Protein AF-B0Y252-F1 (afdb_monomer_lite)

Sequence (405 aa):
MATNDQPVVIVGAGLAGLVAAYELSNRNIRSIIVDQESEANLGGQAFWSLGGIFCVNSSNQRRLGIRDSRELAMEDWFSSAAFDRETDHWPRKWAEAFVNFATDHMESYLGALGVRFVSVGWAERGSGQAGGHGNSVPRFHLTWGTGPAIVEAFAGPVKEAAKKGLVEFRFRHQVDEIIVDGETGAAVGVRGQVLEPTDVERGVASSRKSVGYFELRGAAVLVASGGIGGNLDLVKKYWPVDRLGPKVPQSFVLGVPAHVDGRMIDISRKAGASVVNSDRMWHYTEGLTNWNPIWPKHGIRVIPGPSSLWLDATGKRLPPFLYPGCDTLATLRHICSTGYDYTWFVLNKSIIAREFALSGSEQNPDITGKSILLLLQRIFGSNGTGPVQVFMKKWRRFHRGDVPE

pLDDT: mean 90.22, std 12.56, range [28.16, 98.88]

Organism: Aspergillus fumigatus (strain CBS 144.89 / FGSC A1163 / CEA10) (NCBI:txid451804)

Foldseek 3Di:
DFDQPFAEEEEDLALVSLVVLLVCLVVLGAYEYEYQADPLCRNAQLQFFLAWDFAFPDPQCVVVVNDTDLVQQLLQCCQQVVCPDPVCPVVNVVSNVVSVCSYPPPNVVCVVLVKDFDDWAALFAAQPDDSHHGHPTTGTTRTQLGSNSSSCSRVVSSVVSVVVVRYHYHYSADWDAFDADPPPLARFWTKDFRHDDDPQHHLEDDDPDGPGMDIGTGPHYHYPQAAQQLPVVLCVVLADCVQLHVDDAPDDAGQGGNSNHHSVVVNVVVSPDDDPDSNVDDDAQQWDQDLDDRHPRHIKHKQQAQPWFKFAPVRHGDDPPLGHRHHRSVVSHVNNHVVHSHIDTDDDQQRLQQGMAIGTSVRCCCRSVVPPPQVVCQVPPRRHHPSSNVCVVSVCVVCVVPDDD

InterPro domains:
  IPR003953 FAD-dependent oxidoreductase 2, FAD-binding domain [PF00890] (8-370)
  IPR014614 KsdD-like steroid dehydrogenase [NF009472] (4-398)
  IPR014614 KsdD-like steroid dehydrogenase [PTHR43260] (2-396)
  IPR036188 FAD/NAD(P)-binding domain superfamily [G3DSA:3.50.50.60] (2-290)
  IPR036188 FAD/NAD(P)-binding domain superfamily [SSF51905] (3-323)

Radius of gyration: 22.18 Å; chains: 1; bounding box: 67×45×55 Å

Structure (mmCIF, N/CA/C/O backbone):
data_AF-B0Y252-F1
#
_entry.id   AF-B0Y252-F1
#
loop_
_atom_site.group_PDB
_atom_site.id
_atom_site.type_symbol
_atom_site.label_atom_id
_atom_site.label_alt_id
_atom_site.label_comp_id
_atom_site.label_asym_id
_atom_site.label_entity_id
_atom_site.label_seq_id
_atom_site.pdbx_PDB_ins_code
_atom_site.Cartn_x
_atom_site.Cartn_y
_atom_site.Cartn_z
_atom_site.occupancy
_atom_site.B_iso_or_equiv
_atom_site.auth_seq_id
_atom_site.auth_comp_id
_atom_site.auth_asym_id
_atom_site.auth_atom_id
_atom_site.pdbx_PDB_model_num
ATOM 1 N N . MET A 1 1 ? -29.496 4.733 12.032 1.00 39.44 1 MET A N 1
ATOM 2 C CA . MET A 1 1 ? -28.685 5.863 12.536 1.00 39.44 1 MET A CA 1
ATOM 3 C C . MET A 1 1 ? -27.948 5.351 13.757 1.00 39.44 1 MET A C 1
ATOM 5 O O . MET A 1 1 ? -28.621 4.929 14.686 1.00 39.44 1 MET A O 1
ATOM 9 N N . ALA A 1 2 ? -26.617 5.275 13.724 1.00 38.44 2 ALA A N 1
ATOM 10 C CA . ALA A 1 2 ? -25.846 4.877 14.899 1.00 38.44 2 ALA A CA 1
ATOM 11 C C . ALA A 1 2 ? -26.062 5.940 15.985 1.00 38.44 2 ALA A C 1
ATOM 13 O O . ALA A 1 2 ? -25.724 7.105 15.790 1.00 38.44 2 ALA A O 1
ATOM 14 N N . THR A 1 3 ? -26.710 5.568 17.084 1.00 44.00 3 THR A N 1
ATOM 15 C CA . THR A 1 3 ? -26.755 6.403 18.285 1.00 44.00 3 THR A CA 1
ATOM 16 C C . THR A 1 3 ? -25.321 6.588 18.781 1.00 44.00 3 THR A C 1
ATOM 18 O O . THR A 1 3 ? -24.544 5.636 18.734 1.00 44.00 3 THR A O 1
ATOM 21 N N . ASN A 1 4 ? -24.975 7.783 19.265 1.00 53.44 4 ASN A N 1
ATOM 22 C CA . ASN A 1 4 ? -23.633 8.207 19.715 1.00 53.44 4 ASN A CA 1
ATOM 23 C C . ASN A 1 4 ? -22.914 7.295 20.746 1.00 53.44 4 ASN A C 1
ATOM 25 O O . ASN A 1 4 ? -21.791 7.604 21.142 1.00 53.44 4 ASN A O 1
ATOM 29 N N . ASP A 1 5 ? -23.525 6.189 21.173 1.00 74.00 5 ASP A N 1
ATOM 30 C CA . ASP A 1 5 ? -23.013 5.267 22.189 1.00 74.00 5 ASP A CA 1
ATOM 31 C C . ASP A 1 5 ? -22.282 4.032 21.633 1.00 74.00 5 ASP A C 1
ATOM 33 O O . ASP A 1 5 ? -21.508 3.412 22.360 1.00 74.00 5 ASP A O 1
ATOM 37 N N . GLN A 1 6 ? -22.462 3.673 20.354 1.00 89.12 6 GLN A N 1
ATOM 38 C CA . GLN A 1 6 ? -21.776 2.516 19.759 1.00 89.12 6 GLN A CA 1
ATOM 39 C C . GLN A 1 6 ? -20.712 2.947 18.740 1.00 89.12 6 GLN A C 1
ATOM 41 O O . GLN A 1 6 ? -21.059 3.501 17.694 1.00 89.12 6 GLN A O 1
ATOM 46 N N . PRO A 1 7 ? -19.416 2.689 19.001 1.00 96.12 7 PRO A N 1
ATOM 47 C CA . PRO A 1 7 ? -18.353 3.075 18.086 1.00 96.12 7 PRO A CA 1
ATOM 48 C C . PRO A 1 7 ? -18.309 2.168 16.851 1.00 96.12 7 PRO A C 1
ATOM 50 O O . PRO A 1 7 ? -18.771 1.027 16.875 1.00 96.12 7 PRO A O 1
ATOM 53 N N . VAL A 1 8 ? -17.689 2.645 15.774 1.00 98.38 8 VAL A N 1
ATOM 54 C CA . VAL A 1 8 ? -17.255 1.789 14.660 1.00 98.38 8 VAL A CA 1
ATOM 55 C C . VAL A 1 8 ? -15.918 1.143 15.023 1.00 98.38 8 VAL A C 1
ATOM 57 O O . VAL A 1 8 ? -14.973 1.845 15.387 1.00 98.38 8 VAL A O 1
ATOM 60 N N . VAL A 1 9 ? -15.811 -0.180 14.912 1.00 98.75 9 VAL A N 1
ATOM 61 C CA . VAL A 1 9 ? -14.551 -0.899 15.145 1.00 98.75 9 VAL A CA 1
ATOM 62 C C . VAL A 1 9 ? -13.777 -1.000 13.834 1.00 98.75 9 VAL A C 1
ATOM 64 O O . VAL A 1 9 ? -14.267 -1.559 12.857 1.00 98.75 9 VAL A O 1
ATOM 67 N N . ILE A 1 10 ? -12.557 -0.475 13.806 1.00 98.88 10 ILE A N 1
ATOM 68 C CA . ILE A 1 10 ? -11.664 -0.475 12.647 1.00 98.88 10 ILE A CA 1
ATOM 69 C C . ILE A 1 10 ? -10.504 -1.429 12.935 1.00 98.88 10 ILE A C 1
ATOM 71 O O . ILE A 1 10 ? -9.729 -1.212 13.864 1.00 98.88 10 ILE A O 1
ATOM 75 N N . VAL A 1 11 ? -10.368 -2.481 12.132 1.00 98.88 11 VAL A N 1
ATOM 76 C CA . VAL A 1 11 ? -9.285 -3.465 12.242 1.00 98.88 11 VAL A CA 1
ATOM 77 C C . VAL A 1 11 ? -8.144 -3.075 11.311 1.00 98.88 11 VAL A C 1
ATOM 79 O O . VAL A 1 11 ? -8.224 -3.293 10.103 1.00 98.88 11 VAL A O 1
ATOM 82 N N . GLY A 1 12 ? -7.075 -2.525 11.879 1.00 98.62 12 GLY A N 1
ATOM 83 C CA . GLY A 1 12 ? -5.879 -2.076 11.176 1.00 98.62 12 GLY A CA 1
ATOM 84 C C . GLY A 1 12 ? -5.693 -0.562 11.250 1.00 98.62 12 GLY A C 1
ATOM 85 O O . GLY A 1 12 ? -6.523 0.216 10.781 1.00 98.62 12 GLY A O 1
ATOM 86 N N . ALA A 1 13 ? -4.546 -0.143 11.772 1.00 98.31 13 ALA A N 1
ATOM 87 C CA . ALA A 1 13 ? -4.108 1.243 11.888 1.00 98.31 13 ALA A CA 1
ATOM 88 C C . ALA A 1 13 ? -3.237 1.679 10.688 1.00 98.31 13 ALA A C 1
ATOM 90 O O . ALA A 1 13 ? -2.377 2.556 10.799 1.00 98.31 13 ALA A O 1
ATOM 91 N N . GLY A 1 14 ? -3.445 1.049 9.526 1.00 98.19 14 GLY A N 1
ATOM 92 C CA . GLY A 1 14 ? -2.872 1.459 8.244 1.00 98.19 14 GLY A CA 1
ATOM 93 C C . GLY A 1 14 ? -3.571 2.688 7.652 1.00 98.19 14 GLY A C 1
ATOM 94 O O . GLY A 1 14 ? -4.551 3.186 8.204 1.00 98.19 14 GLY A O 1
ATOM 95 N N . LEU A 1 15 ? -3.110 3.158 6.487 1.00 98.44 15 LEU A N 1
ATOM 96 C CA . LEU A 1 15 ? -3.686 4.346 5.835 1.00 98.44 15 LEU A CA 1
ATOM 97 C C . LEU A 1 15 ? -5.209 4.253 5.635 1.00 98.44 15 LEU A C 1
ATOM 99 O O . LEU A 1 15 ? -5.908 5.207 5.944 1.00 98.44 15 LEU A O 1
ATOM 103 N N . ALA A 1 16 ? -5.741 3.113 5.182 1.00 98.62 16 ALA A N 1
ATOM 104 C CA . ALA A 1 16 ? -7.186 2.952 4.984 1.00 98.62 16 ALA A CA 1
ATOM 105 C C . ALA A 1 16 ? -7.987 3.094 6.294 1.00 98.62 16 ALA A C 1
ATOM 107 O O . ALA A 1 16 ? -9.019 3.763 6.312 1.00 98.62 16 ALA A O 1
ATOM 108 N N . GLY A 1 17 ? -7.490 2.521 7.396 1.00 98.75 17 GLY A N 1
ATOM 109 C CA . GLY A 1 17 ? -8.113 2.660 8.714 1.00 98.75 17 GLY A CA 1
ATOM 110 C C . GLY A 1 17 ? -8.033 4.090 9.249 1.00 98.75 17 GLY A C 1
ATOM 111 O O . GLY A 1 17 ? -9.010 4.601 9.790 1.00 98.75 17 GLY A O 1
ATOM 112 N N . LEU A 1 18 ? -6.906 4.772 9.021 1.00 98.88 18 LEU A N 1
ATOM 113 C CA . LEU A 1 18 ? -6.727 6.182 9.376 1.00 98.88 18 LEU A CA 1
ATOM 114 C C . LEU A 1 18 ? -7.662 7.110 8.590 1.00 98.88 18 LEU A C 1
ATOM 116 O O . LEU A 1 18 ? -8.272 7.990 9.187 1.00 98.88 18 LEU A O 1
ATOM 120 N N . VAL A 1 19 ? -7.817 6.901 7.278 1.00 98.75 19 VAL A N 1
ATOM 121 C CA . VAL A 1 19 ? -8.762 7.665 6.444 1.00 98.75 19 VAL A CA 1
ATOM 122 C C . VAL A 1 19 ? -10.194 7.458 6.939 1.00 98.75 19 VAL A C 1
ATOM 124 O O . VAL A 1 19 ? -10.931 8.425 7.106 1.00 98.75 19 VAL A O 1
ATOM 127 N N . ALA A 1 20 ? -10.584 6.217 7.239 1.00 98.75 20 ALA A N 1
ATOM 128 C CA . ALA A 1 20 ? -11.913 5.927 7.769 1.00 98.75 20 ALA A CA 1
ATOM 129 C C . ALA A 1 20 ? -12.158 6.599 9.128 1.00 98.75 20 ALA A C 1
ATOM 131 O O . ALA A 1 20 ? -13.186 7.245 9.317 1.00 98.75 20 ALA A O 1
ATOM 132 N N . ALA A 1 21 ? -11.206 6.503 10.060 1.00 98.81 21 ALA A N 1
ATOM 133 C CA . ALA A 1 21 ? -11.306 7.157 11.361 1.00 98.81 21 ALA A CA 1
ATOM 134 C C . ALA A 1 21 ? -11.365 8.686 11.236 1.00 98.81 21 ALA A C 1
ATOM 136 O O . ALA A 1 21 ? -12.153 9.330 11.926 1.00 98.81 21 ALA A O 1
ATOM 137 N N . TYR A 1 22 ? -10.586 9.268 10.321 1.00 98.75 22 TYR A N 1
ATOM 138 C CA . TYR A 1 22 ? -10.638 10.693 10.008 1.00 98.75 22 TYR A CA 1
ATOM 139 C C . TYR A 1 22 ? -12.042 11.106 9.538 1.00 98.75 22 TYR A C 1
ATOM 141 O O . TYR A 1 22 ? -12.663 11.989 10.132 1.00 98.75 22 TYR A O 1
ATOM 149 N N . GLU A 1 23 ? -12.590 10.404 8.545 1.00 98.50 23 GLU A N 1
ATOM 150 C CA . GLU A 1 23 ? -13.924 10.656 7.992 1.00 98.50 23 GLU A CA 1
ATOM 151 C C . GLU A 1 23 ? -15.058 10.478 9.017 1.00 98.50 23 GLU A C 1
ATOM 153 O O . GLU A 1 23 ? -16.035 11.234 9.000 1.00 98.50 23 GLU A O 1
ATOM 158 N N . LEU A 1 24 ? -14.943 9.499 9.917 1.00 98.25 24 LEU A N 1
ATOM 159 C CA . LEU A 1 24 ? -15.889 9.294 11.018 1.00 98.25 24 LEU A CA 1
ATOM 160 C C . LEU A 1 24 ? -15.778 10.415 12.057 1.00 98.25 24 LEU A C 1
ATOM 162 O O . LEU A 1 24 ? -16.795 10.983 12.460 1.00 98.25 24 LEU A O 1
ATOM 166 N N . SER A 1 25 ? -14.555 10.795 12.433 1.00 97.94 25 SER A N 1
ATOM 167 C CA . SER A 1 25 ? -14.313 11.846 13.425 1.00 97.94 25 SER A CA 1
ATOM 168 C C . SER A 1 25 ? -14.806 13.223 12.966 1.00 97.94 25 SER A C 1
ATOM 170 O O . SER A 1 25 ? -15.406 13.946 13.758 1.00 97.94 25 SER A O 1
ATOM 172 N N . ASN A 1 26 ? -14.683 13.547 11.672 1.00 97.19 26 ASN A N 1
ATOM 173 C CA . ASN A 1 26 ? -15.246 14.765 11.076 1.00 97.19 26 ASN A CA 1
ATOM 174 C C . ASN A 1 26 ? -16.779 14.829 11.163 1.00 97.19 26 ASN A C 1
ATOM 176 O O . ASN A 1 26 ? -17.366 15.905 11.074 1.00 97.19 26 ASN A O 1
ATOM 180 N N . ARG A 1 27 ? -17.433 13.676 11.338 1.00 97.06 27 ARG A N 1
ATOM 181 C CA . ARG A 1 27 ? -18.882 13.539 11.524 1.00 97.06 27 ARG A CA 1
ATOM 182 C C . ARG A 1 27 ? -19.266 13.309 12.992 1.00 97.06 27 ARG A C 1
ATOM 184 O O . ARG A 1 27 ? -20.423 13.011 13.265 1.00 97.06 27 ARG A O 1
ATOM 191 N N . ASN A 1 28 ? -18.322 13.459 13.927 1.00 96.31 28 ASN A N 1
ATOM 192 C CA . ASN A 1 28 ? -18.475 13.176 15.361 1.00 96.31 28 ASN A CA 1
ATOM 193 C C . ASN A 1 28 ? -18.904 11.732 15.679 1.00 96.31 28 ASN A C 1
ATOM 195 O O . ASN A 1 28 ? -19.506 11.478 16.719 1.00 96.31 28 ASN A O 1
ATOM 199 N N . ILE A 1 29 ? -18.589 10.779 14.800 1.00 96.88 29 ILE A N 1
ATOM 200 C CA . ILE A 1 29 ? -18.868 9.360 15.028 1.00 96.88 29 ILE A CA 1
ATOM 201 C C . ILE A 1 29 ? -17.666 8.744 15.742 1.00 96.88 29 ILE A C 1
ATOM 203 O O . ILE A 1 29 ? -16.533 8.857 15.269 1.00 96.88 29 ILE A O 1
ATOM 207 N N . ARG A 1 30 ? -17.913 8.083 16.879 1.00 97.94 30 ARG A N 1
ATOM 208 C CA . ARG A 1 30 ? -16.857 7.426 17.657 1.00 97.94 30 ARG A CA 1
ATOM 209 C C . ARG A 1 30 ? -16.308 6.204 16.923 1.00 97.94 30 ARG A C 1
ATOM 211 O O . ARG A 1 30 ? -17.065 5.443 16.319 1.00 97.94 30 ARG A O 1
ATOM 218 N N . SER A 1 31 ? -15.003 5.970 17.026 1.00 98.56 31 SER A N 1
ATOM 219 C CA . SER A 1 31 ? -14.366 4.775 16.459 1.00 98.56 31 SER A CA 1
ATOM 220 C C . SER A 1 31 ? -13.272 4.209 17.356 1.00 98.56 31 SER A C 1
ATOM 222 O O . SER A 1 31 ? -12.556 4.969 18.006 1.00 98.56 31 SER A O 1
ATOM 224 N N . ILE A 1 32 ? -13.101 2.888 17.333 1.00 98.81 32 ILE A N 1
ATOM 225 C CA . ILE A 1 32 ? -11.988 2.191 17.985 1.00 98.81 32 ILE A CA 1
ATOM 226 C C . ILE A 1 32 ? -11.125 1.556 16.897 1.00 98.81 32 ILE A C 1
ATOM 228 O O . ILE A 1 32 ? -11.620 0.737 16.129 1.00 98.81 32 ILE A O 1
ATOM 232 N N . ILE A 1 33 ? -9.843 1.906 16.838 1.00 98.88 33 ILE A N 1
ATOM 233 C CA . ILE A 1 33 ? -8.865 1.293 15.936 1.00 98.88 33 ILE A CA 1
ATOM 234 C C . ILE A 1 33 ? -8.096 0.226 16.714 1.00 98.88 33 ILE A C 1
ATOM 236 O O . ILE A 1 33 ? -7.396 0.551 17.672 1.00 98.88 33 ILE A O 1
ATOM 240 N N . VAL A 1 34 ? -8.191 -1.032 16.287 1.00 98.81 34 VAL A N 1
ATOM 241 C CA . VAL A 1 34 ? -7.385 -2.145 16.813 1.00 98.81 34 VAL A CA 1
ATOM 242 C C . VAL A 1 34 ? -6.263 -2.487 15.839 1.00 98.81 34 VAL A C 1
ATOM 244 O O . VAL A 1 34 ? -6.485 -2.549 14.630 1.00 98.81 34 VAL A O 1
ATOM 247 N N . ASP A 1 35 ? -5.060 -2.724 16.352 1.00 98.56 35 ASP A N 1
ATOM 248 C CA . ASP A 1 35 ? -3.934 -3.199 15.545 1.00 98.56 35 ASP A CA 1
ATOM 249 C C . ASP A 1 35 ? -3.051 -4.145 16.362 1.00 98.56 35 ASP A C 1
ATOM 251 O O . ASP A 1 35 ? -2.827 -3.928 17.555 1.00 98.56 35 ASP A O 1
ATOM 255 N N . GLN A 1 36 ? -2.536 -5.196 15.722 1.00 97.94 36 GLN A N 1
ATOM 256 C CA . GLN A 1 36 ? -1.622 -6.143 16.360 1.00 97.94 36 GLN A CA 1
ATOM 257 C C . GLN A 1 36 ? -0.223 -5.544 16.579 1.00 97.94 36 GLN A C 1
ATOM 259 O O . GLN A 1 36 ? 0.525 -5.997 17.449 1.00 97.94 36 GLN A O 1
ATOM 264 N N . GLU A 1 37 ? 0.149 -4.517 15.819 1.00 98.00 37 GLU A N 1
ATOM 265 C CA . GLU A 1 37 ? 1.418 -3.815 15.966 1.00 98.00 37 GLU A CA 1
ATOM 266 C C . GLU A 1 37 ? 1.374 -2.719 17.041 1.00 98.00 37 GLU A C 1
ATOM 268 O O . GLU A 1 37 ? 0.328 -2.365 17.589 1.00 98.00 37 GLU A O 1
ATOM 273 N N . SER A 1 38 ? 2.560 -2.216 17.392 1.00 97.44 38 SER A N 1
ATOM 274 C CA . SER A 1 38 ? 2.741 -1.073 18.289 1.00 97.44 38 SER A CA 1
ATOM 275 C C . SER A 1 38 ? 2.367 0.252 17.615 1.00 97.44 38 SER A C 1
ATOM 277 O O . SER A 1 38 ? 2.319 0.355 16.388 1.00 97.44 38 SER A O 1
ATOM 279 N N . GLU A 1 39 ? 2.202 1.307 18.417 1.00 97.38 39 GLU A N 1
ATOM 280 C CA . GLU A 1 39 ? 1.995 2.674 17.914 1.00 97.38 39 GLU A CA 1
ATOM 281 C C . GLU A 1 39 ? 3.105 3.118 16.948 1.00 97.38 39 GLU A C 1
ATOM 283 O O . GLU A 1 39 ? 2.847 3.829 15.974 1.00 97.38 39 GLU A O 1
ATOM 288 N N . ALA A 1 40 ? 4.335 2.634 17.155 1.00 96.62 40 ALA A N 1
ATOM 289 C CA . ALA A 1 40 ? 5.463 2.903 16.271 1.00 96.62 40 ALA A CA 1
ATOM 290 C C . ALA A 1 40 ? 5.213 2.455 14.822 1.00 96.62 40 ALA A C 1
ATOM 292 O O . ALA A 1 40 ? 5.899 2.944 13.934 1.00 96.62 40 ALA A O 1
ATOM 293 N N . ASN A 1 41 ? 4.233 1.581 14.560 1.00 97.44 41 ASN A N 1
ATOM 294 C CA . ASN A 1 41 ? 3.844 1.115 13.229 1.00 97.44 41 ASN A CA 1
ATOM 295 C C . ASN A 1 41 ? 2.612 1.825 12.645 1.00 97.44 41 ASN A C 1
ATOM 297 O O . ASN A 1 41 ? 2.181 1.464 11.550 1.00 97.44 41 ASN A O 1
ATOM 301 N N . LEU A 1 42 ? 2.071 2.862 13.298 1.00 97.94 42 LEU A N 1
ATOM 302 C CA . LEU A 1 42 ? 0.922 3.625 12.796 1.00 97.94 42 LEU A CA 1
ATOM 303 C C . LEU A 1 42 ? 1.124 4.060 11.333 1.00 97.94 42 LEU A C 1
ATOM 305 O O . LEU A 1 42 ? 2.168 4.619 10.991 1.00 97.94 42 LEU A O 1
ATOM 309 N N . GLY A 1 43 ? 0.147 3.783 10.468 1.00 97.62 43 GLY A N 1
ATOM 310 C CA . GLY A 1 43 ? 0.238 3.931 9.011 1.00 97.62 43 GLY A CA 1
ATOM 311 C C . GLY A 1 43 ? 0.570 2.633 8.265 1.00 97.62 43 GLY A C 1
ATOM 312 O O . GLY A 1 43 ? 0.353 2.555 7.052 1.00 97.62 43 GLY A O 1
ATOM 313 N N . GLY A 1 44 ? 1.026 1.594 8.971 1.00 96.31 44 GLY A N 1
ATOM 314 C CA . GLY A 1 44 ? 1.344 0.278 8.417 1.00 96.31 44 GLY A CA 1
ATOM 315 C C . GLY A 1 44 ? 2.297 0.363 7.224 1.00 96.31 44 GLY A C 1
ATOM 316 O O . GLY A 1 44 ? 3.201 1.200 7.178 1.00 96.31 44 GLY A O 1
ATOM 317 N N . GLN A 1 45 ? 2.057 -0.466 6.205 1.00 95.00 45 GLN A N 1
ATOM 318 C CA . GLN A 1 45 ? 2.883 -0.481 4.993 1.00 95.00 45 GLN A CA 1
ATOM 319 C C . GLN A 1 45 ? 2.877 0.838 4.200 1.00 95.00 45 GLN A C 1
ATOM 321 O O . GLN A 1 45 ? 3.824 1.110 3.468 1.00 95.00 45 GLN A O 1
ATOM 326 N N . ALA A 1 46 ? 1.846 1.681 4.349 1.00 96.12 46 ALA A N 1
ATOM 327 C CA . ALA A 1 46 ? 1.763 2.943 3.615 1.00 96.12 46 ALA A CA 1
ATOM 328 C C . ALA A 1 46 ? 2.878 3.922 4.012 1.00 96.12 46 ALA A C 1
ATOM 330 O O . ALA A 1 46 ? 3.296 4.729 3.187 1.00 96.12 46 ALA A O 1
ATOM 331 N N . PHE A 1 47 ? 3.413 3.805 5.233 1.00 96.62 47 PHE A N 1
ATOM 332 C CA . PHE A 1 47 ? 4.570 4.579 5.682 1.00 96.62 47 PHE A CA 1
ATOM 333 C C . PHE A 1 47 ? 5.816 4.333 4.812 1.00 96.62 47 PHE A C 1
ATOM 335 O O . PHE A 1 47 ? 6.586 5.253 4.550 1.00 96.62 47 PHE A O 1
ATOM 342 N N . TRP A 1 48 ? 5.999 3.104 4.324 1.00 94.06 48 TRP A N 1
ATOM 343 C CA . TRP A 1 48 ? 7.144 2.711 3.491 1.00 94.06 48 TRP A CA 1
ATOM 344 C C . TRP A 1 48 ? 6.952 3.050 2.008 1.00 94.06 48 TRP A C 1
ATOM 346 O O . TRP A 1 48 ? 7.876 2.929 1.206 1.00 94.06 48 TRP A O 1
ATOM 356 N N . SER A 1 49 ? 5.753 3.494 1.621 1.00 91.62 49 SER A N 1
ATOM 357 C CA . SER A 1 49 ? 5.453 3.866 0.242 1.00 91.62 49 SER A CA 1
ATOM 358 C C . SER A 1 49 ? 6.333 5.025 -0.227 1.00 91.62 49 SER A C 1
ATOM 360 O O . SER A 1 49 ? 6.556 5.997 0.496 1.00 91.62 49 SER A O 1
ATOM 362 N N . LEU A 1 50 ? 6.731 4.990 -1.502 1.00 89.00 50 LEU A N 1
ATOM 363 C CA . LEU A 1 50 ? 7.328 6.147 -2.174 1.00 89.00 50 LEU A CA 1
ATOM 364 C C . LEU A 1 50 ? 6.339 7.332 -2.276 1.00 89.00 50 LEU A C 1
ATOM 366 O O . LEU A 1 50 ? 6.741 8.448 -2.577 1.00 89.00 50 LEU A O 1
ATOM 370 N N . GLY A 1 51 ? 5.053 7.123 -1.972 1.00 91.38 51 GLY A N 1
ATOM 371 C CA . GLY A 1 51 ? 4.042 8.179 -1.878 1.00 91.38 51 GLY A CA 1
ATOM 372 C C . GLY A 1 51 ? 3.421 8.564 -3.216 1.00 91.38 51 GLY A C 1
ATOM 373 O O . GLY A 1 51 ? 3.019 9.712 -3.404 1.00 91.38 51 GLY A O 1
ATOM 374 N N . GLY A 1 52 ? 3.377 7.613 -4.147 1.00 94.00 52 GLY A N 1
ATOM 375 C CA . GLY A 1 52 ? 2.670 7.757 -5.409 1.00 94.00 52 GLY A CA 1
ATOM 376 C C . GLY A 1 52 ? 1.159 7.760 -5.230 1.00 94.00 52 GLY A C 1
ATOM 377 O O . GLY A 1 52 ? 0.614 6.844 -4.619 1.00 94.00 52 GLY A O 1
ATOM 378 N N . ILE A 1 53 ? 0.495 8.761 -5.797 1.00 97.12 53 ILE A N 1
ATOM 379 C CA . ILE A 1 53 ? -0.959 8.908 -5.808 1.00 97.12 53 ILE A CA 1
ATOM 380 C C . ILE A 1 53 ? -1.453 8.911 -7.255 1.00 97.12 53 ILE A C 1
ATOM 382 O O . ILE A 1 53 ? -0.927 9.633 -8.102 1.00 97.12 53 ILE A O 1
ATOM 386 N N . PHE A 1 54 ? -2.465 8.095 -7.541 1.00 97.31 54 PHE A N 1
ATOM 387 C CA . PHE A 1 54 ? -3.159 8.105 -8.825 1.00 97.31 54 PHE A CA 1
ATOM 388 C C . PHE A 1 54 ? -4.174 9.247 -8.837 1.00 97.31 54 PHE A C 1
ATOM 390 O O . PHE A 1 54 ? -5.167 9.181 -8.125 1.00 97.31 54 PHE A O 1
ATOM 397 N N . CYS A 1 55 ? -3.931 10.284 -9.631 1.00 97.69 55 CYS A N 1
ATOM 398 C CA . CYS A 1 55 ? -4.852 11.407 -9.804 1.00 97.69 55 CYS A CA 1
ATOM 399 C C . CYS A 1 55 ? -5.036 11.664 -11.303 1.00 97.69 55 CYS A C 1
ATOM 401 O O . CYS A 1 55 ? -4.108 11.434 -12.082 1.00 97.69 55 CYS A O 1
ATOM 403 N N . VAL A 1 56 ? -6.242 12.068 -11.699 1.00 98.44 56 VAL A N 1
ATOM 404 C CA . VAL A 1 56 ? -6.666 12.167 -13.101 1.00 98.44 56 VAL A CA 1
ATOM 405 C C . VAL A 1 56 ? -6.961 13.619 -13.430 1.00 98.44 56 VAL A C 1
ATOM 407 O O . VAL A 1 56 ? -7.632 14.301 -12.659 1.00 98.44 56 VAL A O 1
ATOM 410 N N . ASN A 1 57 ? -6.482 14.080 -14.586 1.00 97.81 57 ASN A N 1
ATOM 411 C CA . ASN A 1 57 ? -6.617 15.464 -15.042 1.00 97.81 57 ASN A CA 1
ATOM 412 C C . ASN A 1 57 ? -6.340 16.501 -13.926 1.00 97.81 57 ASN A C 1
ATOM 414 O O . ASN A 1 57 ? -7.127 17.416 -13.690 1.00 97.81 57 ASN A O 1
ATOM 418 N N . SER A 1 58 ? -5.228 16.352 -13.208 1.00 97.50 58 SER A N 1
ATOM 419 C CA . SER A 1 58 ? -4.821 17.246 -12.120 1.00 97.50 58 SER A CA 1
ATOM 420 C C . SER A 1 58 ? -4.270 18.579 -12.632 1.00 97.50 58 SER A C 1
ATOM 422 O O . SER A 1 58 ? -3.869 18.725 -13.795 1.00 97.50 58 SER A O 1
ATOM 424 N N . SER A 1 59 ? -4.177 19.571 -11.745 1.00 96.81 59 SER A N 1
ATOM 425 C CA . SER A 1 59 ? -3.514 20.842 -12.058 1.00 96.81 59 SER A CA 1
ATOM 426 C C . SER A 1 59 ? -2.054 20.652 -12.493 1.00 96.81 59 SER A C 1
ATOM 428 O O . SER A 1 59 ? -1.588 21.326 -13.417 1.00 96.81 59 SER A O 1
ATOM 430 N N . ASN A 1 60 ? -1.353 19.678 -11.906 1.00 94.62 60 ASN A N 1
ATOM 431 C CA . ASN A 1 60 ? 0.023 19.349 -12.268 1.00 94.62 60 ASN A CA 1
ATOM 432 C C . ASN A 1 60 ? 0.129 18.700 -13.649 1.00 94.62 60 ASN A C 1
ATOM 434 O O . ASN A 1 60 ? 1.045 19.038 -14.398 1.00 94.62 60 ASN A O 1
ATOM 438 N N . GLN A 1 61 ? -0.806 17.818 -14.016 1.00 97.75 61 GLN A N 1
ATOM 439 C CA . GLN A 1 61 ? -0.861 17.253 -15.366 1.00 97.75 61 GLN A CA 1
ATOM 440 C C . GLN A 1 61 ? -1.076 18.352 -16.409 1.00 97.75 61 GLN A C 1
ATOM 442 O O . GLN A 1 61 ? -0.283 18.470 -17.346 1.00 97.75 61 GLN A O 1
ATOM 447 N N . ARG A 1 62 ? -2.070 19.227 -16.197 1.00 97.31 62 ARG A N 1
ATOM 448 C CA . ARG A 1 62 ? -2.351 20.352 -17.104 1.00 97.31 62 ARG A CA 1
ATOM 449 C C . ARG A 1 62 ? -1.160 21.295 -17.247 1.00 97.31 62 ARG A C 1
ATOM 451 O O . ARG A 1 62 ? -0.829 21.694 -18.360 1.00 97.31 62 ARG A O 1
ATOM 458 N N . ARG A 1 63 ? -0.478 21.616 -16.143 1.00 96.44 63 ARG A N 1
ATOM 459 C CA . ARG A 1 63 ? 0.725 22.464 -16.151 1.00 96.44 63 ARG A CA 1
ATOM 460 C C . ARG A 1 63 ? 1.858 21.871 -16.994 1.00 96.44 63 ARG A C 1
ATOM 462 O O . ARG A 1 63 ? 2.619 22.623 -17.593 1.00 96.44 63 ARG A O 1
ATOM 469 N N . LEU A 1 64 ? 1.967 20.545 -17.038 1.00 96.38 64 LEU A N 1
ATOM 470 C CA . LEU A 1 64 ? 2.954 19.822 -17.843 1.00 96.38 64 LEU A CA 1
ATOM 471 C C . LEU A 1 64 ? 2.476 19.541 -19.279 1.00 96.38 64 LEU A C 1
ATOM 473 O O . LEU A 1 64 ? 3.172 18.859 -20.026 1.00 96.38 64 LEU A O 1
ATOM 477 N N . GLY A 1 65 ? 1.301 20.042 -19.675 1.00 97.44 65 GLY A N 1
ATOM 478 C CA . GLY A 1 65 ? 0.723 19.807 -20.999 1.00 97.44 65 GLY A CA 1
ATOM 479 C C . GLY A 1 65 ? 0.180 18.389 -21.208 1.00 97.44 65 GLY A C 1
ATOM 480 O O . GLY A 1 65 ? -0.123 18.018 -22.341 1.00 97.44 65 GLY A O 1
ATOM 481 N N . ILE A 1 66 ? 0.041 17.595 -20.140 1.00 97.81 66 ILE A N 1
ATOM 482 C CA . ILE A 1 66 ? -0.553 16.257 -20.198 1.00 97.81 66 ILE A CA 1
ATOM 483 C C . ILE A 1 66 ? -2.065 16.418 -20.374 1.00 97.81 66 ILE A C 1
ATOM 485 O O . ILE A 1 66 ? -2.738 17.018 -19.535 1.00 97.81 66 ILE A O 1
ATOM 489 N N . ARG A 1 67 ? -2.592 15.882 -21.477 1.00 97.81 67 ARG A N 1
ATOM 490 C CA . ARG A 1 67 ? -4.028 15.855 -21.773 1.00 97.81 67 ARG A CA 1
ATOM 491 C C . ARG A 1 67 ? -4.613 14.560 -21.233 1.00 97.81 67 ARG A C 1
ATOM 493 O O . ARG A 1 67 ? -4.342 13.500 -21.782 1.00 97.81 67 ARG A O 1
ATOM 500 N N . ASP A 1 68 ? -5.380 14.663 -20.160 1.00 98.12 68 ASP A N 1
ATOM 501 C CA . ASP A 1 68 ? -5.985 13.523 -19.479 1.00 98.12 68 ASP A CA 1
ATOM 502 C C . ASP A 1 68 ? -7.488 13.754 -19.279 1.00 98.12 68 ASP A C 1
ATOM 504 O O . ASP A 1 68 ? -7.949 14.899 -19.268 1.00 98.12 68 ASP A O 1
ATOM 508 N N . SER A 1 69 ? -8.251 12.676 -19.119 1.00 98.25 69 SER A N 1
ATOM 509 C CA . SER A 1 69 ? -9.687 12.718 -18.850 1.00 98.25 69 SER A CA 1
ATOM 510 C C . SER A 1 69 ? -10.141 11.504 -18.039 1.00 98.25 69 SER A C 1
ATOM 512 O O . SER A 1 69 ? -9.433 10.499 -17.936 1.00 98.25 69 SER A O 1
ATOM 514 N N . ARG A 1 70 ? -11.350 11.591 -17.471 1.00 98.44 70 ARG A N 1
ATOM 515 C CA . ARG A 1 70 ? -11.986 10.480 -16.752 1.00 98.44 70 ARG A CA 1
ATOM 516 C C . ARG A 1 70 ? -12.148 9.266 -17.652 1.00 98.44 70 ARG A C 1
ATOM 518 O O . ARG A 1 70 ? -11.867 8.154 -17.228 1.00 98.44 70 ARG A O 1
ATOM 525 N N . GLU A 1 71 ? -12.613 9.491 -18.875 1.00 98.12 71 GLU A N 1
ATOM 526 C CA . GLU A 1 71 ? -12.916 8.450 -19.856 1.00 98.12 71 GLU A CA 1
ATOM 527 C C . GLU A 1 71 ? -11.646 7.669 -20.188 1.00 98.12 71 GLU A C 1
ATOM 529 O O . GLU A 1 71 ? -11.638 6.445 -20.088 1.00 98.12 71 GLU A O 1
ATOM 534 N N . LEU A 1 72 ? -10.552 8.386 -20.459 1.00 97.12 72 LEU A N 1
ATOM 535 C CA . LEU A 1 72 ? -9.255 7.785 -20.746 1.00 97.12 72 LEU A CA 1
ATOM 536 C C . LEU A 1 72 ? -8.699 7.017 -19.537 1.00 97.12 72 LEU A C 1
ATOM 538 O O . LEU A 1 72 ? -8.198 5.905 -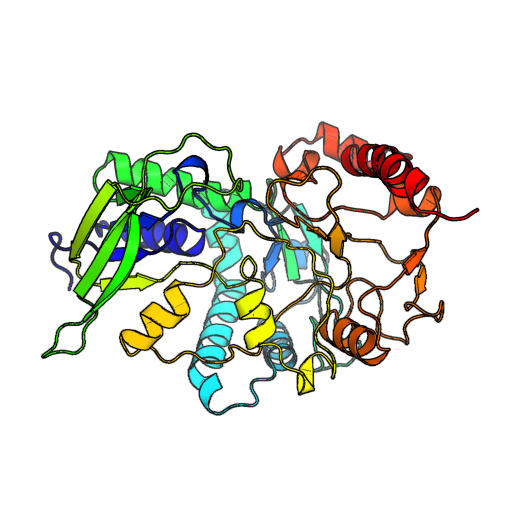19.673 1.00 97.12 72 LEU A O 1
ATOM 542 N N . ALA A 1 73 ? -8.805 7.588 -18.334 1.00 97.44 73 ALA A N 1
ATOM 543 C CA . ALA A 1 73 ? -8.369 6.920 -17.110 1.00 97.44 73 ALA A CA 1
ATOM 544 C C . ALA A 1 73 ? -9.196 5.662 -16.800 1.00 97.44 73 ALA A C 1
ATOM 546 O O . ALA A 1 73 ? -8.648 4.676 -16.308 1.00 97.44 73 ALA A O 1
ATOM 547 N N . MET A 1 74 ? -10.499 5.687 -17.089 1.00 97.69 74 MET A N 1
ATOM 548 C CA . MET A 1 74 ? -11.393 4.544 -16.915 1.00 97.69 74 MET A CA 1
ATOM 549 C C . MET A 1 74 ? -11.053 3.420 -17.893 1.00 97.69 74 MET A C 1
ATOM 551 O O . MET A 1 74 ? -10.984 2.262 -17.487 1.00 97.69 74 MET A O 1
ATOM 555 N N . GLU A 1 75 ? -10.807 3.759 -19.160 1.00 96.12 75 GLU A N 1
ATOM 556 C CA . GLU A 1 75 ? -10.397 2.804 -20.191 1.00 96.12 75 GLU A CA 1
ATOM 557 C C . GLU A 1 75 ? -9.080 2.114 -19.816 1.00 96.12 75 GLU A C 1
ATOM 559 O O . GLU A 1 75 ? -9.012 0.883 -19.802 1.00 96.12 75 GLU A O 1
ATOM 564 N N . ASP A 1 76 ? -8.067 2.886 -19.413 1.00 95.75 76 ASP A N 1
ATOM 565 C CA . ASP A 1 76 ? -6.777 2.356 -18.957 1.00 95.75 76 ASP A CA 1
ATOM 566 C C . ASP A 1 76 ? -6.934 1.438 -17.731 1.00 95.75 76 ASP A C 1
ATOM 568 O O . ASP A 1 76 ? -6.333 0.359 -17.653 1.00 95.75 76 ASP A O 1
ATOM 572 N N . TRP A 1 77 ? -7.779 1.838 -16.770 1.00 95.62 77 TRP A N 1
ATOM 573 C CA . TRP A 1 77 ? -8.053 1.038 -15.577 1.00 95.62 77 TRP A CA 1
ATOM 574 C C . TRP A 1 77 ? -8.716 -0.291 -15.937 1.00 95.62 77 TRP A C 1
ATOM 576 O O . TRP A 1 77 ? -8.300 -1.343 -15.452 1.00 95.62 77 TRP A O 1
ATOM 586 N N . PHE A 1 78 ? -9.744 -0.263 -16.786 1.00 95.50 78 PHE A N 1
ATOM 587 C CA . PHE A 1 78 ? -10.511 -1.450 -17.165 1.00 95.50 78 PHE A CA 1
ATOM 588 C C . PHE A 1 78 ? -9.675 -2.411 -18.013 1.00 95.50 78 PHE A C 1
ATOM 590 O O . PHE A 1 78 ? -9.763 -3.626 -17.814 1.00 95.50 78 PHE A O 1
ATOM 597 N N . SER A 1 79 ? -8.825 -1.869 -18.887 1.00 93.94 79 SER A N 1
ATOM 598 C CA . SER A 1 79 ? -7.872 -2.633 -19.696 1.00 93.94 79 SER A CA 1
ATOM 599 C C . SER A 1 79 ? -6.849 -3.354 -18.817 1.00 93.94 79 SER A C 1
ATOM 601 O O . SER A 1 79 ? -6.626 -4.554 -18.970 1.00 93.94 79 SER A O 1
ATOM 603 N N . SER A 1 80 ? -6.288 -2.655 -17.827 1.00 92.56 80 SER A N 1
ATOM 604 C CA . SER A 1 80 ? -5.296 -3.223 -16.903 1.00 92.56 80 SER A CA 1
ATOM 605 C C . SER A 1 80 ? -5.904 -4.217 -15.909 1.00 92.56 80 SER A C 1
ATOM 607 O O . SER A 1 80 ? -5.306 -5.243 -15.589 1.00 92.56 80 SER A O 1
ATOM 609 N N . ALA A 1 81 ? -7.103 -3.927 -15.396 1.00 93.00 81 ALA A N 1
ATOM 610 C CA . ALA A 1 81 ? -7.752 -4.759 -14.389 1.00 93.00 81 ALA A CA 1
ATOM 611 C C . ALA A 1 81 ? -8.244 -6.099 -14.950 1.00 93.00 81 ALA A C 1
ATOM 613 O O . ALA A 1 81 ? -8.401 -7.039 -14.163 1.00 93.00 81 ALA A O 1
ATOM 614 N N . ALA A 1 82 ? -8.480 -6.171 -16.271 1.00 90.56 82 ALA A N 1
ATOM 615 C CA . ALA A 1 82 ? -8.970 -7.344 -16.991 1.00 90.56 82 ALA A CA 1
ATOM 616 C C . ALA A 1 82 ? -10.133 -8.001 -16.239 1.00 90.56 82 ALA A C 1
ATOM 618 O O . ALA A 1 82 ? -10.004 -9.095 -15.697 1.00 90.56 82 ALA A O 1
ATOM 619 N N . PHE A 1 83 ? -11.248 -7.275 -16.116 1.00 93.94 83 PHE A N 1
ATOM 620 C CA . PHE A 1 83 ? -12.425 -7.714 -15.365 1.00 93.94 83 PHE A CA 1
ATOM 621 C C . PHE A 1 83 ? -13.169 -8.881 -16.057 1.00 93.94 83 PHE A C 1
ATOM 623 O O . PHE A 1 83 ? -14.290 -8.730 -16.545 1.00 93.94 83 PHE A O 1
ATOM 630 N N . ASP A 1 84 ? -12.522 -10.034 -16.139 1.00 92.88 84 ASP A N 1
ATOM 631 C CA . ASP A 1 84 ? -12.894 -11.215 -16.915 1.00 92.88 84 ASP A CA 1
ATOM 632 C C . ASP A 1 84 ? -13.751 -12.237 -16.144 1.00 92.88 84 ASP A C 1
ATOM 634 O O . ASP A 1 84 ? -14.015 -13.324 -16.655 1.00 92.88 84 ASP A O 1
ATOM 638 N N . ARG A 1 85 ? -14.212 -11.906 -14.926 1.00 94.38 85 ARG A N 1
ATO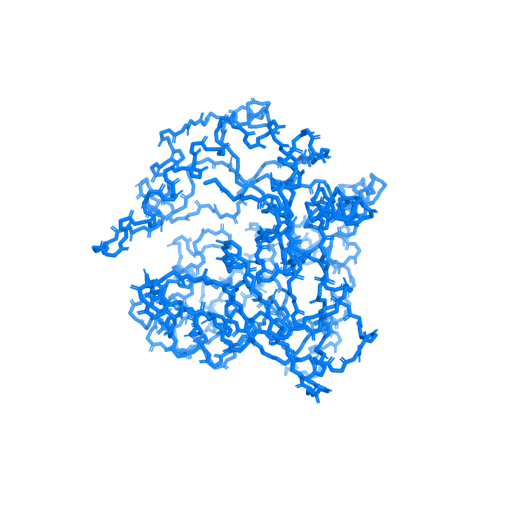M 639 C CA . ARG A 1 85 ? -14.987 -12.814 -14.059 1.00 94.38 85 ARG A CA 1
ATOM 640 C C . ARG A 1 85 ? -16.338 -12.231 -13.662 1.00 94.38 85 ARG A C 1
ATOM 642 O O . ARG A 1 85 ? -16.466 -11.032 -13.431 1.00 94.38 85 ARG A O 1
ATOM 649 N N . GLU A 1 86 ? -17.327 -13.096 -13.441 1.00 93.25 86 GLU A N 1
ATOM 650 C CA . GLU A 1 86 ? -18.626 -12.700 -12.863 1.00 93.25 86 GLU A CA 1
ATOM 651 C C . GLU A 1 86 ? -18.470 -12.071 -11.470 1.00 93.25 86 GLU A C 1
ATOM 653 O O . GLU A 1 86 ? -19.169 -11.123 -11.110 1.00 93.25 86 GLU A O 1
ATOM 658 N N . THR A 1 87 ? -17.479 -12.536 -10.705 1.00 95.50 87 THR A N 1
ATOM 659 C CA . THR A 1 87 ? -17.136 -11.996 -9.385 1.00 95.50 87 THR A CA 1
ATOM 660 C C . THR A 1 87 ? -16.588 -10.565 -9.425 1.00 95.50 87 THR A C 1
ATOM 662 O O . THR A 1 87 ? -16.415 -9.956 -8.370 1.00 95.50 87 THR A O 1
ATOM 665 N N . ASP A 1 88 ? -16.328 -9.998 -10.611 1.00 96.38 88 ASP A N 1
ATOM 666 C CA . ASP A 1 88 ? -15.791 -8.643 -10.767 1.00 96.38 88 ASP A CA 1
ATOM 667 C C . ASP A 1 88 ? -16.854 -7.534 -10.697 1.00 96.38 88 ASP A C 1
ATOM 669 O O . ASP A 1 88 ? -16.519 -6.364 -10.881 1.00 96.38 88 ASP A O 1
ATOM 673 N N . HIS A 1 89 ? -18.114 -7.847 -10.369 1.00 95.94 89 HIS A N 1
ATOM 674 C CA . HIS A 1 89 ? -19.160 -6.833 -10.185 1.00 95.94 89 HIS A CA 1
ATOM 675 C C . HIS A 1 89 ? -18.742 -5.714 -9.208 1.00 95.94 89 HIS A C 1
ATOM 677 O O . HIS A 1 89 ? -18.740 -4.535 -9.572 1.00 95.94 89 HIS A O 1
ATOM 683 N N . TRP A 1 90 ? -18.342 -6.070 -7.981 1.00 96.56 90 TRP A N 1
ATOM 684 C CA . TRP A 1 90 ? -17.904 -5.095 -6.975 1.00 96.56 90 TRP A CA 1
ATOM 685 C C . TRP A 1 90 ? -16.552 -4.443 -7.303 1.00 96.56 90 TRP A C 1
ATOM 687 O O . TRP A 1 90 ? -16.462 -3.222 -7.181 1.00 96.56 90 TRP A O 1
ATOM 697 N N . PRO A 1 91 ? -15.523 -5.180 -7.772 1.00 97.00 91 PRO A N 1
ATOM 698 C CA . PRO A 1 91 ? -14.295 -4.574 -8.288 1.00 97.00 91 PRO A CA 1
ATOM 699 C C . PRO A 1 91 ? -14.519 -3.511 -9.373 1.00 97.00 91 PRO A C 1
ATOM 701 O O . PRO A 1 91 ? -13.906 -2.447 -9.303 1.00 97.00 91 PRO A O 1
ATOM 704 N N . ARG A 1 92 ? -15.429 -3.747 -10.331 1.00 97.62 92 ARG A N 1
ATOM 705 C CA . ARG A 1 92 ? -15.804 -2.760 -11.361 1.00 97.62 92 ARG A CA 1
ATOM 706 C C . ARG A 1 92 ? -16.431 -1.515 -10.742 1.00 97.62 92 ARG A C 1
ATOM 708 O O . ARG A 1 92 ? -15.991 -0.407 -11.028 1.00 97.62 92 ARG A O 1
ATOM 715 N N . LYS A 1 93 ? -17.404 -1.689 -9.841 1.00 97.94 93 LYS A N 1
ATOM 716 C CA . LYS A 1 93 ? -18.055 -0.568 -9.141 1.00 97.94 93 LYS A CA 1
ATOM 717 C C . LYS A 1 93 ? -17.080 0.253 -8.306 1.00 97.94 93 LYS A C 1
ATOM 719 O O . LYS A 1 93 ? -17.160 1.479 -8.295 1.00 97.94 93 LYS A O 1
ATOM 724 N N . TRP A 1 94 ? -16.145 -0.412 -7.635 1.00 97.69 94 TRP A N 1
ATOM 725 C CA . TRP A 1 94 ? -15.099 0.260 -6.878 1.00 97.69 94 TRP A CA 1
ATOM 726 C C . TRP A 1 94 ? -14.150 1.039 -7.796 1.00 97.69 94 TRP A C 1
ATOM 728 O O . TRP A 1 94 ? -13.852 2.192 -7.503 1.00 97.69 94 TRP A O 1
ATOM 738 N N . ALA A 1 95 ? -13.725 0.453 -8.920 1.00 98.00 95 ALA A N 1
ATOM 739 C CA . ALA A 1 95 ? -12.873 1.127 -9.898 1.00 98.00 95 ALA A CA 1
ATOM 740 C C . ALA A 1 95 ? -13.545 2.376 -10.482 1.00 98.00 95 ALA A C 1
ATOM 742 O O . ALA A 1 95 ? -12.928 3.439 -10.512 1.00 98.00 95 ALA A O 1
ATOM 743 N N . GLU A 1 96 ? -14.824 2.273 -10.859 1.00 98.38 96 GLU A N 1
ATOM 744 C CA . GLU A 1 96 ? -15.621 3.412 -11.326 1.00 98.38 96 GLU A CA 1
ATOM 745 C C . GLU A 1 96 ? -15.635 4.540 -10.286 1.00 98.38 96 GLU A C 1
ATOM 747 O O . GLU A 1 96 ? -15.295 5.686 -10.587 1.00 98.38 96 GLU A O 1
ATOM 752 N N . ALA A 1 97 ? -15.977 4.211 -9.036 1.00 98.56 97 ALA A N 1
ATOM 753 C CA . ALA A 1 97 ? -16.018 5.177 -7.943 1.00 98.56 97 ALA A CA 1
ATOM 754 C C . ALA A 1 97 ? -14.640 5.797 -7.657 1.00 98.56 97 ALA A C 1
ATOM 756 O O . ALA A 1 97 ? -14.544 7.006 -7.439 1.00 98.56 97 ALA A O 1
ATOM 757 N N . PHE A 1 98 ? -13.574 4.995 -7.689 1.00 98.56 98 PHE A N 1
ATOM 758 C CA . PHE A 1 98 ? -12.211 5.454 -7.447 1.00 98.56 98 PHE A CA 1
ATOM 759 C C . PHE A 1 98 ? -11.723 6.401 -8.545 1.00 98.56 98 PHE A C 1
ATOM 761 O O . PHE A 1 98 ? -11.212 7.470 -8.223 1.00 98.56 98 PHE A O 1
ATOM 768 N N . VAL A 1 99 ? -11.914 6.063 -9.825 1.00 98.69 99 VAL A N 1
ATOM 769 C CA . VAL A 1 99 ? -11.527 6.931 -10.952 1.00 98.69 99 VAL A CA 1
ATOM 770 C C . VAL A 1 99 ? -12.327 8.235 -10.932 1.00 98.69 99 VAL A C 1
ATOM 772 O O . VAL A 1 99 ? -11.755 9.308 -11.133 1.00 98.69 99 VAL A O 1
ATOM 775 N N . ASN A 1 100 ? -13.623 8.172 -10.610 1.00 98.62 100 ASN A N 1
ATOM 776 C CA . ASN A 1 100 ? -14.449 9.366 -10.428 1.00 98.62 100 ASN A CA 1
ATOM 777 C C . ASN A 1 100 ? -13.884 10.268 -9.321 1.00 98.62 100 ASN A C 1
ATOM 779 O O . ASN A 1 100 ? -13.617 11.445 -9.553 1.00 98.62 100 ASN A O 1
ATOM 783 N N . PHE A 1 101 ? -13.603 9.703 -8.145 1.00 98.62 101 PHE A N 1
ATOM 784 C CA . PHE A 1 101 ? -12.998 10.438 -7.035 1.00 98.62 101 PHE A CA 1
ATOM 785 C C . PHE A 1 101 ? -11.609 11.001 -7.383 1.00 98.62 101 PHE A C 1
ATOM 787 O O . PHE A 1 101 ? -11.314 12.155 -7.067 1.00 98.62 101 PHE A O 1
ATOM 794 N N . ALA A 1 102 ? -10.770 10.218 -8.067 1.00 98.44 102 ALA A N 1
ATOM 795 C CA . ALA A 1 102 ? -9.432 10.608 -8.513 1.00 98.44 102 ALA A CA 1
ATOM 796 C C . ALA A 1 102 ? -9.440 11.768 -9.517 1.00 98.44 102 ALA A C 1
ATOM 798 O O . ALA A 1 102 ? -8.456 12.510 -9.582 1.00 98.44 102 ALA A O 1
ATOM 799 N N . THR A 1 103 ? -10.535 11.915 -10.267 1.00 98.50 103 THR A N 1
ATOM 800 C CA . THR A 1 103 ? -10.753 13.003 -11.226 1.00 98.50 103 THR A CA 1
ATOM 801 C C . THR A 1 103 ? -11.316 14.250 -10.547 1.00 98.50 103 THR A C 1
ATOM 803 O O . THR A 1 103 ? -10.821 15.350 -10.769 1.00 98.50 103 THR A O 1
ATOM 806 N N . ASP A 1 104 ? -12.342 14.088 -9.710 1.00 97.56 104 ASP A N 1
ATOM 807 C CA . ASP A 1 104 ? -13.164 15.222 -9.266 1.00 97.56 104 ASP A CA 1
ATOM 808 C C . ASP A 1 104 ? -12.727 15.826 -7.933 1.00 97.56 104 ASP A C 1
ATOM 810 O O . ASP A 1 104 ? -12.937 17.012 -7.679 1.00 97.56 104 ASP A O 1
ATOM 814 N N . HIS A 1 105 ? -12.168 15.006 -7.043 1.00 98.06 105 HIS A N 1
ATOM 815 C CA . HIS A 1 105 ? -12.073 15.363 -5.628 1.00 98.06 105 HIS A CA 1
ATOM 816 C C . HIS A 1 105 ? -10.688 15.138 -5.034 1.00 98.06 105 HIS A C 1
ATOM 818 O O . HIS A 1 105 ? -10.291 15.888 -4.140 1.00 98.06 105 HIS A O 1
ATOM 824 N N . MET A 1 106 ? -9.936 14.147 -5.515 1.00 98.00 106 MET A N 1
ATOM 825 C CA . MET A 1 106 ? -8.716 13.689 -4.854 1.00 98.00 106 MET A CA 1
ATOM 826 C C . MET A 1 106 ? -7.660 14.788 -4.698 1.00 98.00 106 MET A C 1
ATOM 828 O O . MET A 1 106 ? -7.115 14.938 -3.605 1.00 98.00 106 MET A O 1
ATOM 832 N N . GLU A 1 107 ? -7.395 15.584 -5.740 1.00 97.25 107 GLU A N 1
ATOM 833 C CA . GLU A 1 107 ? -6.412 16.677 -5.666 1.00 97.25 107 GLU A CA 1
ATOM 834 C C . GLU A 1 107 ? -6.805 17.712 -4.601 1.00 97.25 107 GLU A C 1
ATOM 836 O O . GLU A 1 107 ? -5.988 18.068 -3.750 1.00 97.25 107 GLU A O 1
ATOM 841 N N . SER A 1 108 ? -8.068 18.154 -4.593 1.00 97.69 108 SER A N 1
ATOM 842 C CA . SER A 1 108 ? -8.564 19.115 -3.600 1.00 97.69 108 SER A CA 1
ATOM 843 C C . SER A 1 108 ? -8.623 18.541 -2.185 1.00 97.69 108 SER A C 1
ATOM 845 O O . SER A 1 108 ? -8.253 19.227 -1.236 1.00 97.69 108 SER A O 1
ATOM 847 N N . TYR A 1 109 ? -9.037 17.280 -2.041 1.00 98.19 109 TYR A N 1
ATOM 848 C CA . TYR A 1 109 ? -9.175 16.597 -0.758 1.00 98.19 109 TYR A CA 1
ATOM 849 C C . TYR A 1 109 ? -7.817 16.434 -0.075 1.00 98.19 109 TYR A C 1
ATOM 851 O O . TYR A 1 109 ? -7.619 16.870 1.057 1.00 98.19 109 TYR A O 1
ATOM 859 N N . LEU A 1 110 ? -6.839 15.889 -0.802 1.00 98.12 110 LEU A N 1
ATOM 860 C CA . LEU A 1 110 ? -5.474 15.744 -0.306 1.00 98.12 110 LEU A CA 1
ATOM 861 C C . LEU A 1 110 ? -4.811 17.114 -0.097 1.00 98.12 110 LEU A C 1
ATOM 863 O O . LEU A 1 110 ? -4.126 17.326 0.904 1.00 98.12 110 LEU A O 1
ATOM 867 N N . GLY A 1 111 ? -5.061 18.074 -0.991 1.00 97.88 111 GLY A N 1
ATOM 868 C CA . GLY A 1 111 ? -4.570 19.444 -0.858 1.00 97.88 111 GLY A CA 1
ATOM 869 C C . GLY A 1 111 ? -5.072 20.159 0.401 1.00 97.88 111 GLY A C 1
ATOM 870 O O . GLY A 1 111 ? -4.293 20.879 1.029 1.00 97.88 111 GLY A O 1
ATOM 871 N N . ALA A 1 112 ? -6.332 19.940 0.794 1.00 97.88 112 ALA A N 1
ATOM 872 C CA . ALA A 1 112 ? -6.919 20.471 2.028 1.00 97.88 112 ALA A CA 1
ATOM 873 C C . ALA A 1 112 ? -6.287 19.862 3.291 1.00 97.88 112 ALA A C 1
ATOM 875 O O . ALA A 1 112 ? -6.178 20.535 4.312 1.00 97.88 112 ALA A O 1
ATOM 876 N N . LEU A 1 113 ? -5.794 18.626 3.194 1.00 97.88 113 LEU A N 1
ATOM 877 C CA . LEU A 1 113 ? -5.026 17.942 4.239 1.00 97.88 113 LEU A CA 1
ATOM 878 C C . LEU A 1 113 ? -3.527 18.295 4.227 1.00 97.88 113 LEU A C 1
ATOM 880 O O . LEU A 1 113 ? -2.735 17.707 4.960 1.00 97.88 113 LEU A O 1
ATOM 884 N N . GLY A 1 114 ? -3.109 19.244 3.384 1.00 96.94 114 GLY A N 1
ATOM 885 C CA . GLY A 1 114 ? -1.720 19.698 3.297 1.00 96.94 114 GLY A CA 1
ATOM 886 C C . GLY A 1 114 ? -0.798 18.790 2.478 1.00 96.94 114 GLY A C 1
ATOM 887 O O . GLY A 1 114 ? 0.412 19.032 2.432 1.00 96.94 114 GLY A O 1
ATOM 888 N N . VAL A 1 115 ? -1.336 17.780 1.791 1.00 97.19 115 VAL A N 1
ATOM 889 C CA . VAL A 1 115 ? -0.566 16.954 0.854 1.00 97.19 115 VAL A CA 1
ATOM 890 C C . VAL A 1 115 ? -0.257 17.770 -0.402 1.00 97.19 115 VAL A C 1
ATOM 892 O O . VAL A 1 115 ? -1.106 18.473 -0.955 1.00 97.19 115 VAL A O 1
ATOM 895 N N . ARG A 1 116 ? 0.992 17.690 -0.862 1.00 94.75 116 ARG A N 1
ATOM 896 C CA . ARG A 1 116 ? 1.479 18.371 -2.068 1.00 94.75 116 ARG A CA 1
ATOM 897 C C . ARG A 1 116 ? 2.187 17.373 -2.966 1.00 94.75 116 ARG A C 1
ATOM 899 O O . ARG A 1 116 ? 2.920 16.522 -2.471 1.00 94.75 116 ARG A O 1
ATOM 906 N N . PHE A 1 117 ? 2.015 17.514 -4.274 1.00 95.12 117 PHE A N 1
ATOM 907 C CA . PHE A 1 117 ? 2.732 16.711 -5.260 1.00 95.12 117 PHE A CA 1
ATOM 908 C C . PHE A 1 117 ? 3.947 17.475 -5.794 1.00 95.12 117 PHE A C 1
ATOM 910 O O . PHE A 1 117 ? 3.869 18.684 -6.008 1.00 95.12 117 PHE A O 1
ATOM 917 N N . VAL A 1 118 ? 5.059 16.772 -6.015 1.00 90.31 118 VAL A N 1
ATOM 918 C CA . VAL A 1 118 ? 6.305 17.349 -6.556 1.00 90.31 118 VAL A CA 1
ATOM 919 C C . VAL A 1 118 ? 6.585 16.980 -8.002 1.00 90.31 118 VAL A C 1
ATOM 921 O O . VAL A 1 118 ? 7.327 17.687 -8.679 1.00 90.31 118 VAL A O 1
ATOM 924 N N . SER A 1 119 ? 6.007 15.888 -8.491 1.00 89.81 119 SER A N 1
ATOM 925 C CA . SER A 1 119 ? 6.140 15.471 -9.882 1.00 89.81 119 SER A CA 1
ATOM 926 C C . SER A 1 119 ? 4.960 14.607 -10.307 1.00 89.81 119 SER A C 1
ATOM 928 O O . SER A 1 119 ? 4.258 14.035 -9.470 1.00 89.81 119 SER A O 1
ATOM 930 N N . VAL A 1 120 ? 4.755 14.522 -11.622 1.00 93.69 120 VAL A N 1
ATOM 931 C CA . VAL A 1 120 ? 3.839 13.571 -12.256 1.00 93.69 120 VAL A CA 1
ATOM 932 C C . VAL A 1 120 ? 4.637 12.756 -13.256 1.00 93.69 120 VAL A C 1
ATOM 934 O O . VAL A 1 120 ? 5.391 13.315 -14.053 1.00 93.69 120 VAL A O 1
ATOM 937 N N . GLY A 1 121 ? 4.494 11.438 -13.200 1.00 91.38 121 GLY A N 1
ATOM 938 C CA . GLY A 1 121 ? 5.242 10.528 -14.051 1.00 91.38 121 GLY A CA 1
ATOM 939 C C . GLY A 1 121 ? 4.524 9.212 -14.310 1.00 91.38 121 GLY A C 1
ATOM 940 O O . GLY A 1 121 ? 3.322 9.057 -14.074 1.00 91.38 121 GLY A O 1
ATOM 941 N N . TRP A 1 122 ? 5.297 8.265 -14.828 1.00 88.81 122 TRP A N 1
ATOM 942 C CA . TRP A 1 122 ? 4.877 6.894 -15.073 1.00 88.81 122 TRP A CA 1
ATOM 943 C C . TRP A 1 122 ? 5.252 6.039 -13.864 1.00 88.81 122 TRP A C 1
ATOM 945 O O . TRP A 1 122 ? 6.421 6.010 -13.486 1.00 88.81 122 TRP A O 1
ATOM 955 N N . ALA A 1 123 ? 4.281 5.341 -13.271 1.00 81.94 123 ALA A N 1
ATOM 956 C CA . ALA A 1 123 ? 4.591 4.224 -12.372 1.00 81.94 123 ALA A CA 1
ATOM 957 C C . ALA A 1 123 ? 5.086 3.024 -13.189 1.00 81.94 123 ALA A C 1
ATOM 959 O O . ALA A 1 123 ? 6.098 2.406 -12.871 1.00 81.94 123 ALA A O 1
ATOM 960 N N . GLU A 1 124 ? 4.350 2.763 -14.268 1.00 85.00 124 GLU A N 1
ATOM 961 C CA . GLU A 1 124 ? 4.632 1.815 -15.330 1.00 85.00 124 GLU A CA 1
ATOM 962 C C . GLU A 1 124 ? 4.149 2.404 -16.658 1.00 85.00 124 GLU A C 1
ATOM 964 O O . GLU A 1 124 ? 3.164 3.150 -16.681 1.00 85.00 124 GLU A O 1
ATOM 969 N N . ARG A 1 125 ? 4.845 2.093 -17.755 1.00 84.75 125 ARG A N 1
ATOM 970 C CA . ARG A 1 125 ? 4.466 2.524 -19.114 1.00 84.75 125 ARG A CA 1
ATOM 971 C C . ARG A 1 125 ? 3.458 1.595 -19.788 1.00 84.75 125 ARG A C 1
ATOM 973 O O . ARG A 1 125 ? 2.879 1.983 -20.794 1.00 84.75 125 ARG A O 1
ATOM 980 N N . GLY A 1 126 ? 3.257 0.398 -19.248 1.00 88.25 126 GLY A N 1
ATOM 981 C CA . GLY A 1 126 ? 2.352 -0.592 -19.805 1.00 88.25 126 GLY A CA 1
ATOM 982 C C . GLY A 1 126 ? 2.965 -1.483 -20.879 1.00 88.25 126 GLY A C 1
ATOM 983 O O . GLY A 1 126 ? 4.170 -1.484 -21.135 1.00 88.25 126 GLY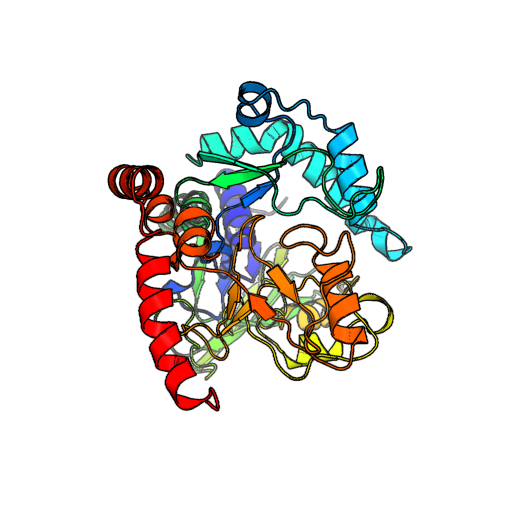 A O 1
ATOM 984 N N . SER A 1 127 ? 2.072 -2.229 -21.516 1.00 89.62 127 SER A N 1
ATOM 985 C CA . SER A 1 127 ? 2.328 -3.266 -22.521 1.00 89.62 127 SER A CA 1
ATOM 986 C C . SER A 1 127 ? 2.720 -2.737 -23.909 1.00 89.62 127 SER A C 1
ATOM 988 O O . SER A 1 127 ? 3.087 -3.518 -24.787 1.00 89.62 127 SER A O 1
ATOM 990 N N . GLY A 1 128 ? 2.642 -1.420 -24.133 1.00 85.62 128 GLY A N 1
ATOM 991 C CA . GLY A 1 128 ? 2.927 -0.795 -25.430 1.00 85.62 128 GLY A CA 1
ATOM 992 C C . GLY A 1 128 ? 1.802 -0.929 -26.465 1.00 85.62 128 GLY A C 1
ATOM 993 O O . GLY A 1 128 ? 2.025 -0.635 -27.637 1.00 85.62 128 GLY A O 1
ATOM 994 N N . GLN A 1 129 ? 0.605 -1.359 -26.053 1.00 85.88 129 GLN A N 1
ATOM 995 C CA . GLN A 1 129 ? -0.574 -1.511 -26.912 1.00 85.88 129 GLN A CA 1
ATOM 996 C C . GLN A 1 129 ? -1.695 -0.557 -26.483 1.00 85.88 129 GLN A C 1
ATOM 998 O O . GLN A 1 129 ? -1.926 -0.364 -25.289 1.00 85.88 129 GLN A O 1
ATOM 1003 N N . ALA A 1 130 ? -2.413 0.020 -27.452 1.00 84.31 130 ALA A N 1
ATOM 1004 C CA . ALA A 1 130 ? -3.635 0.775 -27.174 1.00 84.31 130 ALA A CA 1
ATOM 1005 C C . ALA A 1 130 ? -4.719 -0.172 -26.629 1.00 84.31 130 ALA A C 1
ATOM 1007 O O . ALA A 1 130 ? -4.931 -1.240 -27.201 1.00 84.31 130 ALA A O 1
ATOM 1008 N N . GLY A 1 131 ? -5.366 0.196 -25.518 1.00 83.12 131 GLY A N 1
ATOM 1009 C CA . GLY A 1 131 ? -6.320 -0.674 -24.813 1.00 83.12 131 GLY A CA 1
ATOM 1010 C C . GLY A 1 131 ? -5.684 -1.887 -24.115 1.00 83.12 131 GLY A C 1
ATOM 1011 O O . GLY A 1 131 ? -6.391 -2.810 -23.720 1.00 83.12 131 GLY A O 1
ATOM 1012 N N . GLY A 1 132 ? -4.351 -1.925 -23.996 1.00 87.94 132 GLY A N 1
ATOM 1013 C CA . GLY A 1 132 ? -3.622 -2.953 -23.252 1.00 87.94 132 GLY A CA 1
ATOM 1014 C C . GLY A 1 132 ? -3.391 -2.578 -21.784 1.00 87.94 132 GLY A C 1
ATOM 1015 O O . GLY A 1 132 ? -3.862 -1.554 -21.296 1.00 87.94 132 GLY A O 1
ATOM 1016 N N . HIS A 1 133 ? -2.614 -3.401 -21.072 1.00 90.31 133 HIS A N 1
ATOM 1017 C CA . HIS A 1 133 ? -2.170 -3.088 -19.707 1.00 90.31 133 HIS A CA 1
ATOM 1018 C C . HIS A 1 133 ? -1.369 -1.782 -19.672 1.00 90.31 133 HIS A C 1
ATOM 1020 O O . HIS A 1 133 ? -0.480 -1.593 -20.509 1.00 90.31 133 HIS A O 1
ATOM 1026 N N . GLY A 1 134 ? -1.626 -0.940 -18.670 1.00 90.56 134 GLY A N 1
ATOM 1027 C CA . GLY A 1 134 ? -0.892 0.290 -18.388 1.00 90.56 134 GLY A CA 1
ATOM 1028 C C . GLY A 1 134 ? -1.742 1.555 -18.443 1.00 90.56 134 GLY A C 1
ATOM 1029 O O . GLY A 1 134 ? -2.959 1.518 -18.571 1.00 90.56 134 GLY A O 1
ATOM 1030 N N . ASN A 1 135 ? -1.067 2.699 -18.315 1.00 92.56 135 ASN A N 1
ATOM 1031 C CA . ASN A 1 135 ? -1.682 4.003 -18.538 1.00 92.56 135 ASN A CA 1
ATOM 1032 C C . ASN A 1 135 ? -1.330 4.492 -19.949 1.00 92.56 135 ASN A C 1
ATOM 1034 O O . ASN A 1 135 ? -0.226 4.258 -20.434 1.00 92.56 135 ASN A O 1
ATOM 1038 N N . SER A 1 136 ? -2.229 5.244 -20.567 1.00 93.88 136 SER A N 1
ATOM 1039 C CA . SER A 1 136 ? -1.997 5.965 -21.822 1.00 93.88 136 SER A CA 1
ATOM 1040 C C . SER A 1 136 ? -1.318 7.326 -21.611 1.00 93.88 136 SER A C 1
ATOM 1042 O O . SER A 1 136 ? -0.666 7.842 -22.520 1.00 93.88 136 SER A O 1
ATOM 1044 N N . VAL A 1 137 ? -1.407 7.894 -20.400 1.00 95.38 137 VAL A N 1
ATOM 1045 C CA . VAL A 1 137 ? -0.735 9.141 -19.987 1.00 95.38 137 VAL A CA 1
ATOM 1046 C C . VAL A 1 137 ? -0.186 9.054 -18.549 1.00 95.38 137 VAL A C 1
ATOM 1048 O O . VAL A 1 137 ? -0.648 8.231 -17.759 1.00 95.38 137 VAL A O 1
ATOM 1051 N N . PRO A 1 138 ? 0.790 9.898 -18.151 1.00 95.31 138 PRO A N 1
ATOM 1052 C CA . PRO A 1 138 ? 1.331 9.882 -16.790 1.00 95.31 138 PRO A CA 1
ATOM 1053 C C . PRO A 1 138 ? 0.280 10.274 -15.735 1.00 95.31 138 PRO A C 1
ATOM 1055 O O . PRO A 1 138 ? -0.260 11.380 -15.792 1.00 95.31 138 PRO A O 1
ATOM 1058 N N . ARG A 1 139 ? 0.039 9.402 -14.740 1.00 96.31 139 ARG A N 1
ATOM 1059 C CA . ARG A 1 139 ? -0.898 9.630 -13.610 1.00 96.31 139 ARG A CA 1
ATOM 1060 C C . ARG A 1 139 ? -0.312 9.366 -12.224 1.00 96.31 139 ARG A C 1
ATOM 1062 O O . ARG A 1 139 ? -1.012 9.481 -11.219 1.00 96.31 139 ARG A O 1
ATOM 1069 N N . PHE A 1 140 ? 0.971 9.025 -12.139 1.00 95.44 140 PHE A N 1
ATOM 1070 C CA . PHE A 1 140 ? 1.635 8.769 -10.864 1.00 95.44 140 PHE A CA 1
ATOM 1071 C C . PHE A 1 140 ? 2.167 10.075 -10.273 1.00 95.44 140 PHE A C 1
ATOM 1073 O O . PHE A 1 140 ? 3.184 10.600 -10.730 1.00 95.44 140 PHE A O 1
ATOM 1080 N N . HIS A 1 141 ? 1.469 10.605 -9.272 1.00 96.44 141 HIS A N 1
ATOM 1081 C CA . HIS A 1 141 ? 1.812 11.852 -8.598 1.00 96.44 141 HIS A CA 1
ATOM 1082 C C . HIS A 1 141 ? 2.675 11.559 -7.375 1.00 96.44 141 HIS A C 1
ATOM 1084 O O . HIS A 1 141 ? 2.218 10.915 -6.432 1.00 96.44 141 HIS A O 1
ATOM 1090 N N . LEU A 1 142 ? 3.921 12.026 -7.371 1.00 94.06 142 LEU A N 1
ATOM 1091 C CA . LEU A 1 142 ? 4.821 11.815 -6.243 1.00 94.06 142 LEU A CA 1
ATOM 1092 C C . LEU A 1 142 ? 4.540 12.840 -5.143 1.00 94.06 142 LEU A C 1
ATOM 1094 O O . LEU A 1 142 ? 4.655 14.045 -5.372 1.00 94.06 142 LEU A O 1
ATOM 1098 N N . THR A 1 143 ? 4.201 12.371 -3.944 1.00 95.06 143 THR A N 1
ATOM 1099 C CA . THR A 1 143 ? 3.945 13.236 -2.785 1.00 95.06 143 THR A CA 1
ATOM 1100 C C . THR A 1 143 ? 5.236 13.794 -2.175 1.00 95.06 143 THR A C 1
ATOM 1102 O O . THR A 1 143 ? 6.197 13.062 -1.931 1.00 95.06 143 THR A O 1
ATOM 1105 N N . TRP A 1 144 ? 5.240 15.090 -1.848 1.00 92.69 144 TRP A N 1
ATOM 1106 C CA . TRP A 1 144 ? 6.280 15.727 -1.039 1.00 92.69 144 TRP A CA 1
ATOM 1107 C C . TRP A 1 144 ? 6.245 15.192 0.393 1.00 92.69 144 TRP A C 1
ATOM 1109 O O . TRP A 1 144 ? 5.283 15.424 1.128 1.00 92.69 144 TRP A O 1
ATOM 1119 N N . GLY A 1 145 ? 7.300 14.493 0.806 1.00 92.75 145 GLY A N 1
ATOM 1120 C CA . GLY A 1 145 ? 7.328 13.732 2.055 1.00 92.75 145 GLY A CA 1
ATOM 1121 C C . GLY A 1 145 ? 6.865 12.274 1.934 1.00 92.75 145 GLY A C 1
ATOM 1122 O O . GLY A 1 145 ? 6.712 11.626 2.965 1.00 92.75 145 GLY A O 1
ATOM 1123 N N . THR A 1 146 ? 6.657 11.775 0.706 1.00 94.38 146 THR A N 1
ATOM 1124 C CA . THR A 1 146 ? 6.378 10.366 0.361 1.00 94.38 146 THR A CA 1
ATOM 1125 C C . THR A 1 146 ? 5.236 9.735 1.186 1.00 94.38 146 THR A C 1
ATOM 1127 O O . THR A 1 146 ? 4.281 10.424 1.554 1.00 94.38 146 THR A O 1
ATOM 1130 N N . GLY A 1 147 ? 5.275 8.420 1.431 1.00 95.38 147 GLY A N 1
ATOM 1131 C CA . GLY A 1 147 ? 4.312 7.698 2.265 1.00 95.38 147 GLY A CA 1
ATOM 1132 C C . GLY A 1 147 ? 4.107 8.296 3.665 1.00 95.38 147 GLY A C 1
ATOM 1133 O O . GLY A 1 147 ? 2.953 8.476 4.057 1.00 95.38 147 GLY A O 1
ATOM 1134 N N . PRO A 1 148 ? 5.167 8.676 4.410 1.00 97.19 148 PRO A N 1
ATOM 1135 C CA . PRO A 1 148 ? 5.041 9.275 5.735 1.00 97.19 148 PRO A CA 1
ATOM 1136 C C . PRO A 1 148 ? 4.203 10.554 5.755 1.00 97.19 148 PRO A C 1
ATOM 1138 O O . PRO A 1 148 ? 3.381 10.709 6.650 1.00 97.19 148 PRO A O 1
ATOM 1141 N N . ALA A 1 149 ? 4.337 11.443 4.766 1.00 97.50 149 ALA A N 1
ATOM 1142 C CA . ALA A 1 149 ? 3.511 12.651 4.711 1.00 97.50 149 ALA A CA 1
ATOM 1143 C C . ALA A 1 149 ? 2.033 12.355 4.427 1.00 97.50 149 ALA A C 1
ATOM 1145 O O . ALA A 1 149 ? 1.171 13.053 4.954 1.00 97.50 149 ALA A O 1
ATOM 1146 N N . ILE A 1 150 ? 1.734 11.323 3.632 1.00 98.12 150 ILE A N 1
ATOM 1147 C CA . ILE A 1 150 ? 0.351 10.881 3.409 1.00 98.12 150 ILE A CA 1
ATOM 1148 C C . ILE A 1 150 ? -0.217 10.296 4.702 1.00 98.12 150 ILE A C 1
ATOM 1150 O O . ILE A 1 150 ? -1.329 10.636 5.083 1.00 98.12 150 ILE A O 1
ATOM 1154 N N . VAL A 1 151 ? 0.544 9.445 5.398 1.00 98.50 151 VAL A N 1
ATOM 1155 C CA . VAL A 1 151 ? 0.129 8.890 6.695 1.00 98.50 151 VAL A CA 1
ATOM 1156 C C . VAL A 1 151 ? -0.124 10.011 7.699 1.00 98.50 151 VAL A C 1
ATOM 1158 O O . VAL A 1 151 ? -1.176 10.018 8.329 1.00 98.50 151 VAL A O 1
ATOM 1161 N N . GLU A 1 152 ? 0.794 10.970 7.819 1.00 98.19 152 GLU A N 1
ATOM 1162 C CA . GLU A 1 152 ? 0.690 12.077 8.774 1.00 98.19 152 GLU A CA 1
ATOM 1163 C C . GLU A 1 152 ? -0.532 12.966 8.514 1.00 98.19 152 GLU A C 1
ATOM 1165 O O . GLU A 1 152 ? -1.195 13.382 9.464 1.00 98.19 152 GLU A O 1
ATOM 1170 N N . ALA A 1 153 ? -0.889 13.181 7.242 1.00 98.38 153 ALA A N 1
ATOM 1171 C CA . ALA A 1 153 ? -2.063 13.958 6.847 1.00 98.38 153 ALA A CA 1
ATOM 1172 C C . ALA A 1 153 ? -3.378 13.432 7.459 1.00 98.38 153 ALA A C 1
ATOM 1174 O O . ALA A 1 153 ? -4.304 14.211 7.675 1.00 98.38 153 ALA A O 1
ATOM 1175 N N . PHE A 1 154 ? -3.446 12.137 7.787 1.00 98.75 154 PHE A N 1
ATOM 1176 C CA . PHE A 1 154 ? -4.584 11.530 8.485 1.00 98.75 154 PHE A CA 1
ATOM 1177 C C . PHE A 1 154 ? -4.273 11.214 9.952 1.00 98.75 154 PHE A C 1
ATOM 1179 O O . PHE A 1 154 ? -5.106 11.450 10.824 1.00 98.75 154 PHE A O 1
ATOM 1186 N N . ALA A 1 155 ? -3.073 10.714 10.255 1.00 98.56 155 ALA A N 1
ATOM 1187 C CA . ALA A 1 155 ? -2.680 10.330 11.606 1.00 98.56 155 ALA A CA 1
ATOM 1188 C C . ALA A 1 155 ? -2.709 11.514 12.580 1.00 98.56 155 ALA A C 1
ATOM 1190 O O . ALA A 1 155 ? -3.179 11.342 13.703 1.00 98.56 155 ALA A O 1
ATOM 1191 N N . GLY A 1 156 ? -2.264 12.703 12.159 1.00 98.19 156 GLY A N 1
ATOM 1192 C CA . GLY A 1 156 ? -2.304 13.916 12.979 1.00 98.19 156 GLY A CA 1
ATOM 1193 C C . GLY A 1 156 ? -3.731 14.258 13.432 1.00 98.19 156 GLY A C 1
ATOM 1194 O O . GLY A 1 156 ? -4.011 14.208 14.632 1.00 98.19 156 GLY A O 1
ATOM 1195 N N . PRO A 1 157 ? -4.673 14.521 12.506 1.00 98.50 157 PRO A N 1
ATOM 1196 C CA . PRO A 1 157 ? -6.074 14.775 12.848 1.00 98.50 157 PRO A CA 1
ATOM 1197 C C . PRO A 1 157 ? -6.739 13.660 13.668 1.00 98.50 157 PRO A C 1
ATOM 1199 O O . PRO A 1 157 ? -7.476 13.952 14.608 1.00 98.50 157 PRO A O 1
ATOM 1202 N N . VAL A 1 158 ? -6.460 12.388 13.365 1.00 98.81 158 VAL A N 1
ATOM 1203 C CA . VAL A 1 158 ? -7.019 11.250 14.116 1.00 98.81 158 VAL A CA 1
ATOM 1204 C C . VAL A 1 158 ? -6.472 11.203 15.549 1.00 98.81 158 VAL A C 1
ATOM 1206 O O . VAL A 1 158 ? -7.230 10.948 16.484 1.00 98.81 158 VAL A O 1
ATOM 1209 N N . LYS A 1 159 ? -5.188 11.514 15.766 1.00 98.69 159 LYS A N 1
ATOM 1210 C CA . LYS A 1 159 ? -4.613 11.664 17.114 1.00 98.69 159 LYS A CA 1
ATOM 1211 C C . LYS A 1 159 ? -5.249 12.825 17.879 1.00 98.69 159 LYS A C 1
ATOM 1213 O O . LYS A 1 159 ? -5.532 12.685 19.067 1.00 98.69 159 LYS A O 1
ATOM 1218 N N . GLU A 1 160 ? -5.536 13.945 17.218 1.00 98.56 160 GLU A N 1
ATOM 1219 C CA . GLU A 1 160 ? -6.280 15.048 17.842 1.00 98.56 160 GLU A CA 1
ATOM 1220 C C . GLU A 1 160 ? -7.722 14.652 18.188 1.00 98.56 160 GLU A C 1
ATOM 1222 O O . GLU A 1 160 ? -8.226 15.012 19.252 1.00 98.56 160 GLU A O 1
ATOM 1227 N N . ALA A 1 161 ? -8.388 13.867 17.339 1.00 98.50 161 ALA A N 1
ATOM 1228 C CA . ALA A 1 161 ? -9.700 13.303 17.643 1.00 98.50 161 ALA A CA 1
ATOM 1229 C C . ALA A 1 161 ? -9.646 12.320 18.828 1.00 98.50 161 ALA A C 1
ATOM 1231 O O . ALA A 1 161 ? -10.581 12.273 19.630 1.00 98.50 161 ALA A O 1
ATOM 1232 N N . ALA A 1 162 ? -8.537 11.594 18.995 1.00 98.44 162 ALA A N 1
ATOM 1233 C CA . ALA A 1 162 ? -8.335 10.714 20.141 1.00 98.44 162 ALA A CA 1
ATOM 1234 C C . ALA A 1 162 ? -8.207 11.479 21.463 1.00 98.44 162 ALA A C 1
ATOM 1236 O O . ALA A 1 162 ? -8.842 11.111 22.449 1.00 98.44 162 ALA A O 1
ATOM 1237 N N . LYS A 1 163 ? -7.500 12.617 21.472 1.00 98.31 163 LYS A N 1
ATOM 1238 C CA . LYS A 1 163 ? -7.456 13.521 22.641 1.00 98.31 163 LYS A CA 1
ATOM 1239 C C . LYS A 1 163 ? -8.842 14.044 23.042 1.00 98.31 163 LYS A C 1
ATOM 1241 O O . LYS A 1 163 ? -9.057 14.374 24.202 1.00 98.31 163 LYS A O 1
ATOM 1246 N N . LYS A 1 164 ? -9.780 14.108 22.091 1.00 97.00 164 LYS A N 1
ATOM 1247 C CA . LYS A 1 164 ? -11.182 14.510 22.302 1.00 97.00 164 LYS A CA 1
ATOM 1248 C C . LYS A 1 164 ? -12.109 13.335 22.653 1.00 97.00 164 LYS A C 1
ATOM 1250 O O . LYS A 1 164 ? -13.309 13.543 22.786 1.00 97.00 164 LYS A O 1
ATOM 1255 N N . GLY A 1 165 ? -11.591 12.108 22.758 1.00 96.50 165 GLY A N 1
ATOM 1256 C CA . GLY A 1 165 ? -12.380 10.904 23.050 1.00 96.50 165 GLY A CA 1
ATOM 1257 C C . GLY A 1 165 ? -13.243 10.388 21.888 1.00 96.50 165 GLY A C 1
ATOM 1258 O O . GLY A 1 165 ? -14.060 9.486 22.087 1.00 96.50 165 GLY A O 1
ATOM 1259 N N . LEU A 1 166 ? -13.077 10.934 20.676 1.00 97.50 166 LEU A N 1
ATOM 1260 C CA . LEU A 1 166 ? -13.792 10.471 19.478 1.00 97.50 166 LEU A CA 1
ATOM 1261 C C . LEU A 1 166 ? -13.140 9.231 18.862 1.00 97.50 166 LEU A C 1
ATOM 1263 O O . LEU A 1 166 ? -13.827 8.395 18.280 1.00 97.50 166 LEU A O 1
ATOM 1267 N N . VAL A 1 167 ? -11.822 9.101 18.996 1.00 98.62 167 VAL A N 1
ATOM 1268 C CA . VAL A 1 167 ? -11.073 7.946 18.497 1.00 98.62 167 VAL A CA 1
ATOM 1269 C C . VAL A 1 167 ? -10.340 7.277 19.645 1.00 98.62 167 VAL A C 1
ATOM 1271 O O . VAL A 1 167 ? -9.736 7.933 20.485 1.00 98.62 167 VAL A O 1
ATOM 1274 N N . GLU A 1 168 ? -10.359 5.957 19.664 1.00 98.56 168 GLU A N 1
ATOM 1275 C CA . GLU A 1 168 ? -9.601 5.168 20.619 1.00 98.56 168 GLU A CA 1
ATOM 1276 C C . GLU A 1 168 ? -8.638 4.243 19.880 1.00 98.56 168 GLU A C 1
ATOM 1278 O O . GLU A 1 168 ? -9.040 3.527 18.966 1.00 98.56 168 GLU A O 1
ATOM 1283 N N . PHE A 1 169 ? -7.366 4.245 20.276 1.00 98.75 169 PHE A N 1
ATOM 1284 C CA . PHE A 1 169 ? -6.368 3.325 19.741 1.00 98.75 169 PHE A CA 1
ATOM 1285 C C . PHE A 1 169 ? -6.143 2.158 20.701 1.00 98.75 169 PHE A C 1
ATOM 1287 O O . PHE A 1 169 ? -5.859 2.346 21.883 1.00 98.75 169 PHE A O 1
ATOM 1294 N N . ARG A 1 170 ? -6.214 0.942 20.169 1.00 98.62 170 ARG A N 1
ATOM 1295 C CA . ARG A 1 170 ? -5.968 -0.325 20.859 1.00 98.62 170 ARG A CA 1
ATOM 1296 C C . ARG A 1 170 ? -4.844 -1.063 20.134 1.00 98.62 170 ARG A C 1
ATOM 1298 O O . ARG A 1 170 ? -5.070 -2.010 19.384 1.00 98.62 170 ARG A O 1
ATOM 1305 N N . PHE A 1 171 ? -3.617 -0.587 20.327 1.00 98.56 171 PHE A N 1
ATOM 1306 C CA . PHE A 1 171 ? -2.419 -1.270 19.831 1.00 98.56 171 PHE A CA 1
ATOM 1307 C C . PHE A 1 171 ? -2.195 -2.582 20.575 1.00 98.56 171 PHE A C 1
ATOM 1309 O O . PHE A 1 171 ? -2.686 -2.761 21.692 1.00 98.56 171 PHE A O 1
ATOM 1316 N N . ARG A 1 172 ? -1.431 -3.495 19.973 1.00 98.50 172 ARG A N 1
ATOM 1317 C CA . ARG A 1 172 ? -1.192 -4.840 20.520 1.00 98.50 172 ARG A CA 1
ATOM 1318 C C . ARG A 1 172 ? -2.486 -5.633 20.740 1.00 98.50 172 ARG A C 1
ATOM 1320 O O . ARG A 1 172 ? -2.538 -6.480 21.620 1.00 98.50 172 ARG A O 1
ATOM 1327 N N . HIS A 1 173 ? -3.524 -5.374 19.948 1.00 98.75 173 HIS A N 1
ATOM 1328 C CA . HIS A 1 173 ? -4.769 -6.143 19.935 1.00 98.75 173 HIS A CA 1
ATOM 1329 C C . HIS A 1 173 ? -4.858 -6.896 18.607 1.00 98.75 173 HIS A C 1
ATOM 1331 O O . HIS A 1 173 ? -5.152 -6.319 17.560 1.00 98.75 173 HIS A O 1
ATOM 1337 N N . GLN A 1 174 ? -4.563 -8.193 18.645 1.00 98.69 174 GLN A N 1
ATOM 1338 C CA . GLN A 1 174 ? -4.648 -9.068 17.485 1.00 98.69 174 GLN A CA 1
ATOM 1339 C C . GLN A 1 174 ? -6.054 -9.652 17.384 1.00 98.69 174 GLN A C 1
ATOM 1341 O O . GLN A 1 174 ? -6.493 -10.395 18.257 1.00 98.69 174 GLN A O 1
ATOM 1346 N N . VAL A 1 175 ? -6.760 -9.318 16.307 1.00 98.81 175 VAL A N 1
ATOM 1347 C CA . VAL A 1 175 ? -8.092 -9.869 16.039 1.00 98.81 175 VAL A CA 1
ATOM 1348 C C . VAL A 1 175 ? -7.978 -11.327 15.596 1.00 98.81 175 VAL A C 1
ATOM 1350 O O . VAL A 1 175 ? -7.224 -11.662 14.677 1.00 98.81 175 VAL A O 1
ATOM 1353 N N . ASP A 1 176 ? -8.772 -12.183 16.235 1.00 98.69 176 ASP A N 1
ATOM 1354 C CA . ASP A 1 176 ? -8.877 -13.605 15.916 1.00 98.69 176 ASP A CA 1
ATOM 1355 C C . ASP A 1 176 ? -10.231 -13.954 15.284 1.00 98.69 176 ASP A C 1
ATOM 1357 O O . ASP A 1 176 ? -10.319 -14.927 14.536 1.00 98.69 176 ASP A O 1
ATOM 1361 N N . GLU A 1 177 ? -11.265 -13.145 15.537 1.00 98.69 177 GLU A N 1
ATOM 1362 C CA . GLU A 1 177 ? -12.628 -13.392 15.070 1.00 98.69 177 GLU A CA 1
ATOM 1363 C C . GLU A 1 177 ? -13.437 -12.096 14.909 1.00 98.69 177 GLU A C 1
ATOM 1365 O O . GLU A 1 177 ? -13.321 -11.166 15.711 1.00 98.69 177 GLU A O 1
ATOM 1370 N N . ILE A 1 178 ? -14.295 -12.064 13.884 1.00 98.81 178 ILE A N 1
ATOM 1371 C CA . ILE A 1 178 ? -15.373 -11.078 13.741 1.00 98.81 178 ILE A CA 1
ATOM 1372 C C . ILE A 1 178 ? -16.634 -11.691 14.345 1.00 98.81 178 ILE A C 1
ATOM 1374 O O . ILE A 1 178 ? -17.050 -12.776 13.947 1.00 98.81 178 ILE A O 1
ATOM 1378 N N . ILE A 1 179 ? -17.240 -10.986 15.294 1.00 98.50 179 ILE A N 1
ATOM 1379 C CA . ILE A 1 179 ? -18.469 -11.408 15.959 1.00 98.50 179 ILE A CA 1
ATOM 1380 C C . ILE A 1 179 ? -19.632 -11.078 15.033 1.00 98.50 179 ILE A C 1
ATOM 1382 O O . ILE A 1 179 ? -19.894 -9.906 14.748 1.00 98.50 179 ILE A O 1
ATOM 1386 N N . VAL A 1 180 ? -20.323 -12.119 14.583 1.00 98.19 180 VAL A N 1
ATOM 1387 C CA . VAL A 1 180 ? -21.517 -12.012 13.748 1.00 98.19 180 VAL A CA 1
ATOM 1388 C C . VAL A 1 180 ? -22.737 -12.314 14.604 1.00 98.19 180 VAL A C 1
ATOM 1390 O O . VAL A 1 180 ? -22.767 -13.301 15.337 1.00 98.19 180 VAL A O 1
ATOM 1393 N N . ASP A 1 181 ? -23.730 -11.440 14.535 1.00 96.31 181 ASP A N 1
ATOM 1394 C CA . ASP A 1 181 ? -25.020 -11.648 15.168 1.00 96.31 181 ASP A CA 1
ATOM 1395 C C . ASP A 1 181 ? -25.773 -12.791 14.473 1.00 96.31 181 ASP A C 1
ATOM 1397 O O . ASP A 1 181 ? -25.942 -12.786 13.254 1.00 96.31 181 ASP A O 1
ATOM 1401 N N . GLY A 1 182 ? -26.199 -13.792 15.246 1.00 93.88 182 GLY A N 1
ATOM 1402 C CA . GLY A 1 182 ? -26.775 -15.024 14.704 1.00 93.88 182 GLY A CA 1
ATOM 1403 C C . GLY A 1 182 ? -28.167 -14.856 14.089 1.00 93.88 182 GLY A C 1
ATOM 1404 O O . GLY A 1 182 ? -28.560 -15.682 13.269 1.00 93.88 182 GLY A O 1
ATOM 1405 N N . GLU A 1 183 ? -28.902 -13.806 14.461 1.00 94.94 183 GLU A N 1
ATOM 1406 C CA . GLU A 1 183 ? -30.259 -13.553 13.965 1.00 94.94 183 GLU A CA 1
ATOM 1407 C C . GLU A 1 183 ? -30.244 -12.676 12.710 1.00 94.94 183 GLU A C 1
ATOM 1409 O O . GLU A 1 183 ? -30.930 -12.959 11.729 1.00 94.94 183 GLU A O 1
ATOM 1414 N N . THR A 1 184 ? -29.445 -11.610 12.727 1.00 95.00 184 THR A N 1
ATOM 1415 C CA . THR A 1 184 ? -29.393 -10.603 11.659 1.00 95.00 184 THR A CA 1
ATOM 1416 C C . THR A 1 184 ? -28.283 -10.850 10.641 1.00 95.00 184 THR A C 1
ATOM 1418 O O . THR A 1 184 ? -28.321 -10.287 9.547 1.00 95.00 184 THR A O 1
ATOM 1421 N N . GLY A 1 185 ? -27.269 -11.649 10.987 1.00 95.00 185 GLY A N 1
ATOM 1422 C CA . GLY A 1 185 ? -26.054 -11.822 10.188 1.00 95.00 185 GLY A CA 1
ATOM 1423 C C . GLY A 1 185 ? -25.131 -10.596 10.183 1.00 95.00 185 GLY A C 1
ATOM 1424 O O . GLY A 1 185 ? -24.176 -10.551 9.408 1.00 95.00 185 GLY A O 1
ATOM 1425 N N . ALA A 1 186 ? -25.397 -9.582 11.013 1.00 95.94 186 ALA A N 1
ATOM 1426 C CA . ALA A 1 186 ? -24.598 -8.363 11.060 1.00 95.94 186 ALA A CA 1
ATOM 1427 C C . ALA A 1 186 ? -23.270 -8.576 11.807 1.00 95.94 186 ALA A C 1
ATOM 1429 O O . ALA A 1 186 ? -23.225 -9.223 12.851 1.00 95.94 186 ALA A O 1
ATOM 1430 N N . ALA A 1 187 ? -22.183 -7.972 11.318 1.00 97.44 187 ALA A N 1
ATOM 1431 C CA . ALA A 1 187 ? -20.930 -7.894 12.069 1.00 97.44 187 ALA A CA 1
ATOM 1432 C C . ALA A 1 187 ? -21.063 -6.853 13.194 1.00 97.44 187 ALA A C 1
ATOM 1434 O O . ALA A 1 187 ? -21.128 -5.652 12.931 1.00 97.44 187 ALA A O 1
ATOM 1435 N N . VAL A 1 188 ? -21.086 -7.318 14.443 1.00 97.06 188 VAL A N 1
ATOM 1436 C CA . VAL A 1 188 ? -21.382 -6.504 15.641 1.00 97.06 188 VAL A CA 1
ATOM 1437 C C . VAL A 1 188 ? -20.175 -6.300 16.556 1.00 97.06 188 VAL A C 1
ATOM 1439 O O . VAL A 1 188 ? -20.280 -5.686 17.619 1.00 97.06 188 VAL A O 1
ATOM 1442 N N . GLY A 1 189 ? -19.012 -6.821 16.174 1.00 98.12 189 GLY A N 1
ATOM 1443 C CA . GLY A 1 189 ? -17.802 -6.675 16.964 1.00 98.12 189 GLY A CA 1
ATOM 1444 C C . GLY A 1 189 ? -16.654 -7.553 16.498 1.00 98.12 189 GLY A C 1
ATOM 1445 O O . GLY A 1 189 ? -16.724 -8.225 15.472 1.00 98.12 189 GLY A O 1
ATOM 1446 N N . VAL A 1 190 ? -15.590 -7.556 17.288 1.00 98.81 190 VAL A N 1
ATOM 1447 C CA . VAL A 1 190 ? -14.415 -8.406 17.101 1.00 98.81 190 VAL A CA 1
ATOM 1448 C C . VAL A 1 190 ? -13.942 -8.932 18.450 1.00 98.81 190 VAL A C 1
ATOM 1450 O O . VAL A 1 190 ? -14.134 -8.284 19.482 1.00 98.81 190 VAL A O 1
ATOM 1453 N N . ARG A 1 191 ? -13.272 -10.081 18.443 1.00 98.69 191 ARG A N 1
ATOM 1454 C CA . ARG A 1 191 ? -12.551 -10.596 19.609 1.00 98.69 191 ARG A CA 1
ATOM 1455 C C . ARG A 1 191 ? -11.196 -11.159 19.218 1.00 98.69 191 ARG A C 1
ATOM 1457 O O . ARG A 1 191 ? -10.955 -11.494 18.055 1.00 98.69 191 ARG A O 1
ATOM 1464 N N . GLY A 1 192 ? -10.308 -11.252 20.195 1.00 98.69 192 GLY A N 1
ATOM 1465 C CA . GLY A 1 192 ? -8.993 -11.841 19.997 1.00 98.69 192 GLY A CA 1
ATOM 1466 C C . GLY A 1 192 ? -8.079 -11.677 21.196 1.00 98.69 192 GLY A C 1
ATOM 1467 O O . GLY A 1 192 ? -8.532 -11.651 22.343 1.00 98.69 192 GLY A O 1
ATOM 1468 N N . GLN A 1 193 ? -6.784 -11.575 20.923 1.00 98.75 193 GLN A N 1
ATOM 1469 C CA . GLN A 1 193 ? -5.726 -11.574 21.924 1.00 98.75 193 GLN A CA 1
ATOM 1470 C C . GLN A 1 193 ? -5.107 -10.194 22.125 1.00 98.75 193 GLN A C 1
ATOM 1472 O O . GLN A 1 193 ? -4.879 -9.437 21.180 1.00 98.75 193 GLN A O 1
ATOM 1477 N N . VAL A 1 194 ? -4.772 -9.895 23.377 1.00 98.81 194 VAL A N 1
ATOM 1478 C CA . VAL A 1 194 ? -3.894 -8.779 23.729 1.00 98.81 194 VAL A CA 1
ATOM 1479 C C . VAL A 1 194 ? -2.466 -9.313 23.741 1.00 98.81 194 VAL A C 1
ATOM 1481 O O . VAL A 1 194 ? -2.161 -10.255 24.470 1.00 98.81 194 VAL A O 1
ATOM 1484 N N . LEU A 1 195 ? -1.597 -8.742 22.916 1.00 98.69 195 LEU A N 1
ATOM 1485 C CA . LEU A 1 195 ? -0.192 -9.118 22.804 1.00 98.69 195 LEU A CA 1
ATOM 1486 C C . LEU A 1 195 ? 0.652 -8.366 23.835 1.00 98.69 195 LEU A C 1
ATOM 1488 O O . LEU A 1 195 ? 0.314 -7.250 24.232 1.00 98.69 195 LEU A O 1
ATOM 1492 N N . GLU A 1 196 ? 1.784 -8.947 24.238 1.00 98.31 196 GLU A N 1
ATOM 1493 C CA . GLU A 1 196 ? 2.704 -8.255 25.144 1.00 98.31 196 GLU A CA 1
ATOM 1494 C C . GLU A 1 196 ? 3.171 -6.903 24.557 1.00 98.31 196 GLU A C 1
ATOM 1496 O O . GLU A 1 196 ? 3.331 -6.784 23.327 1.00 98.31 196 GLU A O 1
ATOM 1501 N N . PRO A 1 197 ? 3.372 -5.871 25.404 1.00 97.56 197 PRO A N 1
ATOM 1502 C CA . PRO A 1 197 ? 3.929 -4.595 24.973 1.00 97.56 197 PRO A CA 1
ATOM 1503 C C . PRO A 1 197 ? 5.282 -4.772 24.285 1.00 97.56 197 PRO A C 1
ATOM 1505 O O . PRO A 1 197 ? 6.017 -5.720 24.549 1.00 97.56 197 PRO A O 1
ATOM 1508 N N . THR A 1 198 ? 5.619 -3.847 23.392 1.00 97.06 198 THR A N 1
ATOM 1509 C CA . THR A 1 198 ? 6.883 -3.891 22.660 1.00 97.06 198 THR A CA 1
ATOM 1510 C C . THR A 1 198 ? 7.356 -2.486 22.319 1.00 97.06 198 THR A C 1
ATOM 1512 O O . THR A 1 198 ? 6.544 -1.609 22.019 1.00 97.06 198 THR A O 1
ATOM 1515 N N . ASP A 1 199 ? 8.668 -2.302 22.356 1.00 95.44 199 ASP A N 1
ATOM 1516 C CA . ASP A 1 199 ? 9.407 -1.091 22.009 1.00 95.44 199 ASP A CA 1
ATOM 1517 C C . ASP A 1 199 ? 10.245 -1.266 20.731 1.00 95.44 199 ASP A C 1
ATOM 1519 O O . ASP A 1 199 ? 11.021 -0.379 20.378 1.00 95.44 199 ASP A O 1
ATOM 1523 N N . VAL A 1 200 ? 10.082 -2.390 20.016 1.00 95.69 200 VAL A N 1
ATOM 1524 C CA . VAL A 1 200 ? 10.808 -2.628 18.765 1.00 95.69 200 VAL A CA 1
ATOM 1525 C C . VAL A 1 200 ? 10.517 -1.531 17.746 1.00 95.69 200 VAL A C 1
ATOM 1527 O O . VAL A 1 200 ? 9.399 -1.010 17.644 1.00 95.69 200 VAL A O 1
ATOM 1530 N N . GLU A 1 201 ? 11.539 -1.203 16.961 1.00 95.56 201 GLU A N 1
ATOM 1531 C CA . GLU A 1 201 ? 11.437 -0.189 15.921 1.00 95.56 201 GLU A CA 1
ATOM 1532 C C . GLU A 1 201 ? 10.395 -0.559 14.852 1.00 95.56 201 GLU A C 1
ATOM 1534 O O . GLU A 1 201 ? 10.061 -1.725 14.616 1.00 95.56 201 GLU A O 1
ATOM 1539 N N . ARG A 1 202 ? 9.879 0.465 14.165 1.00 96.19 202 ARG A N 1
ATOM 1540 C CA . ARG A 1 202 ? 8.896 0.317 13.086 1.00 96.19 202 ARG A CA 1
ATOM 1541 C C . ARG A 1 202 ? 9.366 -0.701 12.041 1.00 96.19 202 ARG A C 1
ATOM 1543 O O . ARG A 1 202 ? 10.475 -0.614 11.525 1.00 96.19 202 ARG A O 1
ATOM 1550 N N . GLY A 1 203 ? 8.477 -1.611 11.653 1.00 94.12 203 GLY A N 1
ATOM 1551 C CA . GLY A 1 203 ? 8.731 -2.623 10.626 1.00 94.12 203 GLY A CA 1
ATOM 1552 C C . GLY A 1 203 ? 9.537 -3.836 11.097 1.00 94.12 203 GLY A C 1
ATOM 1553 O O . GLY A 1 203 ? 9.501 -4.860 10.412 1.00 94.12 203 GLY A O 1
ATOM 1554 N N . VAL A 1 204 ? 10.200 -3.767 12.256 1.00 95.69 204 VAL A N 1
ATOM 1555 C CA . VAL A 1 204 ? 10.852 -4.926 12.877 1.00 95.69 204 VAL A CA 1
ATOM 1556 C C . VAL A 1 204 ? 9.779 -5.890 13.383 1.00 95.69 204 VAL A C 1
ATOM 1558 O O . VAL A 1 204 ? 8.735 -5.478 13.889 1.00 95.69 204 VAL A O 1
ATOM 1561 N N . ALA A 1 205 ? 10.015 -7.193 13.222 1.00 94.44 205 ALA A N 1
ATOM 1562 C CA . ALA A 1 205 ? 9.078 -8.208 13.685 1.00 94.44 205 ALA A CA 1
ATOM 1563 C C . ALA A 1 205 ? 8.911 -8.133 15.213 1.00 94.44 205 ALA A C 1
ATOM 1565 O O . ALA A 1 205 ? 9.881 -8.265 15.958 1.00 94.44 205 ALA A O 1
ATOM 1566 N N . SER A 1 206 ? 7.671 -7.941 15.665 1.00 95.25 206 SER A N 1
ATOM 1567 C CA . SER A 1 206 ? 7.310 -7.920 17.082 1.00 95.25 206 SER A CA 1
ATOM 1568 C C . SER A 1 206 ? 6.776 -9.280 17.554 1.00 95.25 206 SER A C 1
ATOM 1570 O O . SER A 1 206 ? 6.315 -10.101 16.757 1.00 95.25 206 SER A O 1
ATOM 1572 N N . SER A 1 207 ? 6.830 -9.528 18.867 1.00 95.62 207 SER A N 1
ATOM 1573 C CA . SER A 1 207 ? 6.320 -10.764 19.477 1.00 95.62 207 SER A CA 1
ATOM 1574 C C . SER A 1 207 ? 4.811 -10.941 19.259 1.00 95.62 207 SER A C 1
ATOM 1576 O O . SER A 1 207 ? 4.050 -9.968 19.259 1.00 95.62 207 SER A O 1
ATOM 1578 N N . ARG A 1 208 ? 4.375 -12.200 19.119 1.00 96.44 208 ARG A N 1
ATOM 1579 C CA . ARG A 1 208 ? 2.962 -12.624 19.065 1.00 96.44 208 ARG A CA 1
ATOM 1580 C C . ARG A 1 208 ? 2.504 -13.328 20.343 1.00 96.44 208 ARG A C 1
ATOM 1582 O O . ARG A 1 208 ? 1.481 -14.002 20.345 1.00 96.44 208 ARG A O 1
ATOM 1589 N N . LYS A 1 209 ? 3.262 -13.201 21.434 1.00 98.25 209 LYS A N 1
ATOM 1590 C CA . LYS A 1 209 ? 2.890 -13.778 22.726 1.00 98.25 209 LYS A CA 1
ATOM 1591 C C . LYS A 1 209 ? 1.676 -13.049 23.305 1.00 98.25 209 LYS A C 1
ATOM 1593 O O . LYS A 1 209 ? 1.725 -11.839 23.530 1.00 98.25 209 LYS A O 1
ATOM 1598 N N . SER A 1 210 ? 0.612 -13.804 23.563 1.00 98.38 210 SER A N 1
ATOM 1599 C CA . SER A 1 210 ? -0.594 -13.307 24.224 1.00 98.38 210 SER A CA 1
ATOM 1600 C C . SER A 1 210 ? -0.383 -13.128 25.729 1.00 98.38 210 SER A C 1
ATOM 1602 O O . SER A 1 210 ? 0.247 -13.959 26.386 1.00 98.38 210 SER A O 1
ATOM 1604 N N . VAL A 1 211 ? -0.937 -12.041 26.264 1.00 98.62 211 VAL A N 1
ATOM 1605 C CA . VAL A 1 211 ? -1.014 -11.717 27.698 1.00 98.62 211 VAL A CA 1
ATOM 1606 C C . VAL A 1 211 ? -2.459 -11.553 28.180 1.00 98.62 211 VAL A C 1
ATOM 1608 O O . VAL A 1 211 ? -2.689 -11.238 29.344 1.00 98.62 211 VAL A O 1
ATOM 1611 N N . GLY A 1 212 ? -3.443 -11.764 27.303 1.00 98.50 212 GLY A N 1
ATOM 1612 C CA . GLY A 1 212 ? -4.855 -11.620 27.633 1.00 98.50 212 GLY A CA 1
ATOM 1613 C C . GLY A 1 212 ? -5.761 -11.734 26.414 1.00 98.50 212 GLY A C 1
ATOM 1614 O O . GLY A 1 212 ? -5.309 -11.985 25.297 1.00 98.50 212 GLY A O 1
ATOM 1615 N N . TYR A 1 213 ? -7.052 -11.514 26.639 1.00 98.69 213 TYR A N 1
ATOM 1616 C CA . TYR A 1 213 ? -8.083 -11.552 25.605 1.00 98.69 213 TYR A CA 1
ATOM 1617 C C . TYR A 1 213 ? -8.908 -10.273 25.635 1.00 98.69 213 TYR A C 1
ATOM 1619 O O . TYR A 1 213 ? -9.006 -9.613 26.670 1.00 98.69 213 TYR A O 1
ATOM 1627 N N . PHE A 1 214 ? -9.516 -9.939 24.502 1.00 98.69 214 PHE A N 1
ATOM 1628 C CA . PHE A 1 214 ? -10.434 -8.817 24.396 1.00 98.69 214 PHE A CA 1
ATOM 1629 C C . PHE A 1 214 ? -11.651 -9.176 23.546 1.00 98.69 214 PHE A C 1
ATOM 1631 O O . PHE A 1 214 ? -11.574 -9.993 22.628 1.00 98.69 214 PHE A O 1
ATOM 1638 N N . GLU A 1 215 ? -12.757 -8.500 23.833 1.00 98.62 215 GLU A N 1
ATOM 1639 C CA . GLU A 1 215 ? -13.950 -8.439 22.999 1.00 98.62 215 GLU A CA 1
ATOM 1640 C C . GLU A 1 215 ? -14.360 -6.968 22.894 1.00 98.62 215 GLU A C 1
ATOM 1642 O O . GLU A 1 215 ? -14.407 -6.254 23.897 1.00 98.62 215 GLU A O 1
ATOM 1647 N N . LEU A 1 216 ? -14.626 -6.505 21.676 1.00 98.19 216 LEU A N 1
ATOM 1648 C CA . LEU A 1 216 ? -15.114 -5.161 21.393 1.00 98.19 216 LEU A CA 1
ATOM 1649 C C . LEU A 1 216 ? -16.372 -5.264 20.548 1.00 98.19 216 LEU A C 1
ATOM 1651 O O . LEU A 1 216 ? -16.355 -5.876 19.481 1.00 98.19 216 LEU A O 1
ATOM 1655 N N . ARG A 1 217 ? -17.446 -4.622 21.008 1.00 97.38 217 ARG A N 1
ATOM 1656 C CA . ARG A 1 217 ? -18.697 -4.487 20.260 1.00 97.38 217 ARG A CA 1
ATOM 1657 C C . ARG A 1 217 ? -18.847 -3.073 19.731 1.00 97.38 217 ARG A C 1
ATOM 1659 O O . ARG A 1 217 ? -18.400 -2.115 20.360 1.00 97.38 217 ARG A O 1
ATOM 1666 N N . GLY A 1 218 ? -19.474 -2.956 18.572 1.00 95.38 218 GLY A N 1
ATOM 1667 C CA . GLY A 1 218 ? -19.660 -1.683 17.899 1.00 95.38 218 GLY A CA 1
ATOM 1668 C C . GLY A 1 218 ? -20.806 -1.720 16.904 1.00 95.38 218 GLY A C 1
ATOM 1669 O O . GLY A 1 218 ? -21.362 -2.776 16.614 1.00 95.38 218 GLY A O 1
ATOM 1670 N N . ALA A 1 219 ? -21.134 -0.549 16.366 1.00 94.69 219 ALA A N 1
ATOM 1671 C CA . ALA A 1 219 ? -22.209 -0.397 15.389 1.00 94.69 219 ALA A CA 1
ATOM 1672 C C . ALA A 1 219 ? -21.868 -1.039 14.032 1.00 94.69 219 ALA A C 1
ATOM 1674 O O . ALA A 1 219 ? -22.763 -1.361 13.255 1.00 94.69 219 ALA A O 1
ATOM 1675 N N . ALA A 1 220 ? -20.575 -1.174 13.728 1.00 96.56 220 ALA A N 1
ATOM 1676 C CA . ALA A 1 220 ? -20.059 -1.801 12.519 1.00 96.56 220 ALA A CA 1
ATOM 1677 C C . ALA A 1 220 ? -18.598 -2.228 12.713 1.00 96.56 220 ALA A C 1
ATOM 1679 O O . ALA A 1 220 ? -17.893 -1.694 13.577 1.00 96.56 220 ALA A O 1
ATOM 1680 N N . VAL A 1 221 ? -18.135 -3.134 11.849 1.00 98.44 221 VAL A N 1
ATOM 1681 C CA . VAL A 1 221 ? -16.733 -3.554 11.750 1.00 98.44 221 VAL A CA 1
ATOM 1682 C C . VAL A 1 221 ? -16.194 -3.206 10.364 1.00 98.44 221 VAL A C 1
ATOM 1684 O O . VAL A 1 221 ? -16.734 -3.648 9.352 1.00 98.44 221 VAL A O 1
ATOM 1687 N N . LEU A 1 222 ? -15.107 -2.437 10.312 1.00 98.62 222 LEU A N 1
ATOM 1688 C CA . LEU A 1 222 ? -14.346 -2.151 9.098 1.00 98.62 222 LEU A CA 1
ATOM 1689 C C . LEU A 1 222 ? -13.015 -2.902 9.140 1.00 98.62 222 LEU A C 1
ATOM 1691 O O . LEU A 1 222 ? -12.186 -2.649 10.011 1.00 98.62 222 LEU A O 1
ATOM 1695 N N . VAL A 1 223 ? -12.768 -3.776 8.166 1.00 98.69 223 VAL A N 1
ATOM 1696 C CA . VAL A 1 223 ? -11.482 -4.474 8.029 1.00 98.69 223 VAL A CA 1
ATOM 1697 C C . VAL A 1 223 ? -10.565 -3.691 7.086 1.00 98.69 223 VAL A C 1
ATOM 1699 O O . VAL A 1 223 ? -10.814 -3.607 5.888 1.00 98.69 223 VAL A O 1
ATOM 1702 N N . ALA A 1 224 ? -9.488 -3.129 7.634 1.00 98.44 224 ALA A N 1
ATOM 1703 C CA . ALA A 1 224 ? -8.483 -2.308 6.952 1.00 98.44 224 ALA A CA 1
ATOM 1704 C C . ALA A 1 224 ? -7.053 -2.842 7.202 1.00 98.44 224 ALA A C 1
ATOM 1706 O O . ALA A 1 224 ? -6.103 -2.091 7.430 1.00 98.44 224 ALA A O 1
ATOM 1707 N N . SER A 1 225 ? -6.898 -4.166 7.155 1.00 97.38 225 SER A N 1
ATOM 1708 C CA . SER A 1 225 ? -5.745 -4.917 7.677 1.00 97.38 225 SER A CA 1
ATOM 1709 C C . SER A 1 225 ? -4.558 -5.094 6.719 1.00 97.38 225 SER A C 1
ATOM 1711 O O . SER A 1 225 ? -3.602 -5.790 7.046 1.00 97.38 225 SER A O 1
ATOM 1713 N N . GLY A 1 226 ? -4.610 -4.528 5.512 1.00 96.06 226 GLY A N 1
ATOM 1714 C CA . GLY A 1 226 ? -3.575 -4.734 4.492 1.00 96.06 226 GLY A CA 1
ATOM 1715 C C . GLY A 1 226 ? -3.675 -6.078 3.756 1.00 96.06 226 GLY A C 1
ATOM 1716 O O . GLY A 1 226 ? -4.730 -6.706 3.724 1.00 96.06 226 GLY A O 1
ATOM 1717 N N . GLY A 1 227 ? -2.580 -6.468 3.093 1.00 96.00 227 GLY A N 1
ATOM 1718 C CA . GLY A 1 227 ? -2.519 -7.634 2.200 1.00 96.00 227 GLY A CA 1
ATOM 1719 C C . GLY A 1 227 ? -1.678 -8.792 2.744 1.00 96.00 227 GLY A C 1
ATOM 1720 O O . GLY A 1 227 ? -1.389 -8.853 3.932 1.00 96.00 227 GLY A O 1
ATOM 1721 N N . ILE A 1 228 ? -1.260 -9.690 1.847 1.00 96.00 228 ILE A N 1
ATOM 1722 C CA . ILE A 1 228 ? -0.501 -10.924 2.155 1.00 96.00 228 ILE A CA 1
ATOM 1723 C C . ILE A 1 228 ? 1.006 -10.817 1.872 1.00 96.00 228 ILE A C 1
ATOM 1725 O O . ILE A 1 228 ? 1.716 -11.811 1.965 1.00 96.00 228 ILE A O 1
ATOM 1729 N N . GLY A 1 229 ? 1.505 -9.648 1.458 1.00 95.06 229 GLY A N 1
ATOM 1730 C CA . GLY A 1 229 ? 2.857 -9.508 0.900 1.00 95.06 229 GLY A CA 1
ATOM 1731 C C . GLY A 1 229 ? 4.000 -9.887 1.851 1.00 95.06 229 GLY A C 1
ATOM 1732 O O . GLY A 1 229 ? 5.091 -10.181 1.378 1.00 95.06 229 GLY A O 1
ATOM 1733 N N . GLY A 1 230 ? 3.764 -9.902 3.166 1.00 95.00 230 GLY A N 1
ATOM 1734 C CA . GLY A 1 230 ? 4.719 -10.358 4.179 1.00 95.00 230 GLY A CA 1
ATOM 1735 C C . GLY A 1 230 ? 4.654 -11.865 4.458 1.00 95.00 230 GLY A C 1
ATOM 1736 O O . GLY A 1 230 ? 5.499 -12.387 5.180 1.00 95.00 230 GLY A O 1
ATOM 1737 N N . ASN A 1 231 ? 3.680 -12.580 3.885 1.00 95.75 231 ASN A N 1
ATOM 1738 C CA . ASN A 1 231 ? 3.433 -14.002 4.108 1.00 95.75 231 ASN A CA 1
ATOM 1739 C C . ASN A 1 231 ? 3.708 -14.819 2.837 1.00 95.75 231 ASN A C 1
ATOM 1741 O O . ASN A 1 231 ? 2.836 -15.016 1.988 1.00 95.75 231 ASN A O 1
ATOM 1745 N N . LEU A 1 232 ? 4.941 -15.320 2.722 1.00 94.56 232 LEU A N 1
ATOM 1746 C CA . LEU A 1 232 ? 5.378 -16.093 1.558 1.00 94.56 232 LEU A CA 1
ATOM 1747 C C . LEU A 1 232 ? 4.582 -17.380 1.345 1.00 94.56 232 LEU A C 1
ATOM 1749 O O . LEU A 1 232 ? 4.385 -17.769 0.197 1.00 94.56 232 LEU A O 1
ATOM 1753 N N . ASP A 1 233 ? 4.111 -18.025 2.409 1.00 95.00 233 ASP A N 1
ATOM 1754 C CA . ASP A 1 233 ? 3.354 -19.270 2.280 1.00 95.00 233 ASP A CA 1
ATOM 1755 C C . ASP A 1 233 ? 1.996 -19.007 1.626 1.00 95.00 233 ASP A C 1
ATOM 1757 O O . ASP A 1 233 ? 1.592 -19.737 0.721 1.00 95.00 233 ASP A O 1
ATOM 1761 N N . LEU A 1 234 ? 1.324 -17.911 1.999 1.00 95.81 234 LEU A N 1
ATOM 1762 C CA . LEU A 1 234 ? 0.096 -17.481 1.328 1.00 95.81 234 LEU A CA 1
ATOM 1763 C C . LEU A 1 234 ? 0.350 -16.992 -0.099 1.00 95.81 234 LEU A C 1
ATOM 1765 O O . LEU A 1 234 ? -0.434 -17.318 -0.989 1.00 95.81 234 LEU A O 1
ATOM 1769 N N . VAL A 1 235 ? 1.442 -16.257 -0.338 1.00 95.31 235 VAL A N 1
ATOM 1770 C CA . VAL A 1 235 ? 1.829 -15.839 -1.696 1.00 95.31 235 VAL A CA 1
ATOM 1771 C C . VAL A 1 235 ? 2.010 -17.057 -2.603 1.00 95.31 235 VAL A C 1
ATOM 1773 O O . VAL A 1 235 ? 1.432 -17.114 -3.683 1.00 95.31 235 VAL A O 1
ATOM 1776 N N . LYS A 1 236 ? 2.756 -18.068 -2.146 1.00 94.94 236 LYS A N 1
ATOM 1777 C CA . LYS A 1 236 ? 2.974 -19.310 -2.896 1.00 94.94 236 LYS A CA 1
ATOM 1778 C C . LYS A 1 236 ? 1.684 -20.109 -3.070 1.00 94.94 236 LYS A C 1
ATOM 1780 O O . LYS A 1 236 ? 1.440 -20.627 -4.154 1.00 94.94 236 LYS A O 1
ATOM 1785 N N . LYS A 1 237 ? 0.843 -20.183 -2.033 1.00 94.06 237 LYS A N 1
ATOM 1786 C CA . LYS A 1 237 ? -0.445 -20.891 -2.070 1.00 94.06 237 LYS A CA 1
ATOM 1787 C C . LYS A 1 237 ? -1.389 -20.340 -3.140 1.00 94.06 237 LYS A C 1
ATOM 1789 O O . LYS A 1 237 ? -2.094 -21.122 -3.767 1.00 94.06 237 LYS A O 1
ATOM 1794 N N . TYR A 1 238 ? -1.434 -19.021 -3.323 1.00 94.75 238 TYR A N 1
ATOM 1795 C CA . TYR A 1 238 ? -2.326 -18.376 -4.292 1.00 94.75 238 TYR A CA 1
ATOM 1796 C C . TYR A 1 238 ? -1.647 -18.036 -5.624 1.00 94.75 238 TYR A C 1
ATOM 1798 O O . TYR A 1 238 ? -2.242 -17.332 -6.438 1.00 94.75 238 TYR A O 1
ATOM 1806 N N . TRP A 1 239 ? -0.424 -18.519 -5.862 1.00 94.69 239 TRP A N 1
ATOM 1807 C CA . TRP A 1 239 ? 0.333 -18.164 -7.055 1.00 94.69 239 TRP A CA 1
ATOM 1808 C C . TRP A 1 239 ? -0.393 -18.602 -8.342 1.00 94.69 239 TRP A C 1
ATOM 1810 O O . TRP A 1 239 ? -0.605 -19.799 -8.553 1.00 94.69 239 TRP A O 1
ATOM 1820 N N . PRO A 1 240 ? -0.750 -17.670 -9.242 1.00 94.00 240 PRO A N 1
ATOM 1821 C CA . PRO A 1 240 ? -1.484 -17.985 -10.465 1.00 94.00 240 PRO A CA 1
ATOM 1822 C C . PRO A 1 240 ? -0.548 -18.501 -11.569 1.00 94.00 240 PRO A C 1
ATOM 1824 O O . PRO A 1 240 ? -0.091 -17.733 -12.421 1.00 94.00 240 PRO A O 1
ATOM 1827 N N . VAL A 1 241 ? -0.272 -19.805 -11.594 1.00 92.75 241 VAL A N 1
ATOM 1828 C CA . VAL A 1 241 ? 0.655 -20.411 -12.574 1.00 92.75 241 VAL A CA 1
ATOM 1829 C C . VAL A 1 241 ? 0.297 -20.090 -14.034 1.00 92.75 241 VAL A C 1
ATOM 1831 O O . VAL A 1 241 ? 1.171 -19.763 -14.837 1.00 92.75 241 VAL A O 1
ATOM 1834 N N . ASP A 1 242 ? -0.994 -20.042 -14.365 1.00 89.31 242 ASP A N 1
ATOM 1835 C CA . ASP A 1 242 ? -1.455 -19.735 -15.725 1.00 89.31 242 ASP A CA 1
ATOM 1836 C C . ASP A 1 242 ? -1.285 -18.255 -16.102 1.00 89.31 242 ASP A C 1
ATOM 1838 O O . ASP A 1 242 ? -1.270 -17.907 -17.287 1.00 89.31 242 ASP A O 1
ATOM 1842 N N . ARG A 1 243 ? -1.152 -17.358 -15.109 1.00 89.81 243 ARG A N 1
ATOM 1843 C CA . ARG A 1 243 ? -1.047 -15.903 -15.317 1.00 89.81 243 ARG A CA 1
ATOM 1844 C C . ARG A 1 243 ? 0.376 -15.378 -15.200 1.00 89.81 243 ARG A C 1
ATOM 1846 O O . ARG A 1 243 ? 0.789 -14.603 -16.063 1.00 89.81 243 ARG A O 1
ATOM 1853 N N . LEU A 1 244 ? 1.101 -15.798 -14.166 1.00 91.88 244 LEU A N 1
ATOM 1854 C CA . LEU A 1 244 ? 2.440 -15.307 -13.820 1.00 91.88 244 LEU A CA 1
ATOM 1855 C C . LEU A 1 244 ? 3.561 -16.282 -14.193 1.00 91.88 244 LEU A C 1
ATOM 1857 O O . LEU A 1 244 ? 4.725 -15.994 -13.941 1.00 91.88 244 LEU A O 1
ATOM 1861 N N . GLY A 1 245 ? 3.228 -17.398 -14.841 1.00 88.19 245 GLY A N 1
ATOM 1862 C CA . GLY A 1 245 ? 4.186 -18.348 -15.395 1.00 88.19 245 GLY A CA 1
ATOM 1863 C C . GLY A 1 245 ? 4.193 -19.694 -14.665 1.00 88.19 245 GLY A C 1
ATOM 1864 O O . GLY A 1 245 ? 3.796 -19.787 -13.502 1.00 88.19 245 GLY A O 1
ATOM 1865 N N . PRO A 1 246 ? 4.677 -20.751 -15.341 1.00 87.00 246 PRO A N 1
ATOM 1866 C CA . PRO A 1 246 ? 4.448 -22.145 -14.951 1.00 87.00 246 PRO A CA 1
ATOM 1867 C C . PRO A 1 246 ? 5.180 -22.574 -13.673 1.00 87.00 246 PRO A C 1
ATOM 1869 O O . PRO A 1 246 ? 4.937 -23.662 -13.157 1.00 87.00 246 PRO A O 1
ATOM 1872 N N . LYS A 1 247 ? 6.102 -21.749 -13.168 1.00 88.00 247 LYS A N 1
ATOM 1873 C CA . LYS A 1 247 ? 6.954 -22.068 -12.027 1.00 88.00 247 LYS A CA 1
ATOM 1874 C C . LYS A 1 247 ? 6.863 -20.962 -10.987 1.00 88.00 247 LYS A C 1
ATOM 1876 O O . LYS A 1 247 ? 7.122 -19.801 -11.287 1.00 88.00 247 LYS A O 1
ATOM 1881 N N . VAL A 1 248 ? 6.544 -21.345 -9.754 1.00 92.12 248 VAL A N 1
ATOM 1882 C CA . VAL A 1 248 ? 6.648 -20.446 -8.602 1.00 92.12 248 VAL A CA 1
ATOM 1883 C C . VAL A 1 248 ? 8.139 -20.209 -8.313 1.00 92.12 248 VAL A C 1
ATOM 1885 O O . VAL A 1 248 ? 8.877 -21.197 -8.173 1.00 92.12 248 VAL A O 1
ATOM 1888 N N . PRO A 1 249 ? 8.598 -18.948 -8.205 1.00 91.56 249 PRO A N 1
ATOM 1889 C CA . PRO A 1 249 ? 9.964 -18.633 -7.792 1.00 91.56 249 PRO A CA 1
ATOM 1890 C C . PRO A 1 249 ? 10.365 -19.368 -6.505 1.00 91.56 249 PRO A C 1
ATOM 1892 O O . PRO A 1 249 ? 9.533 -19.617 -5.630 1.00 91.56 249 PRO A O 1
ATOM 1895 N N . GLN A 1 250 ? 11.637 -19.743 -6.369 1.00 90.88 250 GLN A N 1
ATOM 1896 C CA . GLN A 1 250 ? 12.145 -20.313 -5.115 1.00 90.88 250 GLN A CA 1
ATOM 1897 C C . GLN A 1 250 ? 12.653 -19.199 -4.200 1.00 90.88 250 GLN A C 1
ATOM 1899 O O . GLN A 1 250 ? 12.396 -19.210 -2.990 1.00 90.88 250 GLN A O 1
ATOM 1904 N N . SER A 1 251 ? 13.297 -18.207 -4.808 1.00 89.88 251 SER A N 1
ATOM 1905 C CA . SER A 1 251 ? 13.833 -17.021 -4.159 1.00 89.88 251 SER A CA 1
ATOM 1906 C C . SER A 1 251 ? 12.829 -15.870 -4.201 1.00 89.88 251 SER A C 1
ATOM 1908 O O . SER A 1 251 ? 12.267 -15.550 -5.243 1.00 89.88 251 SER A O 1
ATOM 1910 N N . PHE A 1 252 ? 12.621 -15.221 -3.055 1.00 91.69 252 PHE A N 1
ATOM 1911 C CA . PHE A 1 252 ? 11.790 -14.025 -2.937 1.00 91.69 252 PHE A CA 1
ATOM 1912 C C . PHE A 1 252 ? 12.475 -12.999 -2.050 1.00 91.69 252 PHE A C 1
ATOM 1914 O O . PHE A 1 252 ? 13.033 -13.344 -1.004 1.00 91.69 252 PHE A O 1
ATOM 1921 N N . VAL A 1 253 ? 12.320 -11.735 -2.426 1.00 93.75 253 VAL A N 1
ATOM 1922 C CA . VAL A 1 253 ? 12.532 -10.598 -1.536 1.00 93.75 253 VAL A CA 1
ATOM 1923 C C . VAL A 1 253 ? 11.183 -9.962 -1.203 1.00 93.75 253 VAL A C 1
ATOM 1925 O O . VAL A 1 253 ? 10.253 -9.994 -2.008 1.00 93.75 253 VAL A O 1
ATOM 1928 N N . LEU A 1 254 ? 11.065 -9.412 0.001 1.00 94.38 254 LEU A N 1
ATOM 1929 C CA . LEU A 1 254 ? 9.822 -8.886 0.555 1.00 94.38 254 LEU A CA 1
ATOM 1930 C C . LEU A 1 254 ? 9.886 -7.367 0.648 1.00 94.38 254 LEU A C 1
ATOM 1932 O O . LEU A 1 254 ? 10.697 -6.822 1.394 1.00 94.38 254 LEU A O 1
ATOM 1936 N N . GLY A 1 255 ? 9.005 -6.684 -0.082 1.00 92.81 255 GLY A N 1
ATOM 1937 C CA . GLY A 1 255 ? 8.894 -5.221 -0.057 1.00 92.81 255 GLY A CA 1
ATOM 1938 C C . GLY A 1 255 ? 8.042 -4.669 1.088 1.00 92.81 255 GLY A C 1
ATOM 1939 O O . GLY A 1 255 ? 7.806 -3.467 1.133 1.00 92.81 255 GLY A O 1
ATOM 1940 N N . VAL A 1 256 ? 7.541 -5.525 1.985 1.00 94.88 256 VAL A N 1
ATOM 1941 C CA . VAL A 1 256 ? 6.659 -5.129 3.090 1.00 94.88 256 VAL A CA 1
ATOM 1942 C C . VAL A 1 256 ? 7.041 -5.828 4.401 1.00 94.88 256 VAL A C 1
ATOM 1944 O O . VAL A 1 256 ? 7.568 -6.943 4.348 1.00 94.88 256 VAL A O 1
ATOM 1947 N N . PRO A 1 257 ? 6.749 -5.219 5.568 1.00 95.25 257 PRO A N 1
ATOM 1948 C CA . PRO A 1 257 ? 7.023 -5.821 6.872 1.00 95.25 257 PRO A CA 1
ATOM 1949 C C . PRO A 1 257 ? 6.292 -7.146 7.125 1.00 95.25 257 PRO A C 1
ATOM 1951 O O . PRO A 1 257 ? 5.239 -7.424 6.549 1.00 95.25 257 PRO A O 1
ATOM 1954 N N . ALA A 1 258 ? 6.799 -7.914 8.094 1.00 94.44 258 ALA A N 1
ATOM 1955 C CA . ALA A 1 258 ? 6.251 -9.219 8.481 1.00 94.44 258 ALA A CA 1
ATOM 1956 C C . ALA A 1 258 ? 4.788 -9.172 8.965 1.00 94.44 258 ALA A C 1
ATOM 1958 O O . ALA A 1 258 ? 4.079 -10.166 8.862 1.00 94.44 258 ALA A O 1
ATOM 1959 N N . HIS A 1 259 ? 4.320 -8.030 9.478 1.00 94.38 259 HIS A N 1
ATOM 1960 C CA . HIS A 1 259 ? 2.936 -7.862 9.932 1.00 94.38 259 HIS A CA 1
ATOM 1961 C C . HIS A 1 259 ? 1.917 -7.717 8.789 1.00 94.38 259 HIS A C 1
ATOM 1963 O O . HIS A 1 259 ? 0.719 -7.701 9.053 1.00 94.38 259 HIS A O 1
ATOM 1969 N N . VAL A 1 260 ? 2.356 -7.619 7.528 1.00 96.44 260 VAL A N 1
ATOM 1970 C CA . VAL A 1 260 ? 1.477 -7.651 6.344 1.00 96.44 260 VAL A CA 1
ATOM 1971 C C . VAL A 1 260 ? 1.179 -9.113 5.988 1.00 96.44 260 VAL A C 1
ATOM 1973 O O . VAL A 1 260 ? 1.586 -9.628 4.947 1.00 96.44 260 VAL A O 1
ATOM 1976 N N . ASP A 1 261 ? 0.541 -9.811 6.927 1.00 95.69 261 ASP A N 1
ATOM 1977 C CA . ASP A 1 261 ? 0.441 -11.275 6.959 1.00 95.69 261 ASP A CA 1
ATOM 1978 C C . ASP A 1 261 ? -0.834 -11.841 6.306 1.00 95.69 261 ASP A C 1
ATOM 1980 O O . ASP A 1 261 ? -0.925 -13.047 6.060 1.00 95.69 261 ASP A O 1
ATOM 1984 N N . GLY A 1 262 ? -1.807 -10.972 6.016 1.00 96.88 262 GLY A N 1
ATOM 1985 C CA . GLY A 1 262 ? -3.094 -11.295 5.410 1.00 96.88 262 GLY A CA 1
ATOM 1986 C C . GLY A 1 262 ? -4.054 -12.106 6.282 1.00 96.88 262 GLY A C 1
ATOM 1987 O O . GLY A 1 262 ? -5.059 -12.594 5.760 1.00 96.88 262 GLY A O 1
ATOM 1988 N N . ARG A 1 263 ? -3.799 -12.248 7.590 1.00 96.69 263 ARG A N 1
ATOM 1989 C CA . ARG A 1 263 ? -4.600 -13.072 8.517 1.00 96.69 263 ARG A CA 1
ATOM 1990 C C . ARG A 1 263 ? -6.098 -12.766 8.444 1.00 96.69 263 ARG A C 1
ATOM 1992 O O . ARG A 1 263 ? -6.928 -13.676 8.411 1.00 96.69 263 ARG A O 1
ATOM 1999 N N . MET A 1 264 ? -6.444 -11.482 8.375 1.00 98.19 264 MET A N 1
ATOM 2000 C CA . MET A 1 264 ? -7.836 -11.032 8.370 1.00 98.19 264 MET A CA 1
ATOM 2001 C C . MET A 1 264 ? -8.628 -11.454 7.128 1.00 98.19 264 MET A C 1
ATOM 2003 O O . MET A 1 264 ? -9.855 -11.428 7.182 1.00 98.19 264 MET A O 1
ATOM 2007 N N . ILE A 1 265 ? -7.986 -11.886 6.035 1.00 97.56 265 ILE A N 1
ATOM 2008 C CA . ILE A 1 265 ? -8.696 -12.380 4.843 1.00 97.56 265 ILE A CA 1
ATOM 2009 C C . ILE A 1 265 ? -9.489 -13.647 5.182 1.00 97.56 265 ILE A C 1
ATOM 2011 O O . ILE A 1 265 ? -10.672 -13.743 4.858 1.00 97.56 265 ILE A O 1
ATOM 2015 N N . ASP A 1 266 ? -8.862 -14.614 5.856 1.00 97.06 266 ASP A N 1
ATOM 2016 C CA . ASP A 1 266 ? -9.535 -15.866 6.216 1.00 97.06 266 ASP A CA 1
ATOM 2017 C C . ASP A 1 266 ? -10.528 -15.676 7.369 1.00 97.06 266 ASP A C 1
ATOM 2019 O O . ASP A 1 266 ? -11.608 -16.260 7.351 1.00 97.06 266 ASP A O 1
ATOM 2023 N N . ILE A 1 267 ? -10.208 -14.800 8.328 1.00 98.44 267 ILE A N 1
ATOM 2024 C CA . ILE A 1 267 ? -11.139 -14.413 9.401 1.00 98.44 267 ILE A CA 1
ATOM 2025 C C . ILE A 1 267 ? -12.404 -13.780 8.808 1.00 98.44 267 ILE A C 1
ATOM 2027 O O . ILE A 1 267 ? -13.512 -14.163 9.174 1.00 98.44 267 ILE A O 1
ATOM 2031 N N . SER A 1 268 ? -12.253 -12.867 7.845 1.00 98.38 268 SER A N 1
ATOM 2032 C CA . SER A 1 268 ? -13.394 -12.240 7.168 1.00 98.38 268 SER A CA 1
ATOM 2033 C C . SER A 1 268 ? -14.211 -13.265 6.385 1.00 98.38 268 SER A C 1
ATOM 2035 O O . SER A 1 268 ? -15.438 -13.242 6.444 1.00 98.38 268 SER A O 1
ATOM 2037 N N . ARG A 1 269 ? -13.551 -14.212 5.703 1.00 97.50 269 ARG A N 1
ATOM 2038 C CA . ARG A 1 269 ? -14.232 -15.311 5.004 1.00 97.50 269 ARG A CA 1
ATOM 2039 C C . ARG A 1 269 ? -15.068 -16.164 5.958 1.00 97.50 269 ARG A C 1
ATOM 2041 O O . ARG A 1 269 ? -16.217 -16.463 5.653 1.00 97.50 269 ARG A O 1
ATOM 2048 N N . LYS A 1 270 ? -14.514 -16.536 7.116 1.00 97.88 270 LYS A N 1
ATOM 2049 C CA . LYS A 1 270 ? -15.226 -17.300 8.158 1.00 97.88 270 LYS A CA 1
ATOM 2050 C C . LYS A 1 270 ? -16.438 -16.552 8.713 1.00 97.88 270 LYS A C 1
ATOM 2052 O O . LYS A 1 270 ? -17.417 -17.190 9.072 1.00 97.88 270 LYS A O 1
ATOM 2057 N N . ALA A 1 271 ? -16.389 -15.222 8.722 1.00 97.94 271 ALA A N 1
ATOM 2058 C CA . ALA A 1 271 ? -17.508 -14.360 9.089 1.00 97.94 271 ALA A CA 1
ATOM 2059 C C . ALA A 1 271 ? -18.543 -14.156 7.960 1.00 97.94 271 ALA A C 1
ATOM 2061 O O . ALA A 1 271 ? -19.468 -13.367 8.119 1.00 97.94 271 ALA A O 1
ATOM 2062 N N . GLY A 1 272 ? -18.396 -14.838 6.816 1.00 96.69 272 GLY A N 1
ATOM 2063 C CA . GLY A 1 272 ? -19.338 -14.790 5.694 1.00 96.69 272 GLY A CA 1
ATOM 2064 C C . GLY A 1 272 ? -18.955 -13.838 4.556 1.00 96.69 272 GLY A C 1
ATOM 2065 O O . GLY A 1 272 ? -19.714 -13.704 3.597 1.00 96.69 272 GLY A O 1
ATOM 2066 N N . ALA A 1 273 ? -17.788 -13.185 4.607 1.00 96.12 273 ALA A N 1
ATOM 2067 C CA . ALA A 1 273 ? -17.349 -12.312 3.519 1.00 96.12 273 ALA A CA 1
ATOM 2068 C C . ALA A 1 273 ? -16.958 -13.109 2.261 1.00 96.12 273 ALA A C 1
ATOM 2070 O O . ALA A 1 273 ? -16.242 -14.112 2.328 1.00 96.12 273 ALA A O 1
ATOM 2071 N N . SER A 1 274 ? -17.353 -12.604 1.090 1.00 95.06 274 SER A N 1
ATOM 2072 C CA . SER A 1 274 ? -16.864 -13.117 -0.192 1.00 95.06 274 SER A CA 1
ATOM 2073 C C . SER A 1 274 ? -15.449 -12.604 -0.463 1.00 95.06 274 SER A C 1
ATOM 2075 O O . SER A 1 274 ? -15.213 -11.397 -0.515 1.00 95.06 274 SER A O 1
ATOM 2077 N N . VAL A 1 275 ? -14.499 -13.525 -0.636 1.00 94.94 275 VAL A N 1
ATOM 2078 C CA . VAL A 1 275 ? -13.108 -13.216 -0.997 1.00 94.94 275 VAL A CA 1
ATOM 2079 C C . VAL A 1 275 ? -12.899 -13.579 -2.459 1.00 94.94 275 VAL A C 1
ATOM 2081 O O . VAL A 1 275 ? -12.998 -14.748 -2.825 1.00 94.94 275 VAL A O 1
ATOM 2084 N N . VAL A 1 276 ? -12.572 -12.585 -3.279 1.00 95.44 276 VAL A N 1
ATOM 2085 C CA . VAL A 1 276 ? -12.376 -12.730 -4.728 1.00 95.44 276 VAL A CA 1
ATOM 2086 C C . VAL A 1 276 ? -10.935 -12.407 -5.110 1.00 95.44 276 VAL A C 1
ATOM 2088 O O . VAL A 1 276 ? -10.226 -11.743 -4.356 1.00 95.44 276 VAL A O 1
ATOM 2091 N N . ASN A 1 277 ? -10.510 -12.840 -6.300 1.00 94.62 277 ASN A N 1
ATOM 2092 C CA . ASN A 1 277 ? -9.259 -12.393 -6.923 1.00 94.62 277 ASN A CA 1
ATOM 2093 C C . ASN A 1 277 ? -7.989 -12.638 -6.082 1.00 94.62 277 ASN A C 1
ATOM 2095 O O . ASN A 1 277 ? -7.008 -11.912 -6.224 1.00 94.62 277 ASN A O 1
ATOM 2099 N N . SER A 1 278 ? -7.968 -13.685 -5.244 1.00 93.75 278 SER A N 1
ATOM 2100 C CA . SER A 1 278 ? -6.794 -14.059 -4.429 1.00 93.75 278 SER A CA 1
ATOM 2101 C C . SER A 1 278 ? -5.551 -14.378 -5.263 1.00 93.75 278 SER A C 1
ATOM 2103 O O . SER A 1 278 ? -4.431 -14.277 -4.774 1.00 93.75 278 SER A O 1
ATOM 2105 N N . ASP A 1 279 ? -5.767 -14.757 -6.518 1.00 92.88 279 ASP A N 1
ATOM 2106 C CA . ASP A 1 279 ? -4.763 -15.083 -7.523 1.00 92.88 279 ASP A CA 1
ATOM 2107 C C . ASP A 1 279 ? -4.338 -13.854 -8.360 1.00 92.88 279 ASP A C 1
ATOM 2109 O O . ASP A 1 279 ? -3.411 -13.933 -9.161 1.00 92.88 279 ASP A O 1
ATOM 2113 N N . ARG A 1 280 ? -4.995 -12.692 -8.212 1.00 93.31 280 ARG A N 1
ATOM 2114 C CA . ARG A 1 280 ? -4.587 -11.448 -8.884 1.00 93.31 280 ARG A CA 1
ATOM 2115 C C . ARG A 1 280 ? -3.517 -10.742 -8.048 1.00 93.31 280 ARG A C 1
ATOM 2117 O O . ARG A 1 280 ? -3.814 -9.883 -7.225 1.00 93.31 280 ARG A O 1
ATOM 2124 N N . MET A 1 281 ? -2.263 -11.124 -8.271 1.00 92.19 281 MET A N 1
ATOM 2125 C CA . MET A 1 281 ? -1.107 -10.629 -7.520 1.00 92.19 281 MET A CA 1
ATOM 2126 C C . MET A 1 281 ? -0.239 -9.680 -8.342 1.00 92.19 281 MET A C 1
ATOM 2128 O O . MET A 1 281 ? -0.139 -9.810 -9.561 1.00 92.19 281 MET A O 1
ATOM 2132 N N . TRP A 1 282 ? 0.428 -8.757 -7.648 1.00 92.19 282 TRP A N 1
ATOM 2133 C CA . TRP A 1 282 ? 1.368 -7.814 -8.239 1.00 92.19 282 TRP A CA 1
ATOM 2134 C C . TRP A 1 282 ? 2.755 -7.980 -7.622 1.00 92.19 282 TRP A C 1
ATOM 2136 O O . TRP A 1 282 ? 2.928 -7.781 -6.418 1.00 92.19 282 TRP A O 1
ATOM 2146 N N . HIS A 1 283 ? 3.746 -8.321 -8.445 1.00 92.88 283 HIS A N 1
ATOM 2147 C CA . HIS A 1 283 ? 5.130 -8.506 -8.013 1.00 92.88 283 HIS A CA 1
ATOM 2148 C C . HIS A 1 283 ? 6.057 -7.674 -8.881 1.00 92.88 283 HIS A C 1
ATOM 2150 O O . HIS A 1 283 ? 6.087 -7.849 -10.093 1.00 92.88 283 HIS A O 1
ATOM 2156 N N . TYR A 1 284 ? 6.841 -6.809 -8.245 1.00 91.38 284 TYR A N 1
ATOM 2157 C CA . TYR A 1 284 ? 7.876 -6.060 -8.939 1.00 91.38 284 TYR A CA 1
ATOM 2158 C C . TYR A 1 284 ? 9.066 -6.960 -9.258 1.00 91.38 284 TYR A C 1
ATOM 2160 O O . TYR A 1 284 ? 9.641 -7.591 -8.371 1.00 91.38 284 TYR A O 1
ATOM 2168 N N . THR A 1 285 ? 9.454 -6.974 -10.526 1.00 91.31 285 THR A N 1
ATOM 2169 C CA . THR A 1 285 ? 10.566 -7.778 -11.051 1.00 91.31 285 THR A CA 1
ATOM 2170 C C . THR A 1 285 ? 11.934 -7.131 -10.848 1.00 91.31 285 THR A C 1
ATOM 2172 O O . THR A 1 285 ? 12.953 -7.794 -11.004 1.00 91.31 285 THR A O 1
ATOM 2175 N N . GLU A 1 286 ? 11.983 -5.852 -10.467 1.00 89.06 286 GLU A N 1
ATOM 2176 C CA . GLU A 1 286 ? 13.225 -5.118 -10.189 1.00 89.06 286 GLU A CA 1
ATOM 2177 C C . GLU A 1 286 ? 13.625 -5.157 -8.698 1.00 89.06 286 GLU A C 1
ATOM 2179 O O .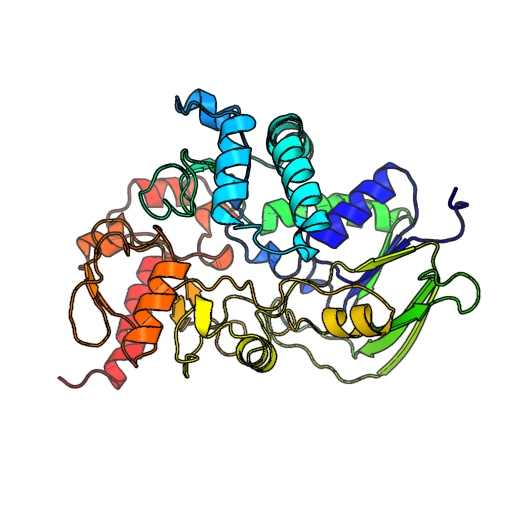 GLU A 1 286 ? 14.202 -4.205 -8.168 1.00 89.06 286 GLU A O 1
ATOM 2184 N N . GLY A 1 287 ? 13.262 -6.229 -7.987 1.00 89.44 287 GLY A N 1
ATOM 2185 C CA . GLY A 1 287 ? 13.573 -6.424 -6.571 1.00 89.44 287 GLY A CA 1
ATOM 2186 C C . GLY A 1 287 ? 14.988 -6.960 -6.336 1.00 89.44 287 GLY A C 1
ATOM 2187 O O . GLY A 1 287 ? 15.419 -7.908 -6.985 1.00 89.44 287 GLY A O 1
ATOM 2188 N N . LEU A 1 288 ? 15.695 -6.386 -5.364 1.00 89.19 288 LEU A N 1
ATOM 2189 C CA . LEU A 1 288 ? 17.020 -6.810 -4.909 1.00 89.19 288 LEU A CA 1
ATOM 2190 C C . LEU A 1 288 ? 17.006 -7.061 -3.402 1.00 89.19 288 LEU A C 1
ATOM 2192 O O . LEU A 1 288 ? 16.275 -6.389 -2.675 1.00 89.19 288 LEU A O 1
ATOM 2196 N N . THR A 1 289 ? 17.879 -7.935 -2.903 1.00 88.50 289 THR A N 1
ATOM 2197 C CA . THR A 1 289 ? 18.107 -8.065 -1.456 1.00 88.50 289 THR A CA 1
ATOM 2198 C C . THR A 1 289 ? 18.616 -6.746 -0.880 1.00 88.50 289 THR A C 1
ATOM 2200 O O . THR A 1 289 ? 19.583 -6.160 -1.380 1.00 88.50 289 THR A O 1
ATOM 2203 N N . ASN A 1 290 ? 17.978 -6.276 0.190 1.00 88.06 290 ASN A N 1
ATOM 2204 C CA . ASN A 1 290 ? 18.425 -5.092 0.902 1.00 88.06 290 ASN A CA 1
ATOM 2205 C C . ASN A 1 290 ? 19.704 -5.404 1.693 1.00 88.06 290 ASN A C 1
ATOM 2207 O O . ASN A 1 290 ? 19.737 -6.336 2.493 1.00 88.06 290 ASN A O 1
ATOM 2211 N N . TRP A 1 291 ? 20.749 -4.597 1.503 1.00 82.69 291 TRP A N 1
ATOM 2212 C CA . TRP A 1 291 ? 22.001 -4.719 2.256 1.00 82.69 291 TRP A CA 1
ATOM 2213 C C . TRP A 1 291 ? 21.848 -4.331 3.737 1.00 82.69 291 TRP A C 1
ATOM 2215 O O . TRP A 1 291 ? 22.678 -4.725 4.553 1.00 82.69 291 TRP A O 1
ATOM 2225 N N . ASN A 1 292 ? 20.817 -3.548 4.071 1.00 85.75 292 ASN A N 1
ATOM 2226 C CA . ASN A 1 292 ? 20.454 -3.135 5.424 1.00 85.75 292 ASN A CA 1
ATOM 2227 C C . ASN A 1 292 ? 18.975 -3.473 5.696 1.00 85.75 292 ASN A C 1
ATOM 2229 O O . ASN A 1 292 ? 18.115 -2.587 5.641 1.00 85.75 292 ASN A O 1
ATOM 2233 N N . PRO A 1 293 ? 18.644 -4.761 5.887 1.00 90.75 293 PRO A N 1
ATOM 2234 C CA . PRO A 1 293 ? 17.264 -5.195 6.042 1.00 90.75 293 PRO A CA 1
ATOM 2235 C C . PRO A 1 293 ? 16.653 -4.678 7.353 1.00 90.75 293 PRO A C 1
ATOM 2237 O O . PRO A 1 293 ? 17.333 -4.584 8.368 1.00 90.75 293 PRO A O 1
ATOM 2240 N N . ILE A 1 294 ? 15.350 -4.382 7.320 1.00 92.75 294 ILE A N 1
ATOM 2241 C CA . ILE A 1 294 ? 14.558 -3.951 8.492 1.00 92.75 294 ILE A CA 1
ATOM 2242 C C . ILE A 1 294 ? 13.700 -5.130 8.972 1.00 92.75 294 ILE A C 1
ATOM 2244 O O . ILE A 1 294 ? 13.578 -5.389 10.164 1.00 92.75 294 ILE A O 1
ATOM 2248 N N . TRP A 1 295 ? 13.158 -5.899 8.025 1.00 93.50 295 TRP A N 1
ATOM 2249 C CA . TRP A 1 295 ? 12.449 -7.155 8.261 1.00 93.50 295 TRP A CA 1
ATOM 2250 C C . TRP A 1 295 ? 13.140 -8.332 7.551 1.00 93.50 295 TRP A C 1
ATOM 2252 O O . TRP A 1 295 ? 13.980 -8.131 6.663 1.00 93.50 295 TRP A O 1
ATOM 2262 N N . PRO A 1 296 ? 12.802 -9.584 7.910 1.00 89.38 296 PRO A N 1
ATOM 2263 C CA . PRO A 1 296 ? 13.341 -10.762 7.239 1.00 89.38 296 PRO A CA 1
ATOM 2264 C C . PRO A 1 296 ? 13.094 -10.725 5.726 1.00 89.38 296 PRO A C 1
ATOM 2266 O O . PRO A 1 296 ? 11.985 -10.442 5.278 1.00 89.38 296 PRO A O 1
ATOM 2269 N N . LYS A 1 297 ? 14.131 -11.030 4.933 1.00 90.88 297 LYS A N 1
ATOM 2270 C CA . LYS A 1 297 ? 14.100 -10.999 3.457 1.00 90.88 297 LYS A CA 1
ATOM 2271 C C . LYS A 1 297 ? 13.734 -9.631 2.857 1.00 90.88 297 LYS A C 1
ATOM 2273 O O . LYS A 1 297 ? 13.228 -9.592 1.739 1.00 90.88 297 LYS A O 1
ATOM 2278 N N . HIS A 1 298 ? 13.984 -8.522 3.561 1.00 93.31 298 HIS A N 1
ATOM 2279 C CA . HIS A 1 298 ? 13.696 -7.175 3.057 1.00 93.31 298 HIS A CA 1
ATOM 2280 C C . HIS A 1 298 ? 14.313 -6.955 1.666 1.00 93.31 298 HIS A C 1
ATOM 2282 O O . HIS A 1 298 ? 15.526 -7.063 1.485 1.00 93.31 298 HIS A O 1
ATOM 2288 N N . GLY A 1 299 ? 13.455 -6.664 0.688 1.00 91.69 299 GLY A N 1
ATOM 2289 C CA . GLY A 1 299 ? 13.823 -6.304 -0.672 1.00 91.69 299 GLY A CA 1
ATOM 2290 C C . GLY A 1 299 ? 13.703 -4.812 -0.942 1.00 91.69 299 GLY A C 1
ATOM 2291 O O . GLY A 1 299 ? 12.754 -4.180 -0.492 1.00 91.69 299 GLY A O 1
ATOM 2292 N N . ILE A 1 300 ? 14.625 -4.272 -1.736 1.00 85.62 300 ILE A N 1
ATOM 2293 C CA . ILE A 1 300 ? 14.518 -2.932 -2.317 1.00 85.62 300 ILE A CA 1
ATOM 2294 C C . ILE A 1 300 ? 14.184 -3.086 -3.797 1.00 85.62 300 ILE A C 1
ATOM 2296 O O . ILE A 1 300 ? 14.872 -3.811 -4.513 1.00 85.62 300 ILE A O 1
ATOM 2300 N N . ARG A 1 301 ? 13.163 -2.371 -4.274 1.00 87.06 301 ARG A N 1
ATOM 2301 C CA . ARG A 1 301 ? 12.923 -2.231 -5.714 1.00 87.06 301 ARG A CA 1
ATOM 2302 C C . ARG A 1 301 ? 13.814 -1.130 -6.274 1.00 87.06 301 ARG A C 1
ATOM 2304 O O . ARG A 1 301 ? 13.835 -0.022 -5.735 1.00 87.06 301 ARG A O 1
ATOM 2311 N N . VAL A 1 302 ? 14.498 -1.408 -7.375 1.00 83.25 302 VAL A N 1
ATOM 2312 C CA . VAL A 1 302 ? 15.249 -0.389 -8.109 1.00 83.25 302 VAL A CA 1
ATOM 2313 C C . VAL A 1 302 ? 14.417 0.219 -9.222 1.00 83.25 302 VAL A C 1
ATOM 2315 O O . VAL A 1 302 ? 13.588 -0.440 -9.839 1.00 83.25 302 VAL A O 1
ATOM 2318 N N . ILE A 1 303 ? 14.659 1.498 -9.477 1.00 80.25 303 ILE A N 1
ATOM 2319 C CA . ILE A 1 303 ? 14.164 2.228 -10.638 1.00 80.25 303 ILE A CA 1
ATOM 2320 C C . ILE A 1 303 ? 15.408 2.458 -11.500 1.00 80.25 303 ILE A C 1
ATOM 2322 O O . ILE A 1 303 ? 16.165 3.392 -11.229 1.00 80.25 303 ILE A O 1
ATOM 2326 N N . PRO A 1 304 ? 15.696 1.561 -12.459 1.00 70.38 304 PRO A N 1
ATOM 2327 C CA . PRO A 1 304 ? 17.016 1.468 -13.085 1.00 70.38 304 PRO A CA 1
ATOM 2328 C C . PRO A 1 304 ? 17.243 2.473 -14.223 1.00 70.38 304 PRO A C 1
ATOM 2330 O O . PRO A 1 304 ? 18.337 2.508 -14.789 1.00 70.38 304 PRO A O 1
ATOM 2333 N N . GLY A 1 305 ? 16.222 3.262 -14.568 1.00 74.75 305 GLY A N 1
ATOM 2334 C CA . GLY A 1 305 ? 16.243 4.160 -15.718 1.00 74.75 305 GLY A CA 1
ATOM 2335 C C . GLY A 1 305 ? 16.297 3.442 -17.075 1.00 74.75 305 GLY A C 1
ATOM 2336 O O . GLY A 1 305 ? 16.342 2.212 -17.134 1.00 74.75 305 GLY A O 1
ATOM 2337 N N . PRO A 1 306 ? 16.247 4.201 -18.183 1.00 79.62 306 PRO A N 1
ATOM 2338 C CA . PRO A 1 306 ? 16.160 3.645 -19.533 1.00 79.62 306 PRO A CA 1
ATOM 2339 C C . PRO A 1 306 ? 17.467 3.030 -20.054 1.00 79.62 306 PRO A C 1
ATOM 2341 O O . PRO A 1 306 ? 17.411 2.212 -20.969 1.00 79.62 306 PRO A O 1
ATOM 2344 N N . SER A 1 307 ? 18.632 3.418 -19.524 1.00 85.12 307 SER A N 1
ATOM 2345 C CA . SER A 1 307 ? 19.925 3.037 -20.113 1.00 85.12 307 SER A CA 1
ATOM 2346 C C . SER A 1 307 ? 20.474 1.691 -19.623 1.00 85.12 307 SER A C 1
ATOM 2348 O O . SER A 1 307 ? 21.438 1.179 -20.195 1.00 85.12 307 SER A O 1
ATOM 2350 N N . SER A 1 308 ? 19.904 1.114 -18.562 1.00 86.19 308 SER A N 1
ATOM 2351 C CA . SER A 1 308 ? 20.356 -0.173 -18.024 1.00 86.19 308 SER A CA 1
ATOM 2352 C C . SER A 1 308 ? 20.016 -1.332 -18.967 1.00 86.19 308 SER A C 1
ATOM 2354 O O . SER A 1 308 ? 18.891 -1.450 -19.450 1.00 86.19 308 SER A O 1
ATOM 2356 N N . LEU A 1 309 ? 20.977 -2.229 -19.197 1.00 88.88 309 LEU A N 1
ATOM 2357 C CA . LEU A 1 309 ? 20.753 -3.454 -19.957 1.00 88.88 309 LEU A CA 1
ATOM 2358 C C . LEU A 1 309 ? 20.096 -4.502 -19.054 1.00 88.88 309 LEU A C 1
ATOM 2360 O O . LEU A 1 309 ? 20.642 -4.836 -18.005 1.00 88.88 309 LEU A O 1
ATOM 2364 N N . TRP A 1 310 ? 18.954 -5.042 -19.481 1.00 91.75 310 TRP A N 1
ATOM 2365 C CA . TRP A 1 310 ? 18.243 -6.092 -18.752 1.00 91.75 310 TRP A CA 1
ATOM 2366 C C . TRP A 1 310 ? 18.335 -7.428 -19.491 1.00 91.75 310 TRP A C 1
ATOM 2368 O O . TRP A 1 310 ? 17.897 -7.544 -20.641 1.00 91.75 310 TRP A O 1
ATOM 2378 N N . LEU A 1 311 ? 18.942 -8.418 -18.837 1.00 93.62 311 LEU A N 1
ATOM 2379 C CA . LEU A 1 311 ? 19.151 -9.763 -19.368 1.00 93.62 311 LEU A CA 1
ATOM 2380 C C . LEU A 1 311 ? 18.421 -10.802 -18.516 1.00 93.62 311 LEU A C 1
ATOM 2382 O O . LEU A 1 311 ? 18.342 -10.663 -17.295 1.00 93.62 311 LEU A O 1
ATOM 2386 N N . ASP A 1 312 ? 17.933 -11.864 -19.146 1.00 93.31 312 ASP A N 1
ATOM 2387 C CA . ASP A 1 312 ? 17.483 -13.059 -18.446 1.00 93.31 312 ASP A CA 1
ATOM 2388 C C . ASP A 1 312 ? 18.674 -13.794 -17.810 1.00 93.31 312 ASP A C 1
ATOM 2390 O O . ASP A 1 312 ? 19.839 -13.443 -18.023 1.00 93.31 312 ASP A O 1
ATOM 2394 N N . ALA A 1 313 ? 18.393 -14.829 -17.019 1.00 92.75 313 ALA A N 1
ATOM 2395 C CA . ALA A 1 313 ? 19.423 -15.607 -16.336 1.00 92.75 313 ALA A CA 1
ATOM 2396 C C . ALA A 1 313 ? 20.474 -16.233 -17.279 1.00 92.75 313 ALA A C 1
ATOM 2398 O O . ALA A 1 313 ? 21.586 -16.510 -16.832 1.00 92.75 313 ALA A O 1
ATOM 2399 N N . THR A 1 314 ? 20.152 -16.417 -18.566 1.00 93.50 314 THR A N 1
ATOM 2400 C CA . THR A 1 314 ? 21.040 -16.992 -19.593 1.00 93.50 314 THR A CA 1
ATOM 2401 C C . THR A 1 314 ? 21.877 -15.941 -20.330 1.00 93.50 314 THR A C 1
ATOM 2403 O O . THR A 1 314 ? 22.683 -16.281 -21.194 1.00 93.50 314 THR A O 1
ATOM 2406 N N . GLY A 1 315 ? 21.709 -14.657 -19.993 1.00 94.00 315 GLY A N 1
ATOM 2407 C CA . GLY A 1 315 ? 22.421 -13.542 -20.618 1.00 94.00 315 GLY A CA 1
ATOM 2408 C C . GLY A 1 315 ? 21.757 -13.016 -21.893 1.00 94.00 315 GLY A C 1
ATOM 2409 O O . GLY A 1 315 ? 22.319 -12.143 -22.560 1.00 94.00 315 GLY A O 1
ATOM 2410 N N . LYS A 1 316 ? 20.557 -13.495 -22.242 1.00 94.00 316 LYS A N 1
ATOM 2411 C CA . LYS A 1 316 ? 19.798 -12.981 -23.384 1.00 94.00 316 LYS A CA 1
ATOM 2412 C C . LYS A 1 316 ? 18.994 -11.756 -22.962 1.00 94.00 316 LYS A C 1
ATOM 2414 O O . LYS A 1 316 ? 18.432 -11.702 -21.876 1.00 94.00 316 LYS A O 1
ATOM 2419 N N . ARG A 1 317 ? 18.927 -10.745 -23.831 1.00 93.88 317 ARG A N 1
ATOM 2420 C CA . ARG A 1 317 ? 18.093 -9.559 -23.586 1.00 93.88 317 ARG A CA 1
ATOM 2421 C C . ARG A 1 317 ? 16.625 -9.953 -23.479 1.00 93.88 317 ARG A C 1
ATOM 2423 O O . ARG A 1 317 ? 16.146 -10.724 -24.313 1.00 93.88 317 ARG A O 1
ATOM 2430 N N . LEU A 1 318 ? 15.919 -9.367 -22.512 1.00 93.06 318 LEU A N 1
ATOM 2431 C CA . LEU A 1 318 ? 14.469 -9.510 -22.431 1.00 93.06 318 LEU A CA 1
ATOM 2432 C C . LEU A 1 318 ? 13.828 -8.976 -23.731 1.00 93.06 318 LEU A C 1
ATOM 2434 O O . LEU A 1 318 ? 14.292 -7.967 -24.277 1.00 93.06 318 LEU A O 1
ATOM 2438 N N . PRO A 1 319 ? 12.800 -9.654 -24.272 1.00 91.31 319 PRO A N 1
ATOM 2439 C CA . PRO A 1 319 ? 12.158 -9.239 -25.512 1.00 91.31 319 PRO A CA 1
ATOM 2440 C C . PRO A 1 319 ? 11.401 -7.913 -25.328 1.00 91.31 319 PRO A C 1
ATOM 2442 O O . PRO A 1 319 ? 10.808 -7.694 -24.273 1.00 91.31 319 PRO A O 1
ATOM 2445 N N . PRO A 1 320 ? 11.342 -7.036 -26.346 1.00 87.62 320 PRO A N 1
ATOM 2446 C CA . PRO A 1 320 ? 10.392 -5.923 -26.353 1.00 87.62 320 PRO A CA 1
ATOM 2447 C C . PRO A 1 320 ? 8.951 -6.437 -26.141 1.00 87.62 320 PRO A C 1
ATOM 2449 O O . PRO A 1 320 ? 8.581 -7.444 -26.739 1.00 87.62 320 PRO A O 1
ATOM 2452 N N . PHE A 1 321 ? 8.093 -5.826 -25.317 1.00 85.94 321 PHE A N 1
ATOM 2453 C CA . PHE A 1 321 ? 8.228 -4.590 -24.523 1.00 85.94 321 PHE A CA 1
ATOM 2454 C C . PHE A 1 321 ? 8.543 -4.835 -23.028 1.00 85.94 321 PHE A C 1
ATOM 2456 O O . PHE A 1 321 ? 8.128 -4.062 -22.166 1.00 85.94 321 PHE A O 1
ATOM 2463 N N . LEU A 1 322 ? 9.287 -5.894 -22.693 1.00 90.69 322 LEU A N 1
ATOM 2464 C CA . LEU A 1 322 ? 9.683 -6.231 -21.317 1.00 90.69 322 LEU A CA 1
ATOM 2465 C C . LEU A 1 322 ? 10.887 -5.394 -20.859 1.00 90.69 322 LEU A C 1
ATOM 2467 O O . LEU A 1 322 ? 11.976 -5.897 -20.579 1.00 90.69 322 LEU A O 1
ATOM 2471 N N . TYR A 1 323 ? 10.689 -4.079 -20.845 1.00 86.81 323 TYR A N 1
ATOM 2472 C CA . TYR A 1 323 ? 11.662 -3.111 -20.358 1.00 86.81 323 TYR A CA 1
ATOM 2473 C C . TYR A 1 323 ? 11.401 -2.764 -18.889 1.00 86.81 323 TYR A C 1
ATOM 2475 O O . TYR A 1 323 ? 10.273 -2.911 -18.406 1.00 86.81 323 TYR A O 1
ATOM 2483 N N . PRO A 1 324 ? 12.414 -2.262 -18.163 1.00 83.62 324 PRO A N 1
ATOM 2484 C CA . PRO A 1 324 ? 12.225 -1.853 -16.777 1.00 83.62 324 PRO A CA 1
ATOM 2485 C C . PRO A 1 324 ? 11.142 -0.779 -16.649 1.00 83.62 324 PRO A C 1
ATOM 2487 O O . PRO A 1 324 ? 11.164 0.219 -17.373 1.00 83.62 324 PRO A O 1
ATOM 2490 N N . GLY A 1 325 ? 10.193 -0.975 -15.730 1.00 80.81 325 GLY A N 1
ATOM 2491 C CA . GLY A 1 325 ? 9.062 -0.058 -15.556 1.00 80.81 325 GLY A CA 1
ATOM 2492 C C . GLY A 1 325 ? 8.067 -0.004 -16.730 1.00 80.81 325 GLY A C 1
ATOM 2493 O O . GLY A 1 325 ? 7.374 1.005 -16.876 1.00 80.81 325 GLY A O 1
ATOM 2494 N N . CYS A 1 326 ? 7.989 -1.037 -17.578 1.00 87.94 326 CYS A N 1
ATOM 2495 C CA . CYS A 1 326 ? 6.944 -1.173 -18.605 1.00 87.94 326 CYS A CA 1
ATOM 2496 C C . CYS A 1 326 ? 5.773 -2.035 -18.128 1.00 87.94 326 CYS A C 1
ATOM 2498 O O . CYS A 1 326 ? 4.761 -1.481 -17.717 1.00 87.94 326 CYS A O 1
ATOM 2500 N N . ASP A 1 327 ? 5.908 -3.358 -18.171 1.00 91.12 327 ASP A N 1
ATOM 2501 C CA . ASP A 1 327 ? 4.867 -4.307 -17.767 1.00 91.12 327 ASP A CA 1
ATOM 2502 C C . ASP A 1 327 ? 5.496 -5.361 -16.854 1.00 91.12 327 ASP A C 1
ATOM 2504 O O . ASP A 1 327 ? 6.135 -6.317 -17.317 1.00 91.12 327 ASP A O 1
ATOM 2508 N N . THR A 1 328 ? 5.382 -5.164 -15.538 1.00 91.19 328 THR A N 1
ATOM 2509 C CA . THR A 1 328 ? 6.031 -6.069 -14.584 1.00 91.19 328 THR A CA 1
ATOM 2510 C C . THR A 1 328 ? 5.404 -7.461 -14.584 1.00 91.19 328 THR A C 1
ATOM 2512 O O . THR A 1 328 ? 6.118 -8.435 -14.366 1.00 91.19 328 THR A O 1
ATOM 2515 N N . LEU A 1 329 ? 4.110 -7.597 -14.899 1.00 92.12 329 LEU A N 1
ATOM 2516 C CA . LEU A 1 329 ? 3.436 -8.896 -14.900 1.00 92.12 329 LEU A CA 1
ATOM 2517 C C . LEU A 1 329 ? 3.844 -9.731 -16.114 1.00 92.12 329 LEU A C 1
ATOM 2519 O O . LEU A 1 329 ? 4.163 -10.913 -15.966 1.00 92.12 329 LEU A O 1
ATOM 2523 N N . ALA A 1 330 ? 3.902 -9.122 -17.300 1.00 92.94 330 ALA A N 1
ATOM 2524 C CA . ALA A 1 330 ? 4.431 -9.777 -18.491 1.00 92.94 330 ALA A CA 1
ATOM 2525 C C . ALA A 1 330 ? 5.917 -10.122 -18.314 1.00 92.94 330 ALA A C 1
ATOM 2527 O O . ALA A 1 330 ? 6.351 -11.216 -18.686 1.00 92.94 330 ALA A O 1
ATOM 2528 N N . THR A 1 331 ? 6.683 -9.232 -17.673 1.00 93.19 331 THR A N 1
ATOM 2529 C CA . THR A 1 331 ? 8.094 -9.482 -17.359 1.00 93.19 331 THR A CA 1
ATOM 2530 C C . THR A 1 331 ? 8.245 -10.651 -16.390 1.00 93.19 331 THR A C 1
ATOM 2532 O O . THR A 1 331 ? 9.044 -11.552 -16.635 1.00 93.19 331 THR A O 1
ATOM 2535 N N . LEU A 1 332 ? 7.429 -10.710 -15.337 1.00 93.88 332 LEU A N 1
ATOM 2536 C CA . LEU A 1 332 ? 7.451 -11.802 -14.370 1.00 93.88 332 LEU A CA 1
ATOM 2537 C C . LEU A 1 332 ? 7.082 -13.135 -15.017 1.00 93.88 332 LEU A C 1
ATOM 2539 O O . LEU A 1 332 ? 7.778 -14.126 -14.798 1.00 93.88 332 LEU A O 1
ATOM 2543 N N . ARG A 1 333 ? 6.036 -13.148 -15.856 1.00 94.06 333 ARG A N 1
ATOM 2544 C CA . ARG A 1 333 ? 5.650 -14.324 -16.644 1.00 94.06 333 ARG A CA 1
ATOM 2545 C C . ARG A 1 333 ? 6.814 -14.821 -17.489 1.00 94.06 333 ARG A C 1
ATOM 2547 O O . ARG A 1 333 ? 7.085 -16.022 -17.501 1.00 94.06 333 ARG A O 1
ATOM 2554 N N . HIS A 1 334 ? 7.500 -13.913 -18.180 1.00 93.75 334 HIS A N 1
ATOM 2555 C CA . HIS A 1 334 ? 8.659 -14.263 -18.988 1.00 93.75 334 HIS A CA 1
ATOM 2556 C C . HIS A 1 334 ? 9.770 -14.875 -18.133 1.00 93.75 334 HIS A C 1
ATOM 2558 O O . HIS A 1 334 ? 10.207 -15.982 -18.437 1.00 93.75 334 HIS A O 1
ATOM 2564 N N . ILE A 1 335 ? 10.156 -14.227 -17.029 1.00 92.94 335 ILE A N 1
ATOM 2565 C CA . ILE A 1 335 ? 11.189 -14.726 -16.107 1.00 92.94 335 ILE A CA 1
ATOM 2566 C C . ILE A 1 335 ? 10.837 -16.137 -15.630 1.00 92.94 335 ILE A C 1
ATOM 2568 O O . ILE A 1 335 ? 11.618 -17.062 -15.845 1.00 92.94 335 ILE A O 1
ATOM 2572 N N . CYS A 1 336 ? 9.628 -16.337 -15.098 1.00 92.38 336 CYS A N 1
ATOM 2573 C CA . CYS A 1 336 ? 9.188 -17.635 -14.583 1.00 92.38 336 CYS A CA 1
ATOM 2574 C C . CYS A 1 336 ? 9.140 -18.725 -15.672 1.00 92.38 336 CYS A C 1
ATOM 2576 O O . CYS A 1 336 ? 9.303 -19.906 -15.368 1.00 92.38 336 CYS A O 1
ATOM 2578 N N . SER A 1 337 ? 8.945 -18.351 -16.943 1.00 91.94 337 SER A N 1
ATOM 2579 C CA . SER A 1 337 ? 8.971 -19.286 -18.077 1.00 91.94 337 SER A CA 1
ATOM 2580 C C . SER A 1 337 ? 10.378 -19.746 -18.476 1.00 91.94 337 SER A C 1
ATOM 2582 O O . SER A 1 337 ? 10.517 -20.804 -19.083 1.00 91.94 337 SER A O 1
ATOM 2584 N N . THR A 1 338 ? 11.428 -19.005 -18.100 1.00 91.69 338 THR A N 1
ATOM 2585 C CA . THR A 1 338 ? 12.823 -19.377 -18.412 1.00 91.69 338 THR A CA 1
ATOM 2586 C C . THR A 1 338 ? 13.342 -20.548 -17.572 1.00 91.69 338 THR A C 1
ATOM 2588 O O . THR A 1 338 ? 14.405 -21.090 -17.859 1.00 91.69 338 THR A O 1
ATOM 2591 N N . GLY A 1 339 ? 12.617 -20.932 -16.515 1.00 90.12 339 GLY A N 1
ATOM 2592 C CA . GLY A 1 339 ? 13.057 -21.920 -15.528 1.00 90.12 339 GLY A CA 1
ATOM 2593 C C . GLY A 1 339 ? 13.891 -21.335 -14.381 1.00 90.12 339 GLY A C 1
ATOM 2594 O O . GLY A 1 339 ? 14.092 -22.033 -13.378 1.00 90.12 339 GLY A O 1
ATOM 2595 N N . TYR A 1 340 ? 14.294 -20.066 -14.488 1.00 92.06 340 TYR A N 1
ATOM 2596 C CA . TYR A 1 340 ? 15.017 -19.296 -13.476 1.00 92.06 340 TYR A CA 1
ATOM 2597 C C . TYR A 1 340 ? 14.095 -18.301 -12.757 1.00 92.06 340 TYR A C 1
ATOM 2599 O O . TYR A 1 340 ? 13.009 -17.978 -13.234 1.00 92.06 340 TYR A O 1
ATOM 2607 N N . ASP A 1 341 ? 14.530 -17.811 -11.599 1.00 90.81 341 ASP A N 1
ATOM 2608 C CA . ASP A 1 341 ? 13.810 -16.835 -10.772 1.00 90.81 341 ASP A CA 1
ATOM 2609 C C . ASP A 1 341 ? 14.596 -15.530 -10.555 1.00 90.81 341 ASP A C 1
ATOM 2611 O O . ASP A 1 341 ? 14.288 -14.751 -9.654 1.00 90.81 341 ASP A O 1
ATOM 2615 N N . TYR A 1 342 ? 15.590 -15.267 -11.409 1.00 91.88 342 TYR A N 1
ATOM 2616 C CA . TYR A 1 342 ? 16.397 -14.051 -11.386 1.00 91.88 342 TYR A CA 1
ATOM 2617 C C . TYR A 1 342 ? 16.710 -13.531 -12.795 1.00 91.88 342 TYR A C 1
ATOM 2619 O O . TYR A 1 342 ? 16.581 -14.231 -13.800 1.00 91.88 342 TYR A O 1
ATOM 2627 N N . THR A 1 343 ? 17.129 -12.269 -12.852 1.00 93.00 343 THR A N 1
ATOM 2628 C CA . THR A 1 343 ? 17.578 -11.563 -14.060 1.00 93.00 343 THR A CA 1
ATOM 2629 C C . THR A 1 343 ? 18.803 -10.715 -13.734 1.00 93.00 343 THR A C 1
ATOM 2631 O O . THR A 1 343 ? 19.113 -10.489 -12.562 1.00 93.00 343 THR A O 1
ATOM 2634 N N . TRP A 1 344 ? 19.493 -10.220 -14.760 1.00 91.88 344 TRP A N 1
ATOM 2635 C CA . TRP A 1 344 ? 20.655 -9.351 -14.610 1.00 91.88 344 TRP A CA 1
ATOM 2636 C C . TRP A 1 344 ? 20.348 -7.930 -15.068 1.00 91.88 344 TRP A C 1
ATOM 2638 O O . TRP A 1 344 ? 20.039 -7.693 -16.236 1.00 91.88 344 TRP A O 1
ATOM 2648 N N . PHE A 1 345 ? 20.524 -6.975 -14.157 1.00 89.50 345 PHE A N 1
ATOM 2649 C CA . PHE A 1 345 ? 20.680 -5.566 -14.502 1.00 89.50 345 PHE A CA 1
ATOM 2650 C C . PHE A 1 345 ? 22.161 -5.250 -14.696 1.00 89.50 345 PHE A C 1
ATOM 2652 O O . PHE A 1 345 ? 22.940 -5.261 -13.743 1.00 89.50 345 PHE A O 1
ATOM 2659 N N . VAL A 1 346 ? 22.548 -4.944 -15.931 1.00 89.12 346 VAL A N 1
ATOM 2660 C CA . VAL A 1 346 ? 23.917 -4.580 -16.295 1.00 89.12 346 VAL A CA 1
ATOM 2661 C C . VAL A 1 346 ? 23.966 -3.093 -16.625 1.00 89.12 346 VAL A C 1
ATOM 2663 O O . VAL A 1 346 ? 23.309 -2.609 -17.545 1.00 89.12 346 VAL A O 1
ATOM 2666 N N . LEU A 1 347 ? 24.764 -2.352 -15.863 1.00 88.69 347 LEU A N 1
ATOM 2667 C CA . LEU A 1 347 ? 24.934 -0.914 -16.024 1.00 88.69 347 LEU A CA 1
ATOM 2668 C C . LEU A 1 347 ? 26.331 -0.469 -15.588 1.00 88.69 347 LEU A C 1
ATOM 2670 O O . LEU A 1 347 ? 27.040 -1.174 -14.870 1.00 88.69 347 LEU A O 1
ATOM 2674 N N . ASN A 1 348 ? 26.730 0.725 -16.022 1.00 86.62 348 ASN A N 1
ATOM 2675 C CA . ASN A 1 348 ? 28.014 1.322 -15.665 1.00 86.62 348 ASN A CA 1
ATOM 2676 C C . ASN A 1 348 ? 27.851 2.448 -14.627 1.00 86.62 348 ASN A C 1
ATOM 2678 O O . ASN A 1 348 ? 26.742 2.836 -14.254 1.00 86.62 348 ASN A O 1
ATOM 2682 N N . LYS A 1 349 ? 28.984 2.991 -14.160 1.00 84.56 349 LYS A N 1
ATOM 2683 C CA . LYS A 1 349 ? 29.007 4.078 -13.165 1.00 84.56 349 LYS A CA 1
ATOM 2684 C C . LYS A 1 349 ? 28.275 5.338 -13.644 1.00 84.56 349 LYS A C 1
ATOM 2686 O O . LYS A 1 349 ? 27.658 6.013 -12.831 1.00 84.56 349 LYS A O 1
ATOM 2691 N N . SER A 1 350 ? 28.340 5.645 -14.938 1.00 85.44 350 SER A N 1
ATOM 2692 C CA . SER A 1 350 ? 27.699 6.829 -15.513 1.00 85.44 350 SER A CA 1
ATOM 2693 C C . SER A 1 350 ? 26.174 6.714 -15.498 1.00 85.44 350 SER A C 1
ATOM 2695 O O . SER A 1 350 ? 25.499 7.692 -15.194 1.00 85.44 350 SER A O 1
ATOM 2697 N N . ILE A 1 351 ? 25.644 5.517 -15.777 1.00 85.06 351 ILE A N 1
ATOM 2698 C CA . ILE A 1 351 ? 24.206 5.220 -15.738 1.00 85.06 351 ILE A CA 1
ATOM 2699 C C . ILE A 1 351 ? 23.710 5.241 -14.291 1.00 85.06 351 ILE A C 1
ATOM 2701 O O . ILE A 1 351 ? 22.801 6.002 -13.967 1.00 85.06 351 ILE A O 1
ATOM 2705 N N . ILE A 1 352 ? 24.343 4.467 -13.395 1.00 82.38 352 ILE A N 1
ATOM 2706 C CA . ILE A 1 352 ? 23.853 4.332 -12.012 1.00 82.38 352 ILE A CA 1
ATOM 2707 C C . ILE A 1 352 ? 23.842 5.673 -11.266 1.00 82.38 352 ILE A C 1
ATOM 2709 O O . ILE A 1 352 ? 22.949 5.938 -10.469 1.00 82.38 352 ILE A O 1
ATOM 2713 N N . ALA A 1 353 ? 24.812 6.544 -11.550 1.00 78.56 353 ALA A N 1
ATOM 2714 C CA . ALA A 1 353 ? 24.914 7.848 -10.913 1.00 78.56 353 ALA A CA 1
ATOM 2715 C C . ALA A 1 353 ? 23.849 8.849 -11.390 1.00 78.56 353 ALA A C 1
ATOM 2717 O O . ALA A 1 353 ? 23.586 9.822 -10.693 1.00 78.56 353 ALA A O 1
ATOM 2718 N N . ARG A 1 354 ? 23.247 8.654 -12.567 1.00 77.38 354 ARG A N 1
ATOM 2719 C CA . ARG A 1 354 ? 22.287 9.612 -13.141 1.00 77.38 354 ARG A CA 1
ATOM 2720 C C . ARG A 1 354 ? 20.849 9.127 -13.096 1.00 77.38 354 ARG A C 1
ATOM 2722 O O . ARG A 1 354 ? 19.946 9.933 -12.908 1.00 77.38 354 ARG A O 1
ATOM 2729 N N . GLU A 1 355 ? 20.641 7.833 -13.294 1.00 76.88 355 GLU A N 1
ATOM 2730 C CA . GLU A 1 355 ? 19.317 7.296 -13.613 1.00 76.88 355 GLU A CA 1
ATOM 2731 C C . GLU A 1 355 ? 18.759 6.364 -12.535 1.00 76.88 355 GLU A C 1
ATOM 2733 O O . GLU A 1 355 ? 17.563 6.084 -12.528 1.00 76.88 355 GLU A O 1
ATOM 2738 N N . PHE A 1 356 ? 19.604 5.892 -11.615 1.00 77.06 356 PHE A N 1
ATOM 2739 C CA . PHE A 1 356 ? 19.204 4.910 -10.617 1.00 77.06 356 PHE A CA 1
ATOM 2740 C C . PHE A 1 356 ? 18.550 5.579 -9.412 1.00 77.06 356 PHE A C 1
ATOM 2742 O O . PHE A 1 356 ? 19.125 6.467 -8.777 1.00 77.06 356 PHE A O 1
ATOM 2749 N N . ALA A 1 357 ? 17.366 5.102 -9.049 1.00 74.50 357 ALA A N 1
ATOM 2750 C CA . ALA A 1 357 ? 16.743 5.409 -7.773 1.00 74.50 357 ALA A CA 1
ATOM 2751 C C . ALA A 1 357 ? 16.351 4.119 -7.051 1.00 74.50 357 ALA A C 1
ATOM 2753 O O . ALA A 1 357 ? 16.110 3.080 -7.663 1.00 74.50 357 ALA A O 1
ATOM 2754 N N . LEU A 1 358 ? 16.302 4.192 -5.727 1.00 74.38 358 LEU A N 1
ATOM 2755 C CA . LEU A 1 358 ? 15.818 3.114 -4.879 1.00 74.38 358 LEU A CA 1
ATOM 2756 C C . LEU A 1 358 ? 14.398 3.479 -4.442 1.00 74.38 358 LEU A C 1
ATOM 2758 O O . LEU A 1 358 ? 14.158 4.605 -4.006 1.00 74.38 358 LEU A O 1
ATOM 2762 N N . SER A 1 359 ? 13.452 2.562 -4.609 1.00 71.75 359 SER A N 1
ATOM 2763 C CA . SER A 1 359 ? 12.085 2.733 -4.119 1.00 71.75 359 SER A CA 1
ATOM 2764 C C . SER A 1 359 ? 12.047 2.594 -2.596 1.00 71.75 359 SER A C 1
ATOM 2766 O O . SER A 1 359 ? 12.866 1.879 -2.026 1.00 71.75 359 SER A O 1
ATOM 2768 N N . GLY A 1 360 ? 11.069 3.242 -1.962 1.00 69.38 360 GLY A N 1
ATOM 2769 C CA . GLY A 1 360 ? 10.896 3.269 -0.506 1.00 69.38 360 GLY A CA 1
ATOM 2770 C C . GLY A 1 360 ? 11.103 4.671 0.063 1.00 69.38 360 GLY A C 1
ATOM 2771 O O . GLY A 1 360 ? 11.958 5.430 -0.412 1.00 69.38 360 GLY A O 1
ATOM 2772 N N . SER A 1 361 ? 10.297 5.050 1.056 1.00 67.06 361 SER A N 1
ATOM 2773 C CA . SER A 1 361 ? 10.420 6.356 1.718 1.00 67.06 361 SER A CA 1
ATOM 2774 C C . SER A 1 361 ? 11.767 6.502 2.433 1.00 67.06 361 SER A C 1
ATOM 2776 O O . SER A 1 361 ? 12.387 7.567 2.386 1.00 67.06 361 SER A O 1
ATOM 2778 N N . GLU A 1 362 ? 12.272 5.414 3.005 1.00 73.50 362 GLU A N 1
ATOM 2779 C CA . GLU A 1 362 ? 13.547 5.320 3.709 1.00 73.50 362 GLU A CA 1
ATOM 2780 C C . GLU A 1 362 ? 14.765 5.465 2.784 1.00 73.50 362 GLU A C 1
ATOM 2782 O O . GLU A 1 362 ? 15.845 5.841 3.234 1.00 73.50 362 GLU A O 1
ATOM 2787 N N . GLN A 1 363 ? 14.590 5.236 1.478 1.00 72.44 363 GLN A N 1
ATOM 2788 C CA . GLN A 1 363 ? 15.652 5.380 0.479 1.00 72.44 363 GLN A CA 1
ATOM 2789 C C . GLN A 1 363 ? 15.692 6.765 -0.189 1.00 72.44 363 GLN A C 1
ATOM 2791 O O . GLN A 1 363 ? 16.573 7.024 -1.010 1.00 72.44 363 GLN A O 1
ATOM 2796 N N . ASN A 1 364 ? 14.751 7.663 0.129 1.00 71.56 364 ASN A N 1
ATOM 2797 C CA . ASN A 1 364 ? 14.619 8.979 -0.513 1.00 71.56 364 ASN A CA 1
ATOM 2798 C C . ASN A 1 364 ? 14.564 10.113 0.527 1.00 71.56 364 ASN A C 1
ATOM 2800 O O . ASN A 1 364 ? 13.544 10.795 0.643 1.00 71.56 364 ASN A O 1
ATOM 2804 N N . PRO A 1 365 ? 15.644 10.339 1.304 1.00 73.31 365 PRO A N 1
ATOM 2805 C CA . PRO A 1 365 ? 15.651 11.302 2.409 1.00 73.31 365 PRO A CA 1
ATOM 2806 C C . PRO A 1 365 ? 15.443 12.754 1.958 1.00 73.31 365 PRO A C 1
ATOM 2808 O O . PRO A 1 365 ? 14.969 13.576 2.736 1.00 73.31 365 PRO A O 1
ATOM 2811 N N . ASP A 1 366 ? 15.758 13.076 0.705 1.00 71.19 366 ASP A N 1
ATOM 2812 C CA . ASP A 1 366 ? 15.516 14.386 0.111 1.00 71.19 366 ASP A CA 1
ATOM 2813 C C . ASP A 1 366 ? 14.018 14.687 -0.021 1.00 71.19 366 ASP A C 1
ATOM 2815 O O . ASP A 1 366 ? 13.561 15.747 0.403 1.00 71.19 366 ASP A O 1
ATOM 2819 N N . ILE A 1 367 ? 13.244 13.730 -0.540 1.00 69.38 367 ILE A N 1
ATOM 2820 C CA . ILE A 1 367 ? 11.799 13.884 -0.741 1.00 69.38 367 ILE A CA 1
ATOM 2821 C C . ILE A 1 367 ? 11.055 13.625 0.566 1.00 69.38 367 ILE A C 1
ATOM 2823 O O . ILE A 1 367 ? 10.204 14.424 0.951 1.00 69.38 367 ILE A O 1
ATOM 2827 N N . THR A 1 368 ? 11.395 12.547 1.276 1.00 74.44 368 THR A N 1
ATOM 2828 C CA . THR A 1 368 ? 10.766 12.154 2.545 1.00 74.44 368 THR A CA 1
ATOM 2829 C C . THR A 1 368 ? 11.008 13.197 3.635 1.00 74.44 368 THR A C 1
ATOM 2831 O O . THR A 1 368 ? 10.070 13.621 4.303 1.00 74.44 368 THR A O 1
ATOM 2834 N N . GLY A 1 369 ? 12.247 13.679 3.771 1.00 70.69 369 GLY A N 1
ATOM 2835 C CA . GLY A 1 369 ? 12.613 14.732 4.720 1.00 70.69 369 GLY A CA 1
ATOM 2836 C C . GLY A 1 369 ? 12.258 16.146 4.256 1.00 70.69 369 GLY A C 1
ATOM 2837 O O . GLY A 1 369 ? 12.606 17.105 4.940 1.00 70.69 369 GLY A O 1
ATOM 2838 N N . LYS A 1 370 ? 11.598 16.293 3.096 1.00 78.25 370 LYS A N 1
ATOM 2839 C CA . LYS A 1 370 ? 11.221 17.583 2.499 1.00 78.25 370 LYS A CA 1
ATOM 2840 C C . LYS A 1 370 ? 12.406 18.559 2.381 1.00 78.25 370 LYS A C 1
ATOM 2842 O O . LYS A 1 370 ? 12.260 19.768 2.567 1.00 78.25 370 LYS A O 1
ATOM 2847 N N . SER A 1 371 ? 13.592 18.038 2.068 1.00 74.19 371 SER A N 1
ATOM 2848 C CA . SER A 1 371 ? 14.841 18.797 2.046 1.00 74.19 371 SER A CA 1
ATOM 2849 C C . SER A 1 371 ? 15.152 19.318 0.646 1.00 74.19 371 SER A C 1
ATOM 2851 O O . SER A 1 371 ? 15.652 18.597 -0.219 1.00 74.19 371 SER A O 1
ATOM 2853 N N . ILE A 1 372 ? 14.910 20.616 0.439 1.00 68.81 372 ILE A N 1
ATOM 2854 C CA . ILE A 1 372 ? 15.240 21.317 -0.814 1.00 68.81 372 ILE A CA 1
ATOM 2855 C C . ILE A 1 372 ? 16.751 21.255 -1.088 1.00 68.81 372 ILE A C 1
ATOM 2857 O O . ILE A 1 372 ? 17.161 21.072 -2.231 1.00 68.81 372 ILE A O 1
ATOM 2861 N N . LEU A 1 373 ? 17.587 21.340 -0.047 1.00 61.09 373 LEU A N 1
ATOM 2862 C CA . LEU A 1 373 ? 19.044 21.255 -0.176 1.00 61.09 373 LEU A CA 1
ATOM 2863 C C . LEU A 1 373 ? 19.487 19.905 -0.762 1.00 61.09 373 LEU A C 1
ATOM 2865 O O . LEU A 1 373 ? 20.277 19.876 -1.705 1.00 61.09 373 LEU A O 1
ATOM 2869 N N . LEU A 1 374 ? 18.962 18.792 -0.234 1.00 66.12 374 LEU A N 1
ATOM 2870 C CA . LEU A 1 374 ? 19.286 17.453 -0.737 1.00 66.12 374 LEU A CA 1
ATOM 2871 C C . LEU A 1 374 ? 18.717 17.224 -2.148 1.00 66.12 374 LEU A C 1
ATOM 2873 O O . LEU A 1 374 ? 19.362 16.568 -2.965 1.00 66.12 374 LEU A O 1
ATOM 2877 N N . LEU A 1 375 ? 17.555 17.806 -2.463 1.00 64.38 375 LEU A N 1
ATOM 2878 C CA . LEU A 1 375 ? 16.974 17.754 -3.807 1.00 64.38 375 LEU A CA 1
ATOM 2879 C C . LEU A 1 375 ? 17.846 18.500 -4.833 1.00 64.38 375 LEU A C 1
ATOM 2881 O O . LEU A 1 375 ? 18.087 17.994 -5.926 1.00 64.38 375 LEU A O 1
ATOM 2885 N N . LEU A 1 376 ? 18.379 19.674 -4.482 1.00 57.97 376 LEU A N 1
ATOM 2886 C CA . LEU A 1 376 ? 19.312 20.409 -5.343 1.00 57.97 376 LEU A CA 1
ATOM 2887 C C . LEU A 1 376 ? 20.621 19.628 -5.535 1.00 57.97 376 LEU A C 1
ATOM 2889 O O . LEU A 1 376 ? 21.109 19.520 -6.657 1.00 57.97 376 LEU A O 1
ATOM 2893 N N . GLN A 1 377 ? 21.154 19.004 -4.480 1.00 60.03 377 GLN A N 1
ATOM 2894 C CA . GLN A 1 377 ? 22.324 18.123 -4.596 1.00 60.03 377 GLN A CA 1
ATOM 2895 C C . GLN A 1 377 ? 22.067 16.917 -5.512 1.00 60.03 377 GLN A C 1
ATOM 2897 O O . GLN A 1 377 ? 22.969 16.508 -6.239 1.00 60.03 377 GLN A O 1
ATOM 2902 N N . ARG A 1 378 ? 20.845 16.369 -5.519 1.00 67.94 378 ARG A N 1
ATOM 2903 C CA . ARG A 1 378 ? 20.428 15.302 -6.445 1.00 67.94 378 ARG A CA 1
ATOM 2904 C C . ARG A 1 378 ? 20.421 15.769 -7.900 1.00 67.94 378 ARG A C 1
ATOM 2906 O O . ARG A 1 378 ? 20.841 15.011 -8.764 1.00 67.94 378 ARG A O 1
ATOM 2913 N N . ILE A 1 379 ? 19.961 16.992 -8.165 1.00 61.41 379 ILE A N 1
ATOM 2914 C CA . ILE A 1 379 ? 19.861 17.549 -9.524 1.00 61.41 379 ILE A CA 1
ATOM 2915 C C . ILE A 1 379 ? 21.240 17.936 -10.081 1.00 61.41 379 ILE A C 1
ATOM 2917 O O . ILE A 1 379 ? 21.513 17.701 -11.256 1.00 61.41 379 ILE A O 1
ATOM 2921 N N . PHE A 1 380 ? 22.116 18.512 -9.252 1.00 62.56 380 PHE A N 1
ATOM 2922 C CA . PHE A 1 380 ? 23.420 19.030 -9.691 1.00 62.56 380 PHE A CA 1
ATOM 2923 C C . PHE A 1 380 ? 24.601 18.077 -9.439 1.00 62.56 380 PHE A C 1
ATOM 2925 O O . PHE A 1 380 ? 25.712 18.330 -9.903 1.00 62.56 380 PHE A O 1
ATOM 2932 N N . GLY A 1 381 ? 24.392 16.987 -8.701 1.00 60.69 381 GLY A N 1
ATOM 2933 C CA . GLY A 1 381 ? 25.426 16.010 -8.375 1.00 60.69 381 GLY A CA 1
ATOM 2934 C C . GLY A 1 381 ? 25.707 15.031 -9.516 1.00 60.69 381 GLY A C 1
ATOM 2935 O O . GLY A 1 381 ? 24.798 14.488 -10.135 1.00 60.69 381 GLY A O 1
ATOM 2936 N N . SER A 1 382 ? 26.984 14.734 -9.761 1.00 64.75 382 SER A N 1
ATOM 2937 C CA . SER A 1 382 ? 27.419 13.768 -10.784 1.00 64.75 382 SER A CA 1
ATOM 2938 C C . SER A 1 382 ? 27.561 12.326 -10.276 1.00 64.75 382 SER A C 1
ATOM 2940 O O . SER A 1 382 ? 27.806 11.427 -11.077 1.00 64.75 382 SER A O 1
ATOM 2942 N N . ASN A 1 383 ? 27.414 12.099 -8.964 1.00 65.00 383 ASN A N 1
ATOM 2943 C CA . ASN A 1 383 ? 27.706 10.824 -8.291 1.00 65.00 383 ASN A CA 1
ATOM 2944 C C . ASN A 1 383 ? 26.452 10.028 -7.872 1.00 65.00 383 ASN A C 1
ATOM 2946 O O . ASN A 1 383 ? 26.582 9.006 -7.199 1.00 65.00 383 ASN A O 1
ATOM 2950 N N . GLY A 1 384 ? 25.250 10.481 -8.237 1.00 65.06 384 GLY A N 1
ATOM 2951 C CA . GLY A 1 384 ? 23.983 9.909 -7.769 1.00 65.06 384 GLY A CA 1
ATOM 2952 C C . GLY A 1 384 ? 23.623 10.307 -6.342 1.00 65.06 384 GLY A C 1
ATOM 2953 O O . GLY A 1 384 ? 24.371 11.011 -5.658 1.00 65.06 384 GLY A O 1
ATOM 2954 N N . THR A 1 385 ? 22.449 9.875 -5.878 1.00 72.12 385 THR A N 1
ATOM 2955 C CA . THR A 1 385 ? 21.963 10.215 -4.532 1.00 72.12 385 THR A CA 1
ATOM 2956 C C . THR A 1 385 ? 22.826 9.579 -3.442 1.00 72.12 385 THR A C 1
ATOM 2958 O O . THR A 1 385 ? 23.459 8.544 -3.660 1.00 72.12 385 THR A O 1
ATOM 2961 N N . GLY A 1 386 ? 22.828 10.162 -2.238 1.00 74.94 386 GLY A N 1
ATOM 2962 C CA . GLY A 1 386 ? 23.535 9.593 -1.081 1.00 74.94 386 GLY A CA 1
ATOM 2963 C C . GLY A 1 386 ? 23.228 8.101 -0.852 1.00 74.94 386 GLY A C 1
ATOM 2964 O O . GLY A 1 386 ? 24.167 7.304 -0.779 1.00 74.94 386 GLY A O 1
ATOM 2965 N N . PRO A 1 387 ? 21.946 7.685 -0.833 1.00 77.38 387 PRO A N 1
ATOM 2966 C CA . PRO A 1 387 ? 21.564 6.274 -0.746 1.00 77.38 387 PRO A CA 1
ATOM 2967 C C . PRO A 1 387 ? 22.137 5.396 -1.868 1.00 77.38 387 PRO A C 1
ATOM 2969 O O . PRO A 1 387 ? 22.641 4.311 -1.583 1.00 77.38 387 PRO A O 1
ATOM 2972 N N . VAL A 1 388 ? 22.156 5.868 -3.121 1.00 74.94 388 VAL A N 1
ATOM 2973 C CA . VAL A 1 388 ? 22.744 5.127 -4.255 1.00 74.94 388 VAL A CA 1
ATOM 2974 C C . VAL A 1 388 ? 24.257 4.968 -4.096 1.00 74.94 388 VAL A C 1
ATOM 2976 O O . VAL A 1 388 ? 24.792 3.884 -4.323 1.00 74.94 388 VAL A O 1
ATOM 2979 N N . GLN A 1 389 ? 24.962 6.002 -3.638 1.00 77.56 389 GLN A N 1
ATOM 2980 C CA . GLN A 1 389 ? 26.403 5.919 -3.383 1.00 77.56 389 GLN A CA 1
ATOM 2981 C C . GLN A 1 389 ? 26.732 4.909 -2.272 1.00 77.56 389 GLN A C 1
ATOM 2983 O O . GLN A 1 389 ? 27.647 4.089 -2.415 1.00 77.56 389 GLN A O 1
ATOM 2988 N N . VAL A 1 390 ? 25.970 4.932 -1.171 1.00 78.94 390 VAL A N 1
ATOM 2989 C CA . VAL A 1 390 ? 26.111 3.959 -0.074 1.00 78.94 390 VAL A CA 1
ATOM 2990 C C . VAL A 1 390 ? 25.806 2.551 -0.572 1.00 78.94 390 VAL A C 1
ATOM 2992 O O . VAL A 1 390 ? 26.599 1.640 -0.317 1.00 78.94 390 VAL A O 1
ATOM 2995 N N . PHE A 1 391 ? 24.723 2.387 -1.335 1.00 80.00 391 PHE A N 1
ATOM 2996 C CA . PHE A 1 391 ? 24.359 1.132 -1.980 1.00 80.00 391 PHE A CA 1
ATOM 2997 C C . PHE A 1 391 ? 25.516 0.605 -2.834 1.00 80.00 391 PHE A C 1
ATOM 2999 O O . PHE A 1 391 ? 26.005 -0.487 -2.571 1.00 80.00 391 PHE A O 1
ATOM 3006 N N . MET A 1 392 ? 26.071 1.397 -3.756 1.00 77.44 392 MET A N 1
ATOM 3007 C CA . MET A 1 392 ? 27.210 0.988 -4.589 1.00 77.44 392 MET A CA 1
ATOM 3008 C C . MET A 1 392 ? 28.422 0.529 -3.767 1.00 77.44 392 MET A C 1
ATOM 3010 O O . MET A 1 392 ? 29.080 -0.454 -4.117 1.00 77.44 392 MET A O 1
ATOM 3014 N N . LYS A 1 393 ? 28.741 1.231 -2.672 1.00 78.75 393 LYS A N 1
ATOM 3015 C CA . LYS A 1 393 ? 29.877 0.892 -1.801 1.00 78.75 393 LYS A CA 1
ATOM 3016 C C . LYS A 1 393 ? 29.637 -0.410 -1.034 1.00 78.75 393 LYS A C 1
ATOM 3018 O O . LYS A 1 393 ? 30.541 -1.239 -0.936 1.00 78.75 393 LYS A O 1
ATOM 3023 N N . LYS A 1 394 ? 28.439 -0.585 -0.476 1.00 77.19 394 LYS A N 1
ATOM 3024 C CA . LYS A 1 394 ? 28.067 -1.744 0.348 1.00 77.19 394 LYS A CA 1
ATOM 3025 C C . LYS A 1 394 ? 27.811 -2.984 -0.502 1.00 77.19 394 LYS A C 1
ATOM 3027 O O . LYS A 1 394 ? 28.306 -4.051 -0.162 1.00 77.19 394 LYS A O 1
ATOM 3032 N N . TRP A 1 395 ? 27.146 -2.836 -1.642 1.00 71.00 395 TRP A N 1
ATOM 3033 C CA . TRP A 1 395 ? 26.813 -3.931 -2.552 1.00 71.00 395 TRP A CA 1
ATOM 3034 C C . TRP A 1 395 ? 28.062 -4.561 -3.182 1.00 71.00 395 TRP A C 1
ATOM 3036 O O . TRP A 1 395 ? 28.173 -5.783 -3.234 1.00 71.00 395 TRP A O 1
ATOM 3046 N N . ARG A 1 396 ? 29.073 -3.745 -3.534 1.00 59.50 396 ARG A N 1
ATOM 3047 C CA . ARG A 1 396 ? 30.408 -4.237 -3.934 1.00 59.50 396 ARG A CA 1
ATOM 3048 C C . ARG A 1 396 ? 31.101 -5.055 -2.848 1.00 59.50 396 ARG A C 1
ATOM 3050 O O . ARG A 1 396 ? 31.868 -5.951 -3.169 1.00 59.50 396 ARG A O 1
ATOM 3057 N N . ARG A 1 397 ? 30.886 -4.724 -1.573 1.00 54.91 397 ARG A N 1
ATOM 3058 C CA . ARG A 1 397 ? 31.445 -5.487 -0.450 1.00 54.91 397 ARG A CA 1
ATOM 3059 C C . ARG A 1 397 ? 30.663 -6.778 -0.209 1.00 54.91 397 ARG A C 1
ATOM 3061 O O . ARG A 1 397 ? 31.285 -7.775 0.118 1.00 54.91 397 ARG A O 1
ATOM 3068 N N . PHE A 1 398 ? 29.345 -6.742 -0.394 1.00 54.44 398 PHE A N 1
ATOM 3069 C CA . PHE A 1 398 ? 28.454 -7.890 -0.239 1.00 54.44 398 PHE A CA 1
ATOM 3070 C C . PHE A 1 398 ? 28.762 -8.994 -1.265 1.00 54.44 398 PHE A C 1
ATOM 3072 O O . PHE A 1 398 ? 28.915 -10.139 -0.879 1.00 54.44 398 PHE A O 1
ATOM 3079 N N . HIS A 1 399 ? 28.976 -8.641 -2.539 1.00 53.03 399 HIS A N 1
ATOM 3080 C CA . HIS A 1 399 ? 29.214 -9.624 -3.611 1.00 53.03 399 HIS A CA 1
ATOM 3081 C C . HIS A 1 399 ? 30.693 -9.951 -3.870 1.00 53.03 399 HIS A C 1
ATOM 3083 O O . HIS A 1 399 ? 30.987 -10.887 -4.598 1.00 53.03 399 HIS A O 1
ATOM 3089 N N . ARG A 1 400 ? 31.658 -9.249 -3.256 1.00 39.22 400 ARG A N 1
ATOM 3090 C CA . ARG A 1 400 ? 33.079 -9.665 -3.307 1.00 39.22 400 ARG A CA 1
ATOM 3091 C C . ARG A 1 400 ? 33.350 -11.010 -2.615 1.00 39.22 400 ARG A C 1
ATOM 3093 O O . ARG A 1 400 ? 34.460 -11.508 -2.740 1.00 39.22 400 ARG A O 1
ATOM 3100 N N . GLY A 1 401 ? 32.380 -11.558 -1.880 1.00 34.81 401 GLY A N 1
ATOM 3101 C CA . GLY A 1 401 ? 32.444 -12.916 -1.336 1.00 34.81 401 GLY A CA 1
ATOM 3102 C C . GLY A 1 401 ? 31.943 -14.010 -2.287 1.00 34.81 401 GLY A C 1
ATOM 3103 O O . GLY A 1 401 ? 32.313 -15.157 -2.082 1.00 34.81 401 GLY A O 1
ATOM 3104 N N . ASP A 1 402 ? 31.166 -13.663 -3.325 1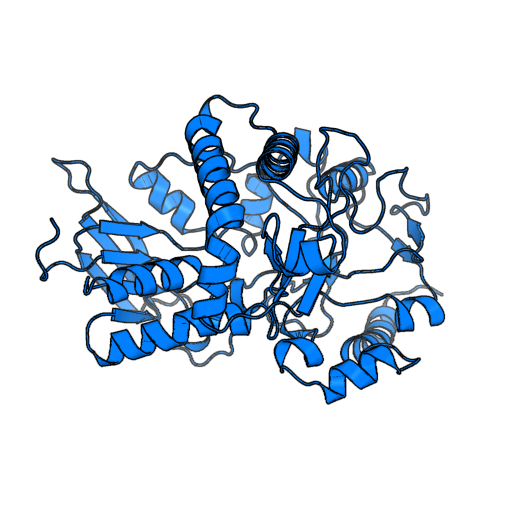.00 37.88 402 ASP A N 1
ATOM 3105 C CA . ASP A 1 402 ? 30.341 -14.618 -4.092 1.00 37.88 402 ASP A CA 1
ATOM 3106 C C . ASP A 1 402 ? 30.460 -14.472 -5.624 1.00 37.88 402 ASP A C 1
ATOM 3108 O O . ASP A 1 402 ? 29.682 -15.062 -6.371 1.00 37.88 402 ASP A O 1
ATOM 3112 N N . VAL A 1 403 ? 31.411 -13.678 -6.122 1.00 28.16 403 VAL A N 1
ATOM 3113 C CA . VAL A 1 403 ? 31.707 -13.591 -7.561 1.00 28.16 403 VAL A CA 1
ATOM 3114 C C . VAL A 1 403 ? 32.956 -14.435 -7.822 1.00 28.16 403 VAL A C 1
ATOM 3116 O O . VAL A 1 403 ? 34.034 -14.017 -7.392 1.00 28.16 403 VAL A O 1
ATOM 3119 N N . PRO A 1 404 ? 32.847 -15.613 -8.472 1.00 29.61 404 PRO A N 1
ATOM 3120 C CA . PRO A 1 404 ? 34.016 -16.271 -9.045 1.00 29.61 404 PRO A CA 1
ATOM 3121 C C . PRO A 1 404 ? 34.674 -15.306 -10.036 1.00 29.61 404 PRO A C 1
ATOM 3123 O O . PRO A 1 404 ? 33.955 -14.595 -10.742 1.00 29.61 404 PRO A O 1
ATOM 3126 N N . GLU A 1 405 ? 36.009 -15.259 -10.025 1.00 30.52 405 GLU A N 1
ATOM 3127 C CA . GLU A 1 405 ? 36.825 -14.407 -10.909 1.00 30.52 405 GLU A CA 1
ATOM 3128 C C . GLU A 1 405 ? 36.407 -14.439 -12.384 1.00 30.52 405 GLU A C 1
ATOM 3130 O O . GLU A 1 405 ? 36.070 -15.535 -12.895 1.00 30.52 405 GLU A O 1
#

Secondary structure (DSSP, 8-state):
---TTSPEEEE--BHHHHHHHHHHHTTT--EEEEESS-GGGTBGGGGGS--EEE-SS-HHHHHTT----HHHHHHHHHHHHT--SGGGHHHHHHHHHHHHHHHHTHHHHHHHTT--EEEEE-S---SSSTTSSS-SS--EEEETTHHHHHHHHHHHHHHHHHHTTSEEEEETEEEEEEEE-TTT--EEEEEEEEEPP--PPTTSPPP-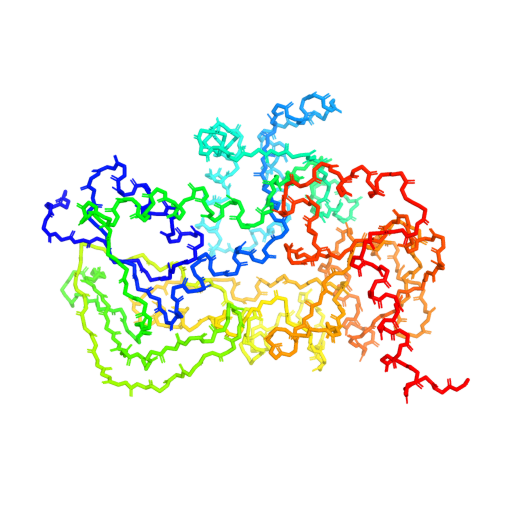-EEEEEEEE-SEEEE----STT-HHHHHHT--HHHH-SS--S---BSS-TT---HHHHHHHHTT-----TT-----SSEEE-SS-SSTTBEEEEE--TTSEEEETTSPBPPTT--TTS-HHHHHHHHHHTT-S-EEEE--HHHHHHH-EE-SGGG-HHHHTT-HHHHHHHHH-SS--HHHHHHHHHHHHHHTTT---